Protein AF-A0A1Z9B9R5-F1 (afdb_monomer_lite)

Sequence (403 aa):
MNNRNIESTVRSFFKEFFPRHEQENVDSIVQEVIAKEYTKRQVLEYLYKLKIESRFITLDTQRSEGISYPTQRTTEWFRERKRIPSTVSGSRPAGWWFDITNPEAYKNHLGYVHEGKKQKFDKEALARMNYGTKFENHALITFLEWGVSKLCSDMYIYETGFQRNTKHKYLGASPDGLVTEFFAGIILGSRSSVKYENEKDHLMQYIDTDGESRTLVIEGNACLRAALAASLDQKEEKQVAKIDVMETPSGWTQCRYYASKAKAAKHSILEIKCPQKMYSNIPAYYLMQLHMECHAYGLQDAYFVVWNHLNQKERLRVWKFKFNAGFWSSFLTLVDTFRSKRADGSRGAPWANFEQLLWHFKKNYGRVSTWRPFVKAYHGRGEFAVNRPYENALNKVPADVAQ

Foldseek 3Di:
DPLVVLLVLLVVLCVVQPPPVVCPCSVVLSVVCVVVVDDPLRSLVVSVLVSLVVLEAEQVNCVVVVDDDPDPPDPRLVCVQPVDAQADELQLLLCVLPVLPDPVSLVVSLCVRHVVDDDDDDPVRVVQVVLFVVCVVVLVSVVSLVCVVQFVWDKGWYQDGWFAQPVPNSYIYGFRTKMKTKFKFFWQFWADAPPDPPWIKTKTWGQTSVRDIDIDIQGGDVSQVQFLPDDDDPVRVVRHVPDDHDHRDPNGDHDPRGRRITMHIAMATEHEHAGPDDDPFPQLSSLSSRLSHCSSVVHFKYKYWYWYQDPNFTDIKIKIFGHDPVLVVLSVVLSCQSAPQDPVRDGHHPSVVSVVSSVVSCVQRRDPVNRVVGMDIPDPPDRPPDDRPSVVVVVVSDPPPDD

pLDDT: mean 86.71, std 13.24, range [30.84, 98.12]

Secondary structure (DSSP, 8-state):
--HHHHHHHHHHHHHHHS-GGGGGGHHHHHHHHHHTT--HHHHHHHHHHHHHHTTEE-HHHHHTTT---PPTTSHHHHHHHHSSTT-EETTTHHHHHHT--SHHHHHHHHHHHHS-PPPP--HHHHHHHHHHHHHHHHHHHHHHHHHHHHT-S-EEEE----EEPSSSTTEEE--SEEEEEEEEEEEEEEEE-SSSTT-EEEEEEEE-TTS-EEEEEE-HHHHHHHHHHSPPPHHHHHHHTT--PPPPPTT-B--TTTT-EEEEEEEEEEEEE--SS--SS--HHHHHHHHHHHHHHT-SEEEEEEEEEETTEEEEEEEEEE--HHHHHHHHHHHHHHHPBPTTS-BS--HHHHHHHHHHHHHHHSSGGGGTTTEEEE---S-TTS--THHHHHTTS------

Radius of gyration: 24.12 Å; chains: 1; bounding box: 52×57×72 Å

Structure (mmCIF, N/CA/C/O backbone):
data_AF-A0A1Z9B9R5-F1
#
_entry.id   AF-A0A1Z9B9R5-F1
#
loop_
_atom_site.group_PDB
_atom_site.id
_atom_site.type_symbol
_atom_site.label_atom_id
_atom_site.label_alt_id
_atom_site.label_comp_id
_atom_site.label_asym_id
_atom_site.label_entity_id
_atom_site.label_seq_id
_atom_site.pdbx_PDB_ins_code
_atom_site.Cartn_x
_atom_site.Cartn_y
_atom_site.Cartn_z
_atom_site.occupancy
_atom_site.B_iso_or_equiv
_atom_site.auth_seq_id
_atom_site.auth_comp_id
_atom_site.auth_asym_id
_atom_site.auth_atom_id
_atom_site.pdbx_PDB_model_num
ATOM 1 N N . MET A 1 1 ? -1.459 27.344 32.273 1.00 59.91 1 MET A N 1
ATOM 2 C CA . MET A 1 1 ? -2.085 26.163 32.916 1.00 59.91 1 MET A CA 1
ATOM 3 C C . MET A 1 1 ? -1.118 25.711 34.002 1.00 59.91 1 MET A C 1
ATOM 5 O O . MET A 1 1 ? 0.062 25.675 33.696 1.00 59.91 1 MET A O 1
ATOM 9 N N . ASN A 1 2 ? -1.537 25.463 35.249 1.00 80.00 2 ASN A N 1
ATOM 10 C CA . ASN A 1 2 ? -0.589 25.010 36.283 1.00 80.00 2 ASN A CA 1
ATOM 11 C C . ASN A 1 2 ? -0.070 23.594 35.937 1.00 80.00 2 ASN A C 1
ATOM 13 O O . ASN A 1 2 ? -0.834 22.789 35.403 1.00 80.00 2 ASN A O 1
ATOM 17 N N . ASN A 1 3 ? 1.193 23.286 36.247 1.00 83.06 3 ASN A N 1
ATOM 18 C CA . ASN A 1 3 ? 1.882 22.032 35.910 1.00 83.06 3 ASN A CA 1
ATOM 19 C C . ASN A 1 3 ? 1.087 20.781 36.323 1.00 83.06 3 ASN A C 1
ATOM 21 O O . ASN A 1 3 ? 1.011 19.827 35.553 1.00 83.06 3 ASN A O 1
ATOM 25 N N . ARG A 1 4 ? 0.399 20.821 37.475 1.00 80.81 4 ARG A N 1
ATOM 26 C CA . ARG A 1 4 ? -0.481 19.727 37.935 1.00 80.81 4 ARG A CA 1
ATOM 27 C C . ARG A 1 4 ? -1.631 19.420 36.964 1.00 80.81 4 ARG A C 1
ATOM 29 O O . ARG A 1 4 ? -1.976 18.258 36.771 1.00 80.81 4 ARG A O 1
ATOM 36 N N . ASN A 1 5 ? -2.204 20.439 36.320 1.00 81.62 5 ASN A N 1
ATOM 37 C CA . ASN A 1 5 ? -3.308 20.259 35.368 1.00 81.62 5 ASN A CA 1
ATOM 38 C C . ASN A 1 5 ? -2.813 19.690 34.028 1.00 81.62 5 ASN A C 1
ATOM 40 O O . ASN A 1 5 ? -3.519 18.899 33.401 1.00 81.62 5 ASN A O 1
ATOM 44 N N . ILE A 1 6 ? -1.603 20.068 33.595 1.00 82.19 6 ILE A N 1
ATOM 45 C CA . ILE A 1 6 ? -0.951 19.490 32.408 1.00 82.19 6 ILE A CA 1
ATOM 46 C C . ILE A 1 6 ? -0.664 18.010 32.654 1.00 82.19 6 ILE A C 1
ATOM 48 O O . ILE A 1 6 ? -1.062 17.169 31.850 1.00 82.19 6 ILE A O 1
ATOM 52 N N . GLU A 1 7 ? -0.048 17.689 33.791 1.00 86.06 7 GLU A N 1
ATOM 53 C CA . GLU A 1 7 ? 0.255 16.314 34.180 1.00 86.06 7 GLU A CA 1
ATOM 54 C C . GLU A 1 7 ? -1.009 15.441 34.231 1.00 86.06 7 GLU A C 1
ATOM 56 O O . GLU A 1 7 ? -1.053 14.389 33.592 1.00 86.06 7 GLU A O 1
ATOM 61 N N . SER A 1 8 ? -2.066 15.904 34.912 1.00 86.00 8 SER A N 1
ATOM 62 C CA . SER A 1 8 ? -3.355 15.197 34.969 1.00 86.00 8 SER A CA 1
ATOM 63 C C . SER A 1 8 ? -3.941 14.945 33.573 1.00 86.00 8 SER A C 1
ATOM 65 O O . SER A 1 8 ? -4.381 13.832 33.269 1.00 86.00 8 SER A O 1
ATOM 67 N N . THR A 1 9 ? -3.888 15.951 32.689 1.00 83.75 9 THR A N 1
ATOM 68 C CA . THR A 1 9 ? -4.391 15.844 31.310 1.00 83.75 9 THR A CA 1
ATOM 69 C C . THR A 1 9 ? -3.620 14.786 30.518 1.00 83.75 9 THR A C 1
ATOM 71 O O . THR A 1 9 ? -4.238 13.924 29.893 1.00 83.75 9 THR A O 1
ATOM 74 N N . VAL A 1 10 ? -2.283 14.821 30.561 1.00 84.94 10 VAL A N 1
ATOM 75 C CA . VAL A 1 10 ? -1.422 13.858 29.855 1.00 84.94 10 VAL A CA 1
ATOM 76 C C . VAL A 1 10 ? -1.675 12.442 30.367 1.00 84.94 10 VAL A C 1
ATOM 78 O O . VAL A 1 10 ? -1.962 11.546 29.576 1.00 84.94 10 VAL A O 1
ATOM 81 N N . ARG A 1 11 ? -1.645 12.232 31.688 1.00 86.69 11 ARG A N 1
ATOM 82 C CA . ARG A 1 11 ? -1.846 10.903 32.288 1.00 86.69 11 ARG A CA 1
ATOM 83 C C . ARG A 1 11 ? -3.235 10.337 31.995 1.00 86.69 11 ARG A C 1
ATOM 85 O O . ARG A 1 11 ? -3.350 9.157 31.668 1.00 86.69 11 ARG A O 1
ATOM 92 N N . SER A 1 12 ? -4.277 11.167 32.060 1.00 83.75 12 SER A N 1
ATOM 93 C CA . SER A 1 12 ? -5.648 10.756 31.727 1.00 83.75 12 SER A CA 1
ATOM 94 C C . SER A 1 12 ? -5.780 10.369 30.255 1.00 83.75 12 SER A C 1
ATOM 96 O O . SER A 1 12 ? -6.378 9.342 29.945 1.00 83.75 12 SER A O 1
ATOM 98 N N . PHE A 1 13 ? -5.163 11.139 29.351 1.00 84.00 13 PHE A N 1
ATOM 99 C CA . PHE A 1 13 ? -5.126 10.808 27.927 1.00 84.00 13 PHE A CA 1
ATOM 100 C C . PHE A 1 13 ? -4.425 9.468 27.680 1.00 84.00 13 PHE A C 1
ATOM 102 O O . PHE A 1 13 ? -4.951 8.625 26.959 1.00 84.00 13 PHE A O 1
ATOM 109 N N . PHE A 1 14 ? -3.270 9.239 28.312 1.00 82.81 14 PHE A N 1
ATOM 110 C CA . PHE A 1 14 ? -2.543 7.976 28.192 1.00 82.81 14 PHE A CA 1
ATOM 111 C C . PHE A 1 14 ? -3.339 6.788 28.727 1.00 82.81 14 PHE A C 1
ATOM 113 O O . PHE A 1 14 ? -3.417 5.760 28.067 1.00 82.81 14 PHE A O 1
ATOM 120 N N . LYS A 1 15 ? -3.994 6.940 29.880 1.00 80.12 15 LYS A N 1
ATOM 121 C CA . LYS A 1 15 ? -4.843 5.894 30.459 1.00 80.12 15 LYS A CA 1
ATOM 122 C C . LYS A 1 15 ? -6.022 5.512 29.556 1.00 80.12 15 LYS A C 1
ATOM 124 O O . LYS A 1 15 ? -6.377 4.339 29.506 1.00 80.12 15 LYS A O 1
ATOM 129 N N . GLU A 1 16 ? -6.630 6.490 28.890 1.00 76.88 16 GLU A N 1
ATOM 130 C CA . GLU A 1 16 ? -7.795 6.281 28.021 1.00 76.88 16 GLU A CA 1
ATOM 131 C C . GLU A 1 16 ? -7.407 5.714 26.649 1.00 76.88 16 GLU A C 1
ATOM 133 O O . GLU A 1 16 ? -8.127 4.901 26.073 1.00 76.88 16 GLU A O 1
ATOM 138 N N . PHE A 1 17 ? -6.281 6.165 26.091 1.00 73.00 17 PHE A N 1
ATOM 139 C CA . PHE A 1 17 ? -5.993 5.978 24.671 1.00 73.00 17 PHE A CA 1
ATOM 140 C C . PHE A 1 17 ? -4.775 5.118 24.348 1.00 73.00 17 PHE A C 1
ATOM 142 O O . PHE A 1 17 ? -4.621 4.777 23.172 1.00 73.00 17 PHE A O 1
ATOM 149 N N . PHE A 1 18 ? -3.951 4.775 25.340 1.00 70.56 18 PHE A N 1
ATOM 150 C CA . PHE A 1 18 ? -2.767 3.934 25.181 1.00 70.56 18 PHE A CA 1
ATOM 151 C C . PHE A 1 18 ? -2.892 2.681 26.070 1.00 70.56 18 PHE A C 1
ATOM 153 O O . PHE A 1 18 ? -3.307 2.778 27.231 1.00 70.56 18 PHE A O 1
ATOM 160 N N . PRO A 1 19 ? -2.555 1.483 25.565 1.00 61.28 19 PRO A N 1
ATOM 161 C CA . PRO A 1 19 ? -2.490 0.271 26.376 1.00 61.28 19 PRO A CA 1
ATOM 162 C C . PRO A 1 19 ? -1.512 0.400 27.557 1.00 61.28 19 PRO A C 1
ATOM 164 O O . PRO A 1 19 ? -0.563 1.180 27.526 1.00 61.28 19 PRO A O 1
ATOM 167 N N . ARG A 1 20 ? -1.690 -0.428 28.599 1.00 53.66 20 ARG A N 1
ATOM 168 C CA . ARG A 1 20 ? -0.897 -0.362 29.850 1.00 53.66 20 ARG A CA 1
ATOM 169 C C . ARG A 1 20 ? 0.629 -0.439 29.661 1.00 53.66 20 ARG A C 1
ATOM 171 O O . ARG A 1 20 ? 1.346 0.065 30.513 1.00 53.66 20 ARG A O 1
ATOM 178 N N . HIS A 1 21 ? 1.117 -1.055 28.586 1.00 50.97 21 HIS A N 1
ATOM 179 C CA . HIS A 1 21 ? 2.548 -1.229 28.304 1.00 50.97 21 HIS A CA 1
ATOM 180 C C . HIS A 1 21 ? 3.219 -0.000 27.665 1.00 50.97 21 HIS A C 1
ATOM 182 O O . HIS A 1 21 ? 4.438 0.068 27.637 1.00 50.97 21 HIS A O 1
ATOM 188 N N . GLU A 1 22 ? 2.461 1.000 27.204 1.00 58.44 22 GLU A N 1
ATOM 189 C CA . GLU A 1 22 ? 3.016 2.220 26.588 1.00 58.44 22 GLU A CA 1
ATOM 190 C C . GLU A 1 22 ? 3.153 3.385 27.595 1.00 58.44 22 GLU A C 1
ATOM 192 O O . GLU A 1 22 ? 3.387 4.533 27.217 1.00 58.44 22 GLU A O 1
ATOM 197 N N . GLN A 1 23 ? 3.011 3.105 28.899 1.00 62.31 23 GLN A N 1
ATOM 198 C CA . GLN A 1 23 ? 3.047 4.118 29.964 1.00 62.31 23 GLN A CA 1
ATOM 199 C C . GLN A 1 23 ? 4.463 4.508 30.418 1.00 62.31 23 GLN A C 1
ATOM 201 O O . GLN A 1 23 ? 4.617 5.496 31.136 1.00 62.31 23 GLN A O 1
ATOM 206 N N . GLU A 1 24 ? 5.496 3.783 29.981 1.00 65.00 24 GLU A N 1
ATOM 207 C CA . GLU A 1 24 ? 6.885 3.963 30.437 1.00 65.00 24 GLU A CA 1
ATOM 208 C C . GLU A 1 24 ? 7.462 5.351 30.106 1.00 65.00 24 GLU A C 1
ATOM 210 O O . GLU A 1 24 ? 8.345 5.840 30.806 1.00 65.00 24 GLU A O 1
ATOM 215 N N . ASN A 1 25 ? 6.910 6.038 29.099 1.00 76.94 25 ASN A N 1
ATOM 216 C CA . ASN A 1 25 ? 7.394 7.346 28.644 1.00 76.94 25 ASN A CA 1
ATOM 217 C C . ASN A 1 25 ? 6.528 8.535 29.092 1.00 76.94 25 ASN A C 1
ATOM 219 O O . ASN A 1 25 ? 6.825 9.679 28.739 1.00 76.94 25 ASN A O 1
ATOM 223 N N . VAL A 1 26 ? 5.459 8.301 29.861 1.00 85.12 26 VAL A N 1
ATOM 224 C CA . VAL A 1 26 ? 4.486 9.351 30.213 1.00 85.12 26 VAL A CA 1
ATOM 225 C C . VAL A 1 26 ? 5.146 10.494 30.977 1.00 85.12 26 VAL A C 1
ATOM 227 O O . VAL A 1 26 ? 4.874 11.657 30.689 1.00 85.12 26 VAL A O 1
ATOM 230 N N . ASP A 1 27 ? 6.058 10.182 31.897 1.00 87.12 27 ASP A N 1
ATOM 231 C CA . ASP A 1 27 ? 6.751 11.193 32.698 1.00 87.12 27 ASP A CA 1
ATOM 232 C C . ASP A 1 27 ? 7.647 12.086 31.832 1.00 87.12 27 ASP A C 1
ATOM 234 O O . ASP A 1 27 ? 7.638 13.305 31.993 1.00 87.12 27 ASP A O 1
ATOM 238 N N . SER A 1 28 ? 8.357 11.508 30.856 1.00 87.75 28 SER A N 1
ATOM 239 C CA . SER A 1 28 ? 9.173 12.271 29.903 1.00 87.75 28 SER A CA 1
ATOM 240 C C . SER A 1 28 ? 8.315 13.220 29.062 1.00 87.75 28 SER A C 1
ATOM 242 O O . SER A 1 28 ? 8.667 14.388 28.901 1.00 87.75 28 SER A O 1
ATOM 244 N N . ILE A 1 29 ? 7.147 12.757 28.607 1.00 87.25 29 ILE A N 1
ATOM 245 C CA . ILE A 1 29 ? 6.198 13.570 27.836 1.00 87.25 29 ILE A CA 1
ATOM 246 C C . ILE A 1 29 ? 5.618 14.702 28.689 1.00 87.25 29 ILE A C 1
ATOM 248 O O . ILE A 1 29 ? 5.498 15.829 28.210 1.00 87.25 29 ILE A O 1
ATOM 252 N N . VAL A 1 30 ? 5.289 14.443 29.959 1.00 88.19 30 VAL A N 1
ATOM 253 C CA . VAL A 1 30 ? 4.848 15.491 30.894 1.00 88.19 30 VAL A CA 1
ATOM 254 C C . VAL A 1 30 ? 5.920 16.575 31.019 1.00 88.19 30 VAL A C 1
ATOM 256 O O . VAL A 1 30 ? 5.600 17.755 30.869 1.00 88.19 30 VAL A O 1
ATOM 259 N N . GLN A 1 31 ? 7.183 16.191 31.235 1.00 90.31 31 GLN A N 1
ATOM 260 C CA . GLN A 1 31 ? 8.285 17.152 31.343 1.00 90.31 31 GLN A CA 1
ATOM 261 C C . GLN A 1 31 ? 8.486 17.948 30.051 1.00 90.31 31 GLN A C 1
ATOM 263 O O . GLN A 1 31 ? 8.660 19.163 30.103 1.00 90.31 31 GLN A O 1
ATOM 268 N N . GLU A 1 32 ? 8.407 17.295 28.892 1.00 90.44 32 GLU A N 1
ATOM 269 C CA . GLU A 1 32 ? 8.538 17.958 27.595 1.00 90.44 32 GLU A CA 1
ATOM 270 C C . GLU A 1 32 ? 7.438 19.006 27.372 1.00 90.44 32 GLU A C 1
ATOM 272 O O . GLU A 1 32 ? 7.716 20.139 26.975 1.00 90.44 32 GLU A O 1
ATOM 277 N N . VAL A 1 33 ? 6.184 18.641 27.641 1.00 88.81 33 VAL A N 1
ATOM 278 C CA . VAL A 1 33 ? 5.028 19.522 27.448 1.00 88.81 33 VAL A CA 1
ATOM 279 C C . VAL A 1 33 ? 5.078 20.721 28.400 1.00 88.81 33 VAL A C 1
ATOM 281 O O . VAL A 1 33 ? 4.763 21.838 27.983 1.00 88.81 33 VAL A O 1
ATOM 284 N N . ILE A 1 34 ? 5.498 20.506 29.654 1.00 88.81 34 ILE A N 1
ATOM 285 C CA . ILE A 1 34 ? 5.710 21.581 30.634 1.00 88.81 34 ILE A CA 1
ATOM 286 C C . ILE A 1 34 ? 6.836 22.509 30.165 1.00 88.81 34 ILE A C 1
ATOM 288 O O . ILE A 1 34 ? 6.644 23.721 30.132 1.00 88.81 34 ILE A O 1
ATOM 292 N N . ALA A 1 35 ? 7.979 21.956 29.749 1.00 91.31 35 ALA A N 1
ATOM 293 C CA . ALA A 1 35 ? 9.137 22.734 29.306 1.00 91.31 35 ALA A CA 1
ATOM 294 C C . ALA A 1 35 ? 8.852 23.591 28.061 1.00 91.31 35 ALA A C 1
ATOM 296 O O . ALA A 1 35 ? 9.455 24.647 27.889 1.00 91.31 35 ALA A O 1
ATOM 297 N N . LYS A 1 36 ? 7.933 23.152 27.193 1.00 90.62 36 LYS A N 1
ATOM 298 C CA . LYS A 1 36 ? 7.502 23.897 26.000 1.00 90.62 36 LYS A CA 1
ATOM 299 C C . LYS A 1 36 ? 6.361 24.888 26.256 1.00 90.62 36 LYS A C 1
ATOM 301 O O . LYS A 1 36 ? 5.896 25.512 25.303 1.00 90.62 36 LYS A O 1
ATOM 306 N N . GLU A 1 37 ? 5.891 25.004 27.499 1.00 91.25 37 GLU A N 1
ATOM 307 C CA . GLU A 1 37 ? 4.819 25.918 27.916 1.00 91.25 37 GLU A CA 1
ATOM 308 C C . GLU A 1 37 ? 3.531 25.789 27.080 1.00 91.25 37 GLU A C 1
ATOM 310 O O . GLU A 1 37 ? 2.841 26.765 26.777 1.00 91.25 37 GLU A O 1
ATOM 315 N N . TYR A 1 38 ? 3.180 24.563 26.684 1.00 87.00 38 TYR A N 1
ATOM 316 C CA . TYR A 1 38 ? 2.007 24.329 25.846 1.00 87.00 38 TYR A CA 1
ATOM 317 C C . TYR A 1 38 ? 0.695 24.708 26.551 1.00 87.00 38 TYR A C 1
ATOM 319 O O . TYR A 1 38 ? 0.434 24.377 27.710 1.00 87.00 38 TYR A O 1
ATOM 327 N N . THR A 1 39 ? -0.203 25.351 25.803 1.00 85.75 39 THR A N 1
ATOM 328 C CA . THR A 1 39 ? -1.611 25.513 26.195 1.00 85.75 39 THR A CA 1
ATOM 329 C C . THR A 1 39 ? -2.323 24.156 26.235 1.00 85.75 39 THR A C 1
ATOM 331 O O . THR A 1 39 ? -1.922 23.230 25.534 1.00 85.75 39 THR A O 1
ATOM 334 N N . LYS A 1 40 ? -3.446 24.032 26.968 1.00 81.62 40 LYS A N 1
ATOM 335 C CA . LYS A 1 40 ? -4.261 22.790 27.019 1.00 81.62 40 LYS A CA 1
ATOM 336 C C . LYS A 1 40 ? -4.535 22.211 25.627 1.00 81.62 40 LYS A C 1
ATOM 338 O O . LYS A 1 40 ? -4.425 21.008 25.414 1.00 81.62 40 LYS A O 1
ATOM 343 N N . ARG A 1 41 ? -4.884 23.085 24.678 1.00 80.88 41 ARG A N 1
ATOM 344 C CA . ARG A 1 41 ? -5.145 22.712 23.287 1.00 80.88 41 ARG A CA 1
ATOM 345 C C . ARG A 1 41 ? -3.897 22.126 22.623 1.00 80.88 41 ARG A C 1
ATOM 347 O O . ARG A 1 41 ? -3.985 21.048 22.052 1.00 80.88 41 ARG A O 1
ATOM 354 N N . GLN A 1 42 ? -2.751 22.794 22.746 1.00 84.00 42 GLN A N 1
ATOM 355 C CA . GLN A 1 42 ? -1.482 22.316 22.187 1.00 84.00 42 GLN A CA 1
ATOM 356 C C . GLN A 1 42 ? -1.029 20.996 22.820 1.00 84.00 42 GLN A C 1
ATOM 358 O O . GLN A 1 42 ? -0.533 20.133 22.103 1.00 84.00 42 GLN A O 1
ATOM 363 N N . VAL A 1 43 ? -1.254 20.796 24.127 1.00 83.56 43 VAL A N 1
ATOM 364 C CA . VAL A 1 43 ? -1.008 19.503 24.788 1.00 83.56 43 VAL A CA 1
ATOM 365 C C . VAL A 1 43 ? -1.814 18.403 24.105 1.00 83.56 43 VAL A C 1
ATOM 367 O O . VAL A 1 43 ? -1.256 17.397 23.688 1.00 83.56 43 VAL A O 1
ATOM 370 N N . LEU A 1 44 ? -3.122 18.595 23.940 1.00 81.00 44 LEU A N 1
ATOM 371 C CA . LEU A 1 44 ? -3.989 17.578 23.345 1.00 81.00 44 LEU A CA 1
ATOM 372 C C . LEU A 1 44 ? -3.682 17.331 21.863 1.00 81.00 44 LEU A C 1
ATOM 374 O O . LEU A 1 44 ? -3.708 16.185 21.423 1.00 81.00 44 LEU A O 1
ATOM 378 N N . GLU A 1 45 ? -3.347 18.376 21.102 1.00 80.12 45 GLU A N 1
ATOM 379 C CA . GLU A 1 45 ? -2.881 18.244 19.717 1.00 80.12 45 GLU A CA 1
ATOM 380 C C . GLU A 1 45 ? -1.572 17.444 19.638 1.00 80.12 45 GLU A C 1
ATOM 382 O O . GLU A 1 45 ? -1.443 16.569 18.780 1.00 80.12 45 GLU A O 1
ATOM 387 N N . TYR A 1 46 ? -0.633 17.691 20.556 1.00 83.56 46 TYR A N 1
ATOM 388 C CA . TYR A 1 46 ? 0.621 16.945 20.651 1.00 83.56 46 TYR A CA 1
ATOM 389 C C . TYR A 1 46 ? 0.386 15.471 21.002 1.00 83.56 46 TYR A C 1
ATOM 391 O O . TYR A 1 46 ? 0.868 14.586 20.301 1.00 83.56 46 TYR A O 1
ATOM 399 N N . LEU A 1 47 ? -0.422 15.192 22.027 1.00 84.62 47 LEU A N 1
ATOM 400 C CA . LEU A 1 47 ? -0.739 13.828 22.457 1.00 84.62 47 LEU A CA 1
ATOM 401 C C . LEU A 1 47 ? -1.505 13.038 21.390 1.00 84.62 47 LEU A C 1
ATOM 403 O O . LEU A 1 47 ? -1.240 11.855 21.176 1.00 84.62 47 LEU A O 1
ATOM 407 N N . TYR A 1 48 ? -2.439 13.683 20.687 1.00 82.31 48 TYR A N 1
ATOM 408 C CA . TYR A 1 48 ? -3.136 13.063 19.564 1.00 82.31 48 TYR A CA 1
ATOM 409 C C . TYR A 1 48 ? -2.174 12.741 18.422 1.00 82.31 48 TYR A C 1
ATOM 411 O O . TYR A 1 48 ? -2.238 11.648 17.866 1.00 82.31 48 TYR A O 1
ATOM 419 N N . LYS A 1 49 ? -1.256 13.659 18.103 1.00 81.88 49 LYS A N 1
ATOM 420 C CA . LYS A 1 49 ? -0.216 13.412 17.106 1.00 81.88 49 LYS A CA 1
ATOM 421 C C . LYS A 1 49 ? 0.640 12.203 17.494 1.00 81.88 49 LYS A C 1
ATOM 423 O O . LYS A 1 49 ? 0.775 11.309 16.669 1.00 81.88 49 LYS A O 1
ATOM 428 N N . LEU A 1 50 ? 1.110 12.119 18.741 1.00 84.31 50 LEU A N 1
ATOM 429 C CA . LEU A 1 50 ? 1.857 10.954 19.238 1.00 84.31 50 LEU A CA 1
ATOM 430 C C . LEU A 1 50 ? 1.055 9.653 19.105 1.00 84.31 50 LEU A C 1
ATOM 432 O O . LEU A 1 50 ? 1.592 8.638 18.674 1.00 84.31 50 LEU A O 1
ATOM 436 N N . LYS A 1 51 ? -0.247 9.684 19.415 1.00 84.12 51 LYS A N 1
ATOM 437 C CA . LYS A 1 51 ? -1.144 8.528 19.252 1.00 84.12 51 LYS A CA 1
ATOM 438 C C . LYS A 1 51 ? -1.301 8.100 17.792 1.00 84.12 51 LYS A C 1
ATOM 440 O O . LYS A 1 51 ? -1.497 6.924 17.500 1.00 84.12 51 LYS A O 1
ATOM 445 N N . ILE A 1 52 ? -1.321 9.051 16.864 1.00 86.19 52 ILE A N 1
ATOM 446 C CA . ILE A 1 52 ? -1.378 8.728 15.440 1.00 86.19 52 ILE A CA 1
ATOM 447 C C . ILE A 1 52 ? -0.027 8.193 14.970 1.00 86.19 52 ILE A C 1
ATOM 449 O O . ILE A 1 52 ? 0.007 7.192 14.264 1.00 86.19 52 ILE A O 1
ATOM 453 N N . GLU A 1 53 ? 1.074 8.808 15.392 1.00 87.94 53 GLU A N 1
ATOM 454 C CA . GLU A 1 53 ? 2.430 8.366 15.066 1.00 87.94 53 GLU A CA 1
ATOM 455 C C . GLU A 1 53 ? 2.723 6.959 15.602 1.00 87.94 53 GLU A C 1
ATOM 457 O O . GLU A 1 53 ? 3.337 6.173 14.887 1.00 87.94 53 GLU A O 1
ATOM 462 N N . SER A 1 54 ? 2.197 6.576 16.772 1.00 87.56 54 SER A N 1
ATOM 463 C CA . SER A 1 54 ? 2.349 5.212 17.306 1.00 87.56 54 SER A CA 1
ATOM 464 C C . SER A 1 54 ? 1.652 4.132 16.468 1.00 87.56 54 SER A C 1
ATOM 466 O O . SER A 1 54 ? 1.933 2.947 16.621 1.00 87.56 54 SER A O 1
ATOM 468 N N . ARG A 1 55 ? 0.772 4.516 15.533 1.00 91.06 55 ARG A N 1
ATOM 469 C CA . ARG A 1 55 ? 0.149 3.593 14.568 1.00 91.06 55 ARG A CA 1
ATOM 470 C C . ARG A 1 55 ? 1.038 3.303 13.365 1.00 91.06 55 ARG A C 1
ATOM 472 O O . ARG A 1 55 ? 0.685 2.448 12.549 1.00 91.06 55 ARG A O 1
ATOM 479 N N . PHE A 1 56 ? 2.158 4.010 13.232 1.00 93.44 56 PHE A N 1
ATOM 480 C CA . PHE A 1 56 ? 3.194 3.699 12.264 1.00 93.44 56 PHE A CA 1
ATOM 481 C C . PHE A 1 56 ? 4.277 2.838 12.920 1.00 93.44 56 PHE A C 1
ATOM 483 O O . PHE A 1 56 ? 5.087 3.308 13.714 1.00 93.44 56 PHE A O 1
ATOM 490 N N . ILE A 1 57 ? 4.289 1.556 12.569 1.00 92.94 57 ILE A N 1
ATOM 491 C CA . ILE A 1 57 ? 5.212 0.566 13.110 1.00 92.94 57 ILE A CA 1
ATOM 492 C C . ILE A 1 57 ? 6.443 0.499 12.202 1.00 92.94 57 ILE A C 1
ATOM 494 O O . ILE A 1 57 ? 6.411 -0.088 11.117 1.00 92.94 57 ILE A O 1
ATOM 498 N N . THR A 1 58 ? 7.534 1.123 12.640 1.00 92.00 58 THR A N 1
ATOM 499 C CA . THR A 1 58 ? 8.793 1.197 11.879 1.00 92.00 58 THR A CA 1
ATOM 500 C C . THR A 1 58 ? 9.487 -0.161 11.767 1.00 92.00 58 THR A C 1
ATOM 502 O O . THR A 1 58 ? 9.209 -1.084 12.537 1.00 92.00 58 THR A O 1
ATOM 505 N N . LEU A 1 59 ? 10.437 -0.292 10.837 1.00 91.62 59 LEU A N 1
ATOM 506 C CA . LEU A 1 59 ? 11.275 -1.491 10.747 1.00 91.62 59 LEU A CA 1
ATOM 507 C C . LEU A 1 59 ? 12.109 -1.712 12.014 1.00 91.62 59 LEU A C 1
ATOM 509 O O . LEU A 1 59 ? 12.327 -2.859 12.391 1.00 91.62 59 LEU A O 1
ATOM 513 N N . ASP A 1 60 ? 12.558 -0.647 12.680 1.00 90.25 60 ASP A N 1
ATOM 514 C CA . ASP A 1 60 ? 13.319 -0.763 13.928 1.00 90.25 60 ASP A CA 1
ATOM 515 C C . ASP A 1 60 ? 12.466 -1.383 15.042 1.00 90.25 60 ASP A C 1
ATOM 517 O O . ASP A 1 60 ? 12.939 -2.276 15.743 1.00 90.25 60 ASP A O 1
ATOM 521 N N . THR A 1 61 ? 11.192 -0.987 15.145 1.00 89.19 61 THR A N 1
ATOM 522 C CA . THR A 1 61 ? 10.226 -1.594 16.073 1.00 89.19 61 THR A CA 1
ATOM 523 C C . THR A 1 61 ? 10.002 -3.073 15.758 1.00 89.19 61 THR A C 1
ATOM 525 O O . THR A 1 61 ? 10.026 -3.900 16.658 1.00 89.19 61 THR A O 1
ATOM 528 N N . GLN A 1 62 ? 9.846 -3.428 14.480 1.00 91.94 62 GLN A N 1
ATOM 529 C CA . GLN A 1 62 ? 9.564 -4.806 14.055 1.00 91.94 62 GLN A CA 1
ATOM 530 C C . GLN A 1 62 ? 10.757 -5.770 14.225 1.00 91.94 62 GLN A C 1
ATOM 532 O O . GLN A 1 62 ? 10.569 -6.988 14.251 1.00 91.94 62 GLN A O 1
ATOM 537 N N . ARG A 1 63 ? 11.994 -5.266 14.360 1.00 90.56 63 ARG A N 1
ATOM 538 C CA . ARG A 1 63 ? 13.186 -6.119 14.543 1.00 90.56 63 ARG A CA 1
ATOM 539 C C . ARG A 1 63 ? 13.145 -6.936 15.828 1.00 90.56 63 ARG A C 1
ATOM 541 O O . ARG A 1 63 ? 13.645 -8.060 15.826 1.00 90.56 63 ARG A O 1
ATOM 548 N N . SER A 1 64 ? 12.558 -6.405 16.902 1.00 85.62 64 SER A N 1
ATOM 549 C CA . SER A 1 64 ? 12.386 -7.151 18.158 1.00 85.62 64 SER A CA 1
ATOM 550 C C . SER A 1 64 ? 11.447 -8.353 17.994 1.00 85.62 64 SER A C 1
ATOM 552 O O . SER A 1 64 ? 11.570 -9.332 18.724 1.00 85.62 64 SER A O 1
ATOM 554 N N . GLU A 1 65 ? 10.578 -8.322 16.981 1.00 84.56 65 GLU A N 1
ATOM 555 C CA . GLU A 1 65 ? 9.659 -9.401 16.602 1.00 84.56 65 GLU A CA 1
ATOM 556 C C . GLU A 1 65 ? 10.270 -10.363 15.564 1.00 84.56 65 GLU A C 1
ATOM 558 O O . GLU A 1 65 ? 9.593 -11.240 15.029 1.00 84.56 65 GLU A O 1
ATOM 563 N N . GLY A 1 66 ? 11.564 -10.213 15.252 1.00 86.50 66 GLY A N 1
ATOM 564 C CA . GLY A 1 66 ? 12.285 -11.065 14.303 1.00 86.50 66 GLY A CA 1
ATOM 565 C C . GLY A 1 66 ? 12.054 -10.722 12.827 1.00 86.50 66 GLY A C 1
ATOM 566 O O . GLY A 1 66 ? 12.560 -11.426 11.950 1.00 86.50 66 GLY A O 1
ATOM 567 N N . ILE A 1 67 ? 11.336 -9.638 12.520 1.00 85.44 67 ILE A N 1
ATOM 568 C CA . ILE A 1 67 ? 11.142 -9.166 11.146 1.00 85.44 67 ILE A CA 1
ATOM 569 C C . ILE A 1 67 ? 12.314 -8.260 10.769 1.00 85.44 67 ILE A C 1
ATOM 571 O O . ILE A 1 67 ? 12.540 -7.213 11.373 1.00 85.44 67 ILE A O 1
ATOM 575 N N . SER A 1 68 ? 13.064 -8.646 9.737 1.00 87.19 68 SER A N 1
ATOM 576 C CA . SER A 1 68 ? 14.236 -7.893 9.290 1.00 87.19 68 SER A CA 1
ATOM 577 C C . SER A 1 68 ? 14.190 -7.630 7.791 1.00 87.19 68 SER A C 1
ATOM 579 O O . SER A 1 68 ? 14.325 -8.540 6.971 1.00 87.19 68 SER A O 1
ATOM 581 N N . TYR A 1 69 ? 14.034 -6.355 7.441 1.00 89.31 69 TYR A N 1
ATOM 582 C CA . TYR A 1 69 ? 14.275 -5.843 6.100 1.00 89.31 69 TYR A CA 1
ATOM 583 C C . TYR A 1 69 ? 15.328 -4.731 6.144 1.00 89.31 69 TYR A C 1
ATOM 585 O O . TYR A 1 69 ? 15.375 -3.968 7.113 1.00 89.31 69 TYR A O 1
ATOM 593 N N . PRO A 1 70 ? 16.131 -4.560 5.079 1.00 90.31 70 PRO A N 1
ATOM 594 C CA . PRO A 1 70 ? 16.913 -3.344 4.912 1.00 90.31 70 PRO A CA 1
ATOM 595 C C . PRO A 1 70 ? 16.001 -2.121 4.790 1.00 90.31 70 PRO A C 1
ATOM 597 O O . PRO A 1 70 ? 15.103 -2.105 3.941 1.00 90.31 70 PRO A O 1
ATOM 600 N N . THR A 1 71 ? 16.276 -1.086 5.583 1.00 90.31 71 THR A N 1
ATOM 601 C CA . THR A 1 71 ? 15.581 0.205 5.510 1.00 90.31 71 THR A CA 1
ATOM 602 C C . THR A 1 71 ? 15.729 0.816 4.119 1.00 90.31 71 THR A C 1
ATOM 604 O O . THR A 1 71 ? 16.800 0.742 3.505 1.00 90.31 71 THR A O 1
ATOM 607 N N . GLN A 1 72 ? 14.658 1.416 3.600 1.00 88.19 72 GLN A N 1
ATOM 608 C CA . GLN A 1 72 ? 14.648 2.016 2.267 1.00 88.19 72 GLN A CA 1
ATOM 609 C C . GLN A 1 72 ? 15.811 3.017 2.104 1.00 88.19 72 GLN A C 1
ATOM 611 O O . GLN A 1 72 ? 16.170 3.732 3.035 1.00 88.19 72 GLN A O 1
ATOM 616 N N . ARG A 1 73 ? 16.412 3.079 0.906 1.00 88.06 73 ARG A N 1
ATOM 617 C CA . ARG A 1 73 ? 17.525 3.994 0.553 1.00 88.06 73 ARG A CA 1
ATOM 618 C C . ARG A 1 73 ? 18.881 3.695 1.224 1.00 88.06 73 ARG A C 1
ATOM 620 O O . ARG A 1 73 ? 19.853 4.378 0.909 1.00 88.06 73 ARG A O 1
ATOM 627 N N . THR A 1 74 ? 18.997 2.650 2.044 1.00 91.00 74 THR A N 1
ATOM 628 C CA . THR A 1 74 ? 20.295 2.166 2.554 1.00 91.00 74 THR A CA 1
ATOM 629 C C . THR A 1 74 ? 21.103 1.410 1.492 1.00 91.00 74 THR A C 1
ATOM 631 O O . THR A 1 74 ? 20.573 0.964 0.465 1.00 91.00 74 THR A O 1
ATOM 634 N N . THR A 1 75 ? 22.405 1.235 1.733 1.00 92.94 75 THR A N 1
ATOM 635 C CA . THR A 1 75 ? 23.288 0.447 0.855 1.00 92.94 75 THR A CA 1
ATOM 636 C C . THR A 1 75 ? 22.804 -0.999 0.742 1.00 92.94 75 THR A C 1
ATOM 638 O O . THR A 1 75 ? 22.761 -1.561 -0.355 1.00 92.94 75 THR A O 1
ATOM 641 N N . GLU A 1 76 ? 22.388 -1.585 1.858 1.00 92.56 76 GLU A N 1
ATOM 642 C CA . GLU A 1 76 ? 21.849 -2.938 1.986 1.00 92.56 76 GLU A CA 1
ATOM 643 C C . GLU A 1 76 ? 20.576 -3.090 1.149 1.00 92.56 76 GLU A C 1
ATOM 645 O O . GLU A 1 76 ? 20.441 -4.043 0.381 1.00 92.56 76 GLU A O 1
ATOM 650 N N . TRP A 1 77 ? 19.688 -2.096 1.186 1.00 92.50 77 TRP A N 1
ATOM 651 C CA . TRP A 1 77 ? 18.481 -2.073 0.363 1.00 92.50 77 TRP A CA 1
ATOM 652 C C . TRP A 1 77 ? 18.790 -2.025 -1.139 1.00 92.50 77 TRP A C 1
ATOM 654 O O . TRP A 1 77 ? 18.194 -2.760 -1.934 1.00 92.50 77 TRP A O 1
ATOM 664 N N . PHE A 1 78 ? 19.766 -1.213 -1.558 1.00 89.94 78 PHE A N 1
ATOM 665 C CA . PHE A 1 78 ? 20.207 -1.195 -2.957 1.00 89.94 78 PHE A CA 1
ATOM 666 C C . PHE A 1 78 ? 20.855 -2.515 -3.390 1.00 89.94 78 PHE A C 1
ATOM 668 O O . PHE A 1 78 ? 20.659 -2.930 -4.540 1.00 89.94 78 PHE A O 1
ATOM 675 N N . ARG A 1 79 ? 21.602 -3.179 -2.497 1.00 90.50 79 ARG A N 1
ATOM 676 C CA . ARG A 1 79 ? 22.164 -4.516 -2.744 1.00 90.50 79 ARG A CA 1
ATOM 677 C C . ARG A 1 79 ? 21.051 -5.541 -2.930 1.00 90.50 79 ARG A C 1
ATOM 679 O O . ARG A 1 79 ? 21.050 -6.227 -3.948 1.00 90.50 79 ARG A O 1
ATOM 686 N N . GLU A 1 80 ? 20.051 -5.574 -2.051 1.00 90.31 80 GLU A N 1
ATOM 687 C CA . GLU A 1 80 ? 18.927 -6.513 -2.163 1.00 90.31 80 GLU A CA 1
ATOM 688 C C . GLU A 1 80 ? 18.130 -6.339 -3.461 1.00 90.31 80 GLU A C 1
ATOM 690 O O . GLU A 1 80 ? 17.804 -7.322 -4.140 1.00 90.31 80 GLU A O 1
ATOM 695 N N . ARG A 1 81 ? 17.903 -5.092 -3.889 1.00 89.81 81 ARG A N 1
ATOM 696 C CA . ARG A 1 81 ? 17.258 -4.784 -5.178 1.00 89.81 81 ARG A CA 1
ATOM 697 C C . ARG A 1 81 ? 18.023 -5.337 -6.377 1.00 89.81 81 ARG A C 1
ATOM 699 O O . ARG A 1 81 ? 17.406 -5.721 -7.369 1.00 89.81 81 ARG A O 1
ATOM 706 N N . LYS A 1 82 ? 19.353 -5.375 -6.294 1.00 87.75 82 LYS A N 1
ATOM 707 C CA . LYS A 1 82 ? 20.249 -5.813 -7.375 1.00 87.75 82 LYS A CA 1
ATOM 708 C C . LYS A 1 82 ? 20.749 -7.249 -7.227 1.00 87.75 82 LYS A C 1
ATOM 710 O O . LYS A 1 82 ? 21.382 -7.748 -8.152 1.00 87.75 82 LYS A O 1
ATOM 715 N N . ARG A 1 83 ? 20.433 -7.923 -6.115 1.00 88.62 83 ARG A N 1
ATOM 716 C CA . ARG A 1 83 ? 20.912 -9.273 -5.783 1.00 88.62 83 ARG A CA 1
ATOM 717 C C . ARG A 1 83 ? 20.686 -10.284 -6.904 1.00 88.62 83 ARG A C 1
ATOM 719 O O . ARG A 1 83 ? 21.538 -11.127 -7.151 1.00 88.62 83 ARG A O 1
ATOM 726 N N . ILE A 1 84 ? 19.544 -10.195 -7.589 1.00 87.50 84 ILE A N 1
ATOM 727 C CA . ILE A 1 84 ? 19.271 -10.991 -8.789 1.00 87.50 84 ILE A CA 1
ATOM 728 C C . ILE A 1 84 ? 19.462 -10.103 -10.023 1.00 87.50 84 ILE A C 1
ATOM 730 O O . ILE A 1 84 ? 18.758 -9.090 -10.148 1.00 87.50 84 ILE A O 1
ATOM 734 N N . PRO A 1 85 ? 20.352 -10.479 -10.960 1.00 82.75 85 PRO A N 1
ATOM 735 C CA . PRO A 1 85 ? 20.514 -9.760 -12.213 1.00 82.75 85 PRO A CA 1
ATOM 736 C C . PRO A 1 85 ? 19.186 -9.621 -12.951 1.00 82.75 85 PRO A C 1
ATOM 738 O O . PRO A 1 85 ? 18.373 -10.548 -12.981 1.00 82.75 85 PRO A O 1
ATOM 741 N N . SER A 1 86 ? 18.982 -8.491 -13.628 1.00 85.25 86 SER A N 1
ATOM 742 C CA . SER A 1 86 ? 17.744 -8.231 -14.375 1.00 85.25 86 SER A CA 1
ATOM 743 C C . SER A 1 86 ? 16.496 -8.103 -13.491 1.00 85.25 86 SER A C 1
ATOM 745 O O . SER A 1 86 ? 15.392 -8.417 -13.946 1.00 85.25 86 SER A O 1
ATOM 747 N N . THR A 1 87 ? 16.647 -7.703 -12.224 1.00 90.00 87 THR A N 1
ATOM 748 C CA . THR A 1 87 ? 15.488 -7.413 -11.371 1.00 90.00 87 THR A CA 1
ATOM 749 C C . THR A 1 87 ? 14.806 -6.132 -11.848 1.00 90.00 87 THR A C 1
ATOM 751 O O . THR A 1 87 ? 15.418 -5.063 -11.870 1.00 90.00 87 THR A O 1
ATOM 754 N N . VAL A 1 88 ? 13.523 -6.223 -12.193 1.00 92.06 88 VAL A N 1
ATOM 755 C CA . VAL A 1 88 ? 12.673 -5.060 -12.461 1.00 92.06 88 VAL A CA 1
ATOM 756 C C . VAL A 1 88 ? 11.959 -4.705 -11.164 1.00 92.06 88 VAL A C 1
ATOM 758 O O . VAL A 1 88 ? 11.143 -5.473 -10.662 1.00 92.06 88 VAL A O 1
ATOM 761 N N . SER A 1 89 ? 12.300 -3.548 -10.599 1.00 90.81 89 SER A N 1
ATOM 762 C CA . SER A 1 89 ? 11.646 -3.035 -9.394 1.00 90.81 89 SER A CA 1
ATOM 763 C C . SER A 1 89 ? 10.391 -2.226 -9.725 1.00 90.81 89 SER A C 1
ATOM 765 O O . SER A 1 89 ? 10.376 -1.578 -10.773 1.00 90.81 89 SER A O 1
ATOM 767 N N . GLY A 1 90 ? 9.433 -2.151 -8.797 1.00 82.44 90 GLY A N 1
ATOM 768 C CA . GLY A 1 90 ? 8.129 -1.483 -8.964 1.00 82.44 90 GLY A CA 1
ATOM 769 C C . GLY A 1 90 ? 8.133 -0.125 -9.681 1.00 82.44 90 GLY A C 1
ATOM 770 O O . GLY A 1 90 ? 7.293 0.100 -10.541 1.00 82.44 90 GLY A O 1
ATOM 771 N N . SER A 1 91 ? 9.118 0.743 -9.432 1.00 81.44 91 SER A N 1
ATOM 772 C CA . SER A 1 91 ? 9.196 2.077 -10.053 1.00 81.44 91 SER A CA 1
ATOM 773 C C . SER A 1 91 ? 9.798 2.124 -11.470 1.00 81.44 91 SER A C 1
ATOM 775 O O . SER A 1 91 ? 9.707 3.144 -12.150 1.00 81.44 91 SER A O 1
ATOM 777 N N . ARG A 1 92 ? 10.427 1.043 -11.954 1.00 89.25 92 ARG A N 1
ATOM 778 C CA . ARG A 1 92 ? 11.098 1.005 -13.274 1.00 89.25 92 ARG A CA 1
ATOM 779 C C . ARG A 1 92 ? 10.150 1.083 -14.475 1.00 89.25 92 ARG A C 1
ATOM 781 O O . ARG A 1 92 ? 10.495 1.801 -15.414 1.00 89.25 92 ARG A O 1
ATOM 788 N N . PRO A 1 93 ? 8.983 0.413 -14.473 1.00 89.12 93 PRO A N 1
ATOM 789 C CA . PRO A 1 93 ? 8.046 0.465 -15.590 1.00 89.12 93 PRO A CA 1
ATOM 790 C C . PRO A 1 93 ? 7.534 1.872 -15.922 1.00 89.12 93 PRO A C 1
ATOM 792 O O . PRO A 1 93 ? 7.147 2.115 -17.062 1.00 89.12 93 PRO A O 1
ATOM 795 N N . ALA A 1 94 ? 7.584 2.827 -14.985 1.00 88.56 94 ALA A N 1
ATOM 796 C CA . ALA A 1 94 ? 7.249 4.219 -15.283 1.00 88.56 94 ALA A CA 1
ATOM 797 C C . ALA A 1 94 ? 8.132 4.802 -16.400 1.00 88.56 94 ALA A C 1
ATOM 799 O O . ALA A 1 94 ? 7.617 5.434 -17.317 1.00 88.56 94 ALA A O 1
ATOM 800 N N . GLY A 1 95 ? 9.435 4.506 -16.394 1.00 89.12 95 GLY A N 1
ATOM 801 C CA . GLY A 1 95 ? 10.334 4.935 -17.467 1.00 89.12 95 GLY A CA 1
ATOM 802 C C . GLY A 1 95 ? 10.038 4.247 -18.803 1.00 89.12 95 GLY A C 1
ATOM 803 O O . GLY A 1 95 ? 10.163 4.851 -19.859 1.00 89.12 95 GLY A O 1
ATOM 804 N N . TRP A 1 96 ? 9.534 3.009 -18.788 1.00 92.06 96 TRP A N 1
ATOM 805 C CA . TRP A 1 96 ? 9.062 2.360 -20.019 1.00 92.06 96 TRP A CA 1
ATOM 806 C C . TRP A 1 96 ? 7.840 3.075 -20.596 1.00 92.06 96 TRP A C 1
ATOM 808 O O . TRP A 1 96 ? 7.647 3.133 -21.808 1.00 92.06 96 TRP A O 1
ATOM 818 N N . TRP A 1 97 ? 7.008 3.648 -19.729 1.00 92.00 97 TRP A N 1
ATOM 819 C CA . TRP A 1 97 ? 5.825 4.377 -20.154 1.00 92.00 97 TRP A CA 1
ATOM 820 C C . TRP A 1 97 ? 6.151 5.712 -20.839 1.00 92.00 97 TRP A C 1
ATOM 822 O O . TRP A 1 97 ? 5.442 6.084 -21.775 1.00 92.00 97 TRP A O 1
ATOM 832 N N . PHE A 1 98 ? 7.201 6.416 -20.415 1.00 90.06 98 PHE A N 1
ATOM 833 C CA . PHE A 1 98 ? 7.504 7.770 -20.900 1.00 90.06 98 PHE A CA 1
ATOM 834 C C . PHE A 1 98 ? 8.760 7.870 -21.757 1.00 90.06 98 PHE A C 1
ATOM 836 O O . PHE A 1 98 ? 8.734 8.532 -22.790 1.00 90.06 98 PHE A O 1
ATOM 843 N N . ASP A 1 99 ? 9.836 7.210 -21.345 1.00 91.19 99 ASP A N 1
ATOM 844 C CA . ASP A 1 99 ? 11.180 7.501 -21.847 1.00 91.19 99 ASP A CA 1
ATOM 845 C C . ASP A 1 99 ? 11.535 6.613 -23.043 1.00 91.19 99 ASP A C 1
ATOM 847 O O . ASP A 1 99 ? 12.246 7.026 -23.961 1.00 91.19 99 ASP A O 1
ATOM 851 N N . ILE A 1 100 ? 11.004 5.386 -23.067 1.00 94.06 100 ILE A N 1
ATOM 852 C CA . ILE A 1 100 ? 11.233 4.434 -24.152 1.00 94.06 100 ILE A CA 1
ATOM 853 C C . ILE A 1 100 ? 10.375 4.812 -25.368 1.00 94.06 100 ILE A C 1
ATOM 855 O O . ILE A 1 100 ? 9.240 4.363 -25.528 1.00 94.06 100 ILE A O 1
ATOM 859 N N . THR A 1 101 ? 10.946 5.664 -26.216 1.00 94.56 101 THR A N 1
ATOM 860 C CA . THR A 1 101 ? 10.318 6.215 -27.431 1.00 94.56 101 THR A CA 1
ATOM 861 C C . THR A 1 101 ? 11.059 5.850 -28.716 1.00 94.56 101 THR A C 1
ATOM 863 O O . THR A 1 101 ? 10.572 6.124 -29.805 1.00 94.56 101 THR A O 1
ATOM 866 N N . ASN A 1 102 ? 12.247 5.255 -28.603 1.00 96.12 102 ASN A N 1
ATOM 867 C CA . ASN A 1 102 ? 13.095 4.872 -29.726 1.00 96.12 102 ASN A CA 1
ATOM 868 C C . ASN A 1 102 ? 14.055 3.728 -29.315 1.00 96.12 102 ASN A C 1
ATOM 870 O O . ASN A 1 102 ? 14.197 3.447 -28.115 1.00 96.12 102 ASN A O 1
ATOM 874 N N . PRO A 1 103 ? 14.749 3.082 -30.277 1.00 97.00 103 PRO A N 1
ATOM 875 C CA . PRO A 1 103 ? 15.650 1.963 -29.993 1.00 97.00 103 PRO A CA 1
ATOM 876 C C . PRO A 1 103 ? 16.780 2.286 -29.008 1.00 97.00 103 PRO A C 1
ATOM 878 O O . PRO A 1 103 ? 17.200 1.414 -28.248 1.00 97.00 103 PRO A O 1
ATOM 881 N N . GLU A 1 104 ? 17.287 3.519 -29.009 1.00 96.00 104 GLU A N 1
ATOM 882 C CA . GLU A 1 104 ? 18.406 3.916 -28.151 1.00 96.00 104 GLU A CA 1
ATOM 883 C C . GLU A 1 104 ? 17.961 4.087 -26.696 1.00 96.00 104 GLU A C 1
ATOM 885 O O . GLU A 1 104 ? 18.596 3.573 -25.774 1.00 96.00 104 GLU A O 1
ATOM 890 N N . ALA A 1 105 ? 16.804 4.714 -26.470 1.00 94.44 105 ALA A N 1
ATOM 891 C CA . ALA A 1 105 ? 16.180 4.761 -25.152 1.00 94.44 105 ALA A CA 1
ATOM 892 C C . ALA A 1 105 ? 15.902 3.344 -24.617 1.00 94.44 105 ALA A C 1
ATOM 894 O O . ALA A 1 105 ? 16.220 3.039 -23.467 1.00 94.44 105 ALA A O 1
ATOM 895 N N . TYR A 1 106 ? 15.396 2.442 -25.462 1.00 95.44 106 TYR A N 1
ATOM 896 C CA . TYR A 1 106 ? 15.182 1.041 -25.091 1.00 95.44 106 TYR A CA 1
ATOM 897 C C . TYR A 1 106 ? 16.474 0.350 -24.625 1.00 95.44 106 TYR A C 1
ATOM 899 O O . TYR A 1 106 ? 16.506 -0.219 -23.529 1.00 95.44 106 TYR A O 1
ATOM 907 N N . LYS A 1 107 ? 17.566 0.472 -25.394 1.00 93.69 107 LYS A N 1
ATOM 908 C CA . LYS A 1 107 ? 18.892 -0.055 -25.021 1.00 93.69 107 LYS A CA 1
ATOM 909 C C . LYS A 1 107 ? 19.408 0.531 -23.707 1.00 93.69 107 LYS A C 1
ATOM 911 O O . LYS A 1 107 ? 19.944 -0.202 -22.875 1.00 93.69 107 LYS A O 1
ATOM 916 N N . ASN A 1 108 ? 19.206 1.826 -23.476 1.00 92.94 108 ASN A N 1
ATOM 917 C CA . ASN A 1 108 ? 19.603 2.471 -22.225 1.00 92.94 108 ASN A CA 1
ATOM 918 C C . ASN A 1 108 ? 18.857 1.890 -21.016 1.00 92.94 108 ASN A C 1
ATOM 920 O O . ASN A 1 108 ? 19.481 1.564 -20.002 1.00 92.94 108 ASN A O 1
ATOM 924 N N . HIS A 1 109 ? 17.546 1.667 -21.138 1.00 93.00 109 HIS A N 1
ATOM 925 C CA . HIS A 1 109 ? 16.766 1.020 -20.082 1.00 93.00 109 HIS A CA 1
ATOM 926 C C . HIS A 1 109 ? 17.184 -0.433 -19.842 1.00 93.00 109 HIS A C 1
ATOM 928 O O . HIS A 1 109 ? 17.247 -0.854 -18.682 1.00 93.00 109 HIS A O 1
ATOM 934 N N . LEU A 1 110 ? 17.501 -1.190 -20.898 1.00 92.75 110 LEU A N 1
ATOM 935 C CA . LEU A 1 110 ? 18.063 -2.536 -20.761 1.00 92.75 110 LEU A CA 1
ATOM 936 C C . LEU A 1 110 ? 19.368 -2.492 -19.962 1.00 92.75 110 LEU A C 1
ATOM 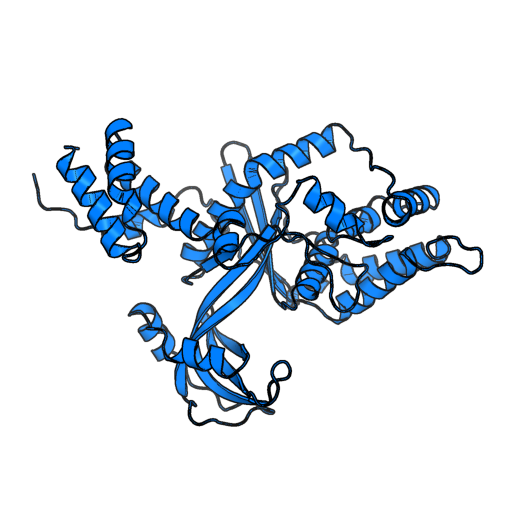938 O O . LEU A 1 110 ? 19.528 -3.251 -19.007 1.00 92.75 110 LEU A O 1
ATOM 942 N N . GLY A 1 111 ? 20.252 -1.541 -20.261 1.00 91.00 111 GLY A N 1
ATOM 943 C CA . GLY A 1 111 ? 21.492 -1.354 -19.515 1.00 91.00 111 GLY A CA 1
ATOM 944 C C . GLY A 1 111 ? 21.280 -1.007 -18.034 1.00 91.00 111 GLY A C 1
ATOM 945 O O . GLY A 1 111 ? 22.004 -1.506 -17.171 1.00 91.00 111 GLY A O 1
ATOM 946 N N . TYR A 1 112 ? 20.254 -0.223 -17.685 1.00 89.12 112 TYR A N 1
ATOM 947 C CA . TYR A 1 112 ? 19.932 0.054 -16.275 1.00 89.12 112 TYR A CA 1
ATOM 948 C C . TYR A 1 112 ? 19.499 -1.197 -15.500 1.00 89.12 112 TYR A C 1
ATOM 950 O O . TYR A 1 112 ? 19.822 -1.336 -14.318 1.00 89.12 112 TYR A O 1
ATOM 958 N N . VAL A 1 113 ? 18.756 -2.097 -16.147 1.00 88.50 113 VAL A N 1
ATOM 959 C CA . VAL A 1 113 ? 18.165 -3.283 -15.508 1.00 88.50 113 VAL A CA 1
ATOM 960 C C . VAL A 1 113 ? 19.119 -4.481 -15.522 1.00 88.50 113 VAL A C 1
ATOM 962 O O . VAL A 1 113 ? 19.223 -5.198 -14.526 1.00 88.50 113 VAL A O 1
ATOM 965 N N . HIS A 1 114 ? 19.817 -4.707 -16.633 1.00 86.44 114 HIS A N 1
ATOM 966 C CA . HIS A 1 114 ? 20.651 -5.889 -16.857 1.00 86.44 114 HIS A CA 1
ATOM 967 C C . HIS A 1 114 ? 22.124 -5.655 -16.529 1.00 86.44 114 HIS A C 1
ATOM 969 O O . HIS A 1 114 ? 22.758 -6.525 -15.940 1.00 86.44 114 HIS A O 1
ATOM 975 N N . GLU A 1 115 ? 22.655 -4.489 -16.889 1.00 82.75 115 GLU A N 1
ATOM 976 C CA . GLU A 1 115 ? 24.087 -4.171 -16.780 1.00 82.75 115 GLU A CA 1
ATOM 977 C C . GLU A 1 115 ? 24.388 -3.336 -15.526 1.00 82.75 115 GLU A C 1
ATOM 979 O O . GLU A 1 115 ? 25.531 -2.987 -15.250 1.00 82.75 115 GLU A O 1
ATOM 984 N N . GLY A 1 116 ? 23.351 -2.979 -14.759 1.00 79.31 116 GLY A N 1
ATOM 985 C CA . GLY A 1 116 ? 23.486 -2.181 -13.546 1.00 79.31 116 GLY A CA 1
ATOM 986 C C . GLY A 1 116 ? 23.954 -0.747 -13.798 1.00 79.31 116 GLY A C 1
ATOM 987 O O . GLY A 1 116 ? 24.391 -0.097 -12.839 1.00 79.31 116 GLY A O 1
ATOM 988 N N . LYS A 1 117 ? 23.841 -0.245 -15.042 1.00 84.44 117 LYS A N 1
ATOM 989 C CA . LYS A 1 117 ? 24.170 1.143 -15.391 1.00 84.44 117 LYS A CA 1
ATOM 990 C C . LYS A 1 117 ? 23.472 2.094 -14.418 1.00 84.44 117 LYS A C 1
ATOM 992 O O . LYS A 1 117 ? 22.297 1.925 -14.076 1.00 84.44 117 LYS A O 1
ATOM 997 N N . LYS A 1 118 ? 24.201 3.103 -13.940 1.00 81.94 118 LYS A N 1
ATOM 998 C CA . LYS A 1 118 ? 23.623 4.137 -13.077 1.00 81.94 118 LYS A CA 1
ATOM 999 C C . LYS A 1 118 ? 22.766 5.065 -13.933 1.00 81.94 118 LYS A C 1
ATOM 1001 O O . LYS A 1 118 ? 23.250 5.627 -14.911 1.00 81.94 118 LYS A O 1
ATOM 1006 N N . GLN A 1 119 ? 21.509 5.234 -13.541 1.00 83.19 119 GLN A N 1
ATOM 1007 C CA . GLN A 1 119 ? 20.655 6.263 -14.118 1.00 83.19 119 GLN A CA 1
ATOM 1008 C C . GLN A 1 119 ? 21.185 7.635 -13.699 1.00 83.19 119 GLN A C 1
ATOM 1010 O O . GLN A 1 119 ? 21.481 7.853 -12.522 1.00 83.19 119 GLN A O 1
ATOM 1015 N N . LYS A 1 120 ? 21.314 8.542 -14.666 1.00 86.50 120 LYS A N 1
ATOM 1016 C CA . LYS A 1 120 ? 21.606 9.950 -14.401 1.00 86.50 120 LYS A CA 1
ATOM 1017 C C . LYS A 1 120 ? 20.281 10.681 -14.214 1.00 86.50 120 LYS A C 1
ATOM 1019 O O . LYS A 1 120 ? 19.369 10.505 -15.016 1.00 86.50 120 LYS A O 1
ATOM 1024 N N . PHE A 1 121 ? 20.188 11.466 -13.151 1.00 86.56 121 PHE A N 1
ATOM 1025 C CA . PHE A 1 121 ? 19.040 12.319 -12.871 1.00 86.56 121 PHE A CA 1
ATOM 1026 C C . PHE A 1 121 ? 19.447 13.767 -13.114 1.00 86.56 121 PHE A C 1
ATOM 1028 O O . PHE A 1 121 ? 20.540 14.174 -12.716 1.00 86.56 121 PHE A O 1
ATOM 1035 N N . ASP A 1 122 ? 18.585 14.528 -13.779 1.00 90.06 122 ASP A N 1
ATOM 1036 C CA . ASP A 1 122 ? 18.766 15.969 -13.889 1.00 90.06 122 ASP A CA 1
ATOM 1037 C C . ASP A 1 122 ? 18.468 16.669 -12.546 1.00 90.06 122 ASP A C 1
ATOM 1039 O O . ASP A 1 122 ? 18.015 16.061 -11.567 1.00 90.06 122 ASP A O 1
ATOM 1043 N N . LYS A 1 123 ? 18.753 17.975 -12.491 1.00 92.19 123 LYS A N 1
ATOM 1044 C CA . LYS A 1 123 ? 18.550 18.786 -11.282 1.00 92.19 123 LYS A CA 1
ATOM 1045 C C . LYS A 1 123 ? 17.087 18.802 -10.829 1.00 92.19 123 LYS A C 1
ATOM 1047 O O . LYS A 1 123 ? 16.829 18.843 -9.628 1.00 92.19 123 LYS A O 1
ATOM 1052 N N . GLU A 1 124 ? 16.139 18.767 -11.761 1.00 89.75 124 GLU A N 1
ATOM 1053 C CA . GLU A 1 124 ? 14.713 18.835 -11.451 1.00 89.75 124 GLU A CA 1
ATOM 1054 C C . GLU A 1 124 ? 14.206 17.513 -10.860 1.00 89.75 124 GLU A C 1
ATOM 1056 O O . GLU A 1 124 ? 13.511 17.507 -9.842 1.00 89.75 124 GLU A O 1
ATOM 1061 N N . ALA A 1 125 ? 14.606 16.381 -11.439 1.00 86.69 125 ALA A N 1
ATOM 1062 C CA . ALA A 1 125 ? 14.323 15.050 -10.927 1.00 86.69 125 ALA A CA 1
ATOM 1063 C C . ALA A 1 125 ? 14.882 14.873 -9.508 1.00 86.69 125 ALA A C 1
ATOM 1065 O O . ALA A 1 125 ? 14.156 14.420 -8.623 1.00 86.69 125 ALA A O 1
ATOM 1066 N N . LEU A 1 126 ? 16.125 15.306 -9.260 1.00 88.94 126 LEU A N 1
ATOM 1067 C CA . LEU A 1 126 ? 16.718 15.296 -7.919 1.00 88.94 126 LEU A CA 1
ATOM 1068 C C . LEU A 1 126 ? 15.934 16.176 -6.935 1.00 88.94 126 LEU A C 1
ATOM 1070 O O . LEU A 1 126 ? 15.646 15.740 -5.822 1.00 88.94 126 LEU A O 1
ATOM 1074 N N . ALA A 1 127 ? 15.526 17.383 -7.340 1.00 88.88 127 ALA A N 1
ATOM 1075 C CA . ALA A 1 127 ? 14.721 18.266 -6.496 1.00 88.88 127 ALA A CA 1
ATOM 1076 C C . ALA A 1 127 ? 13.361 17.642 -6.130 1.00 88.88 127 ALA A C 1
ATOM 1078 O O . ALA A 1 127 ? 12.953 17.684 -4.968 1.00 88.88 127 ALA A O 1
ATOM 1079 N N . ARG A 1 128 ? 12.681 17.007 -7.095 1.00 88.06 128 ARG A N 1
ATOM 1080 C CA . ARG A 1 128 ? 11.420 16.280 -6.863 1.00 88.06 128 ARG A CA 1
ATOM 1081 C C . ARG A 1 128 ? 11.615 15.085 -5.925 1.00 88.06 128 ARG A C 1
ATOM 1083 O O . ARG A 1 128 ? 10.798 14.888 -5.030 1.00 88.06 128 ARG A O 1
ATOM 1090 N N . MET A 1 129 ? 12.698 14.320 -6.085 1.00 87.81 129 MET A N 1
ATOM 1091 C CA . MET A 1 129 ? 13.032 13.192 -5.202 1.00 87.81 129 MET A CA 1
ATOM 1092 C C . MET A 1 129 ? 13.327 13.643 -3.767 1.00 87.81 129 MET A C 1
ATOM 1094 O O . MET A 1 129 ? 12.847 13.022 -2.818 1.00 87.81 129 MET A O 1
ATOM 1098 N N . ASN A 1 130 ? 14.068 14.742 -3.605 1.00 90.31 130 ASN A N 1
ATOM 1099 C CA . ASN A 1 130 ? 14.377 15.318 -2.296 1.00 90.31 130 ASN A CA 1
ATOM 1100 C C . ASN A 1 130 ? 13.118 15.848 -1.603 1.00 90.31 130 ASN A C 1
ATOM 1102 O O . ASN A 1 130 ? 12.933 15.611 -0.412 1.00 90.31 130 ASN A O 1
ATOM 1106 N N . TYR A 1 131 ? 12.229 16.519 -2.345 1.00 89.56 131 TYR A N 1
ATOM 1107 C CA . TYR A 1 131 ? 10.929 16.938 -1.818 1.00 89.56 131 TYR A CA 1
ATOM 1108 C C . TYR A 1 131 ? 10.102 15.727 -1.372 1.00 89.56 131 TYR A C 1
ATOM 1110 O O . TYR A 1 131 ? 9.595 15.718 -0.255 1.00 89.56 131 TYR A O 1
ATOM 1118 N N . GLY A 1 132 ? 10.030 14.687 -2.212 1.00 89.06 132 GLY A N 1
ATOM 1119 C CA . GLY A 1 132 ? 9.373 13.422 -1.885 1.00 89.06 132 GLY A CA 1
ATOM 1120 C C . GLY A 1 132 ? 9.853 12.844 -0.560 1.00 89.06 132 GLY A C 1
ATOM 1121 O O . GLY A 1 132 ? 9.069 12.700 0.368 1.00 89.06 132 GLY A O 1
ATOM 1122 N N . THR A 1 133 ? 11.165 12.637 -0.461 1.00 89.12 133 THR A N 1
ATOM 1123 C CA . THR A 1 133 ? 11.842 12.097 0.726 1.00 89.12 133 THR A CA 1
ATOM 1124 C C . THR A 1 133 ? 11.572 12.929 1.979 1.00 89.12 133 THR A C 1
ATOM 1126 O O . THR A 1 133 ? 11.284 12.383 3.038 1.00 89.12 133 THR A O 1
ATOM 1129 N N . LYS A 1 134 ? 11.633 14.261 1.869 1.00 89.69 134 LYS A N 1
ATOM 1130 C CA . LYS A 1 134 ? 11.437 15.170 3.005 1.00 89.69 134 LYS A CA 1
ATOM 1131 C C . LYS A 1 134 ? 10.028 15.086 3.602 1.00 89.69 134 LYS A C 1
ATOM 1133 O O . LYS A 1 134 ? 9.878 15.268 4.805 1.00 89.69 134 LYS A O 1
ATOM 1138 N N . PHE A 1 135 ? 9.009 14.874 2.771 1.00 91.38 135 PHE A N 1
ATOM 1139 C CA . PHE A 1 135 ? 7.605 14.964 3.185 1.00 91.38 135 PHE A CA 1
ATOM 1140 C C . PHE A 1 135 ? 6.875 13.618 3.250 1.00 91.38 135 PHE A C 1
ATOM 1142 O O . PHE A 1 135 ? 5.702 13.592 3.602 1.00 91.38 135 PHE A O 1
ATOM 1149 N N . GLU A 1 136 ? 7.544 12.511 2.934 1.00 91.31 136 GLU A N 1
ATOM 1150 C CA . GLU A 1 136 ? 6.980 11.154 2.942 1.00 91.31 136 GLU A CA 1
ATOM 1151 C C . GLU A 1 136 ? 6.364 10.789 4.301 1.00 91.31 136 GLU A C 1
ATOM 1153 O O . GLU A 1 136 ? 5.181 10.459 4.364 1.00 91.31 136 GLU A O 1
ATOM 1158 N N . ASN A 1 137 ? 7.111 10.972 5.396 1.00 90.06 137 ASN A N 1
ATOM 1159 C CA . ASN A 1 137 ? 6.608 10.712 6.750 1.00 90.06 137 ASN A CA 1
ATOM 1160 C C . ASN A 1 137 ? 5.420 11.611 7.100 1.00 90.06 137 ASN A C 1
ATOM 1162 O O . ASN A 1 137 ? 4.435 11.148 7.663 1.00 90.06 137 ASN A O 1
ATOM 1166 N N . HIS A 1 138 ? 5.478 12.894 6.737 1.00 89.38 138 HIS A N 1
ATOM 1167 C CA . HIS A 1 138 ? 4.373 13.817 6.998 1.00 89.38 138 HIS A CA 1
ATOM 1168 C C . HIS A 1 138 ? 3.104 13.380 6.254 1.00 89.38 138 HIS A C 1
ATOM 1170 O O . HIS A 1 138 ? 2.043 13.277 6.859 1.00 89.38 138 HIS A O 1
ATOM 1176 N N . ALA A 1 139 ? 3.227 13.034 4.971 1.00 92.19 139 ALA A N 1
ATOM 1177 C CA . ALA A 1 139 ? 2.133 12.506 4.163 1.00 92.19 139 ALA A CA 1
ATOM 1178 C C . ALA A 1 139 ? 1.545 11.205 4.734 1.00 92.19 139 ALA A C 1
ATOM 1180 O O . ALA A 1 139 ? 0.327 11.015 4.696 1.00 92.19 139 ALA A O 1
ATOM 1181 N N . LEU A 1 140 ? 2.397 10.332 5.280 1.00 93.81 140 LEU A N 1
ATOM 1182 C CA . LEU A 1 140 ? 1.998 9.099 5.956 1.00 93.81 140 LEU A CA 1
ATOM 1183 C C . LEU A 1 140 ? 1.159 9.396 7.200 1.00 93.81 140 LEU A C 1
ATOM 1185 O O . LEU A 1 140 ? 0.069 8.842 7.343 1.00 93.81 140 LEU A O 1
ATOM 1189 N N . ILE A 1 141 ? 1.615 10.308 8.062 1.00 88.69 141 ILE A N 1
ATOM 1190 C CA . ILE A 1 141 ? 0.863 10.715 9.255 1.00 88.69 141 ILE A CA 1
ATOM 1191 C C . ILE A 1 141 ? -0.472 11.354 8.862 1.00 88.69 141 ILE A C 1
ATOM 1193 O O . ILE A 1 141 ? -1.510 10.955 9.387 1.00 88.69 141 ILE A O 1
ATOM 1197 N N . THR A 1 142 ? -0.494 12.256 7.874 1.00 88.75 142 THR A N 1
ATOM 1198 C CA . THR A 1 142 ? -1.750 12.835 7.364 1.00 88.75 142 THR A CA 1
ATOM 1199 C C . THR A 1 142 ? -2.701 11.755 6.834 1.00 88.75 142 THR A C 1
ATOM 1201 O O . THR A 1 142 ? -3.917 11.854 7.002 1.00 88.75 142 THR A O 1
ATOM 1204 N N . PHE A 1 143 ? -2.177 10.699 6.204 1.00 91.56 143 PHE A N 1
ATOM 1205 C CA . PHE A 1 143 ? -2.982 9.559 5.769 1.00 91.56 143 PHE A CA 1
ATOM 1206 C C . PHE A 1 143 ? -3.523 8.728 6.942 1.00 91.56 143 PHE A C 1
ATOM 1208 O O . PHE A 1 143 ? -4.694 8.350 6.904 1.00 91.56 143 PHE A O 1
ATOM 1215 N N . LEU A 1 144 ? -2.740 8.489 7.999 1.00 89.62 144 LEU A N 1
ATOM 1216 C CA . LEU A 1 144 ? -3.234 7.843 9.223 1.00 89.62 144 LEU A CA 1
ATOM 1217 C C . LEU A 1 144 ? -4.359 8.654 9.875 1.00 89.62 144 LEU A C 1
ATOM 1219 O O . LEU A 1 144 ? -5.410 8.096 10.191 1.00 89.62 144 LEU A O 1
ATOM 1223 N N . GLU A 1 145 ? -4.180 9.970 10.019 1.00 84.75 145 GLU A N 1
ATOM 1224 C CA . GLU A 1 145 ? -5.216 10.873 10.538 1.00 84.75 145 GLU A CA 1
ATOM 1225 C C . GLU A 1 145 ? -6.489 10.818 9.683 1.00 84.75 145 GLU A C 1
ATOM 1227 O O . GLU A 1 145 ? -7.609 10.715 10.202 1.00 84.75 145 GLU A O 1
ATOM 1232 N N . TRP A 1 146 ? -6.327 10.856 8.356 1.00 86.31 146 TRP A N 1
ATOM 1233 C CA . TRP A 1 146 ? -7.421 10.686 7.406 1.00 86.31 146 TRP A CA 1
ATOM 1234 C C . TRP A 1 146 ? -8.127 9.341 7.608 1.00 86.31 146 TRP A C 1
ATOM 1236 O O . TRP A 1 146 ? -9.352 9.316 7.700 1.00 86.31 146 TRP A O 1
ATOM 1246 N N . GLY A 1 147 ? -7.387 8.239 7.720 1.00 82.31 147 GLY A N 1
ATOM 1247 C CA . GLY A 1 147 ? -7.961 6.902 7.845 1.00 82.31 147 GLY A CA 1
ATOM 1248 C C . GLY A 1 147 ? -8.729 6.739 9.148 1.00 82.31 147 GLY A C 1
ATOM 1249 O O . GLY A 1 147 ? -9.914 6.426 9.118 1.00 82.31 147 GLY A O 1
ATOM 1250 N N . VAL A 1 148 ? -8.122 7.072 10.287 1.00 78.06 148 VAL A N 1
ATOM 1251 C CA . VAL A 1 148 ? -8.791 6.997 11.598 1.00 78.06 148 VAL A CA 1
ATOM 1252 C C . VAL A 1 148 ? -10.073 7.841 11.618 1.00 78.06 148 VAL A C 1
ATOM 1254 O O . VAL A 1 148 ? -11.100 7.414 12.147 1.00 78.06 148 VAL A O 1
ATOM 1257 N N . SER A 1 149 ? -10.048 9.025 10.999 1.00 73.44 149 SER A N 1
ATOM 1258 C CA . SER A 1 149 ? -11.200 9.935 10.988 1.00 73.44 149 SER A CA 1
ATOM 1259 C C . SER A 1 149 ? -12.304 9.560 9.999 1.00 73.44 149 SER A C 1
ATOM 1261 O O . SER A 1 149 ? -13.483 9.713 10.317 1.00 73.44 149 SER A O 1
ATOM 1263 N N . LYS A 1 150 ? -11.952 9.104 8.793 1.00 72.19 150 LYS A N 1
ATOM 1264 C CA . LYS A 1 150 ? -12.909 8.845 7.706 1.00 72.19 150 LYS A CA 1
ATOM 1265 C C . LYS A 1 150 ? -13.340 7.397 7.622 1.00 72.19 150 LYS A C 1
ATOM 1267 O O . LYS A 1 150 ? -14.496 7.141 7.306 1.00 72.19 150 LYS A O 1
ATOM 1272 N N . LEU A 1 151 ? -12.432 6.470 7.894 1.00 66.62 151 LEU A N 1
ATOM 1273 C CA . LEU A 1 151 ? -12.711 5.044 7.812 1.00 66.62 151 LEU A CA 1
ATOM 1274 C C . LEU A 1 151 ? -13.321 4.515 9.107 1.00 66.62 151 LEU A C 1
ATOM 1276 O O . LEU A 1 151 ? -13.870 3.422 9.108 1.00 66.62 151 LEU A O 1
ATOM 1280 N N . CYS A 1 152 ? -13.283 5.278 10.210 1.00 60.47 152 CYS A N 1
ATOM 1281 C CA . CYS A 1 152 ? -13.789 4.815 11.506 1.00 60.47 152 CYS A CA 1
ATOM 1282 C C . CYS A 1 152 ? -13.182 3.469 11.952 1.00 60.47 152 CYS A C 1
ATOM 1284 O O . CYS A 1 152 ? -13.719 2.855 12.873 1.00 60.47 152 CYS A O 1
ATOM 1286 N N . SER A 1 153 ? -12.098 3.045 11.302 1.00 63.44 153 SER A N 1
ATOM 1287 C CA . SER A 1 153 ? -11.421 1.773 11.464 1.00 63.44 153 SER A CA 1
ATOM 1288 C C . SER A 1 153 ? -10.160 1.988 12.274 1.00 63.44 153 SER A C 1
ATOM 1290 O O . SER A 1 153 ? -9.442 2.978 12.089 1.00 63.44 153 SER A O 1
ATOM 1292 N N . ASP A 1 154 ? -9.862 1.023 13.126 1.00 79.94 154 ASP A N 1
ATOM 1293 C CA . ASP A 1 154 ? -8.547 0.925 13.728 1.00 79.94 154 ASP A CA 1
ATOM 1294 C C . ASP A 1 154 ? -7.550 0.602 12.602 1.00 79.94 154 ASP A C 1
ATOM 1296 O O . ASP A 1 154 ? -7.668 -0.429 11.937 1.00 79.94 154 ASP A O 1
ATOM 1300 N N . MET A 1 155 ? -6.659 1.548 12.296 1.00 87.50 155 MET A N 1
ATOM 1301 C CA . MET A 1 155 ? -5.733 1.469 11.165 1.00 87.50 155 MET A CA 1
ATOM 1302 C C . MET A 1 155 ? -4.296 1.621 11.650 1.00 87.50 155 MET A C 1
ATOM 1304 O O . MET A 1 155 ? -3.997 2.530 12.431 1.00 87.50 155 MET A O 1
ATOM 1308 N N . TYR A 1 156 ? -3.431 0.743 11.151 1.00 93.06 156 TYR A N 1
ATOM 1309 C CA . TYR A 1 156 ? -1.992 0.727 11.399 1.00 93.06 156 TYR A CA 1
ATOM 1310 C C . TYR A 1 156 ? -1.240 0.651 10.076 1.00 93.06 156 TYR A C 1
ATOM 1312 O O . TYR A 1 156 ? -1.756 0.114 9.093 1.00 93.06 156 TYR A O 1
ATOM 1320 N N . ILE A 1 157 ? -0.021 1.177 10.048 1.00 95.44 157 ILE A N 1
ATOM 1321 C CA . ILE A 1 157 ? 0.881 1.064 8.904 1.00 95.44 157 ILE A CA 1
ATOM 1322 C C . ILE A 1 157 ? 2.174 0.433 9.389 1.00 95.44 157 ILE A C 1
ATOM 1324 O O . ILE A 1 157 ? 2.797 0.945 10.310 1.00 95.44 157 ILE A O 1
ATOM 1328 N N . TYR A 1 158 ? 2.593 -0.644 8.742 1.00 95.31 158 TYR A N 1
ATOM 1329 C CA . TYR A 1 158 ? 3.877 -1.284 8.989 1.00 95.31 158 TYR A CA 1
ATOM 1330 C C . TYR A 1 158 ? 4.848 -0.857 7.897 1.00 95.31 158 TYR A C 1
ATOM 1332 O O . TYR A 1 158 ? 4.584 -1.063 6.709 1.00 95.31 158 TYR A O 1
ATOM 1340 N N . GLU A 1 159 ? 5.967 -0.251 8.284 1.00 94.56 159 GLU A N 1
ATOM 1341 C CA . GLU A 1 159 ? 7.068 -0.007 7.358 1.00 94.56 159 GLU A CA 1
ATOM 1342 C C . GLU A 1 159 ? 7.576 -1.349 6.813 1.00 94.56 159 GLU A C 1
ATOM 1344 O O . GLU A 1 159 ? 7.596 -2.364 7.511 1.00 94.56 159 GLU A O 1
ATOM 1349 N N . THR A 1 160 ? 7.988 -1.376 5.551 1.00 93.50 160 THR A N 1
ATOM 1350 C CA . THR A 1 160 ? 8.527 -2.581 4.923 1.00 93.50 160 THR A CA 1
ATOM 1351 C C . THR A 1 160 ? 9.723 -2.246 4.038 1.00 93.50 160 THR A C 1
ATOM 1353 O O . THR A 1 160 ? 10.038 -1.082 3.801 1.00 93.50 160 THR A O 1
ATOM 1356 N N . GLY A 1 161 ? 10.441 -3.269 3.576 1.00 92.25 161 GLY A N 1
ATOM 1357 C CA . GLY A 1 161 ? 11.629 -3.091 2.746 1.00 92.25 161 GLY A CA 1
ATOM 1358 C C . GLY A 1 161 ? 11.439 -3.540 1.307 1.00 92.25 161 GLY A C 1
ATOM 1359 O O . GLY A 1 161 ? 10.439 -3.266 0.652 1.00 92.25 161 GLY A O 1
ATOM 1360 N N . PHE A 1 162 ? 12.462 -4.188 0.755 1.00 94.06 162 PHE A N 1
ATOM 1361 C CA . PHE A 1 162 ? 12.388 -4.755 -0.587 1.00 94.06 162 PHE A CA 1
ATOM 1362 C C . PHE A 1 162 ? 11.910 -6.203 -0.543 1.00 94.06 162 PHE A C 1
ATOM 1364 O O . PHE A 1 162 ? 12.670 -7.100 -0.183 1.00 94.06 162 PHE A O 1
ATOM 1371 N N . GLN A 1 163 ? 10.672 -6.427 -0.976 1.00 93.38 163 GLN A N 1
ATOM 1372 C CA . GLN A 1 163 ? 10.100 -7.755 -1.123 1.00 93.38 163 GLN A CA 1
ATOM 1373 C C . GLN A 1 163 ? 10.268 -8.252 -2.552 1.00 93.38 163 GLN A C 1
ATOM 1375 O O . GLN A 1 163 ? 9.844 -7.631 -3.533 1.00 93.38 163 GLN A O 1
ATOM 1380 N N . ARG A 1 164 ? 10.875 -9.427 -2.678 1.00 93.38 164 ARG A N 1
ATOM 1381 C CA . ARG A 1 164 ? 11.002 -10.112 -3.959 1.00 93.38 164 ARG A CA 1
ATOM 1382 C C . ARG A 1 164 ? 9.737 -10.906 -4.247 1.00 93.38 164 ARG A C 1
ATOM 1384 O O . ARG A 1 164 ? 9.198 -11.571 -3.370 1.00 93.38 164 ARG A O 1
ATOM 1391 N N . ASN A 1 165 ? 9.296 -10.884 -5.498 1.00 93.62 165 ASN A N 1
ATOM 1392 C CA . ASN A 1 165 ? 8.158 -11.687 -5.912 1.00 93.62 165 ASN A CA 1
ATOM 1393 C C . ASN A 1 165 ? 8.534 -13.178 -5.868 1.00 93.62 165 ASN A C 1
ATOM 1395 O O . ASN A 1 165 ? 9.535 -13.596 -6.456 1.00 93.62 165 ASN A O 1
ATOM 1399 N N . THR A 1 166 ? 7.742 -13.973 -5.153 1.00 88.00 166 THR A N 1
ATOM 1400 C CA . THR A 1 166 ? 8.027 -15.393 -4.894 1.00 88.00 166 THR A CA 1
ATOM 1401 C C . THR A 1 166 ? 7.917 -16.247 -6.157 1.00 88.00 166 THR A C 1
ATOM 1403 O O . THR A 1 166 ? 8.743 -17.136 -6.369 1.00 88.00 166 THR A O 1
ATOM 1406 N N . LYS A 1 167 ? 6.954 -15.936 -7.034 1.00 92.44 167 LYS A N 1
ATOM 1407 C CA . LYS A 1 167 ? 6.719 -16.643 -8.303 1.00 92.44 167 LYS A CA 1
ATOM 1408 C C . LYS A 1 167 ? 7.626 -16.137 -9.425 1.00 92.44 167 LYS A C 1
ATOM 1410 O O . LYS A 1 167 ? 8.185 -16.923 -10.183 1.00 92.44 167 LYS A O 1
ATOM 1415 N N . HIS A 1 168 ? 7.821 -14.825 -9.502 1.00 93.81 168 HIS A N 1
ATOM 1416 C CA . HIS A 1 168 ? 8.625 -14.162 -10.525 1.00 93.81 168 HIS A CA 1
ATOM 1417 C C . HIS A 1 168 ? 9.846 -13.521 -9.870 1.00 93.81 168 HIS A C 1
ATOM 1419 O O . HIS A 1 168 ? 9.892 -12.308 -9.708 1.00 93.81 168 HIS A O 1
ATOM 1425 N N . LYS A 1 169 ? 10.859 -14.317 -9.493 1.00 92.19 169 LYS A N 1
ATOM 1426 C CA . LYS A 1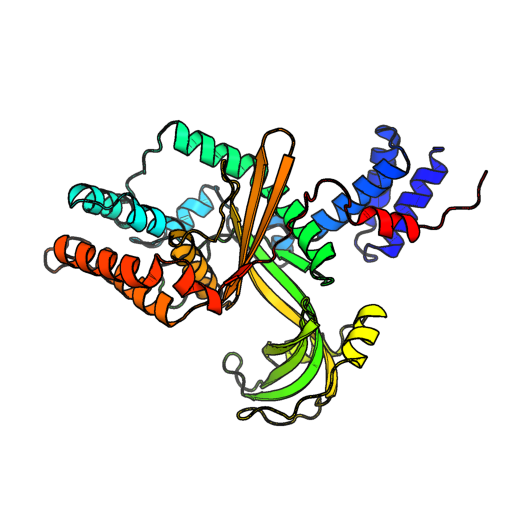 169 ? 12.024 -13.866 -8.689 1.00 92.19 169 LYS A CA 1
ATOM 1427 C C . LYS A 1 169 ? 12.759 -12.640 -9.244 1.00 92.19 169 LYS A C 1
ATOM 1429 O O . LYS A 1 169 ? 13.510 -11.981 -8.530 1.00 92.19 169 LYS A O 1
ATOM 1434 N N . TYR A 1 170 ? 12.567 -12.336 -10.517 1.00 91.62 170 TYR A N 1
ATOM 1435 C CA . TYR A 1 170 ? 13.112 -11.173 -11.195 1.00 91.62 170 TYR A CA 1
ATOM 1436 C C . TYR A 1 170 ? 12.268 -9.896 -11.094 1.00 91.62 170 TYR A C 1
ATOM 1438 O O . TYR A 1 170 ? 12.597 -8.885 -11.713 1.00 91.62 170 TYR A O 1
ATOM 1446 N N . LEU A 1 171 ? 11.186 -9.938 -10.334 1.00 94.94 171 LEU A N 1
ATOM 1447 C CA . LEU A 1 171 ? 10.391 -8.794 -9.933 1.00 94.94 171 LEU A CA 1
ATOM 1448 C C . LEU A 1 171 ? 10.560 -8.579 -8.434 1.00 94.94 171 LEU A C 1
ATOM 1450 O O . LEU A 1 171 ? 10.774 -9.522 -7.667 1.00 94.94 171 LEU A O 1
ATOM 1454 N N . GLY A 1 172 ? 10.433 -7.333 -8.007 1.00 94.50 172 GLY A N 1
ATOM 1455 C CA . GLY A 1 172 ? 10.351 -7.015 -6.592 1.00 94.50 172 GLY A CA 1
ATOM 1456 C C . GLY A 1 172 ? 9.892 -5.590 -6.364 1.00 94.50 172 GLY A C 1
ATOM 1457 O O . GLY A 1 172 ? 9.960 -4.741 -7.255 1.00 94.50 172 GLY A O 1
ATOM 1458 N N . ALA A 1 173 ? 9.418 -5.323 -5.163 1.00 95.25 173 ALA A N 1
ATOM 1459 C CA . ALA A 1 173 ? 8.800 -4.059 -4.836 1.00 95.25 173 ALA A CA 1
ATOM 1460 C C . ALA A 1 173 ? 9.192 -3.582 -3.441 1.00 95.25 173 ALA A C 1
ATOM 1462 O O . ALA A 1 173 ? 9.645 -4.363 -2.610 1.00 95.25 173 ALA A O 1
ATOM 1463 N N . SER A 1 174 ? 9.042 -2.281 -3.225 1.00 95.31 174 SER A N 1
ATOM 1464 C CA . SER A 1 174 ? 9.226 -1.632 -1.931 1.00 95.31 174 SER A CA 1
ATOM 1465 C C . SER A 1 174 ? 8.102 -0.628 -1.772 1.00 95.31 174 SER A C 1
ATOM 1467 O O . SER A 1 174 ? 8.334 0.538 -2.094 1.00 95.31 174 SER A O 1
ATOM 1469 N N . PRO A 1 175 ? 6.901 -1.086 -1.392 1.00 95.88 175 PRO A N 1
ATOM 1470 C CA . PRO A 1 175 ? 5.828 -0.165 -1.069 1.00 95.88 175 PRO A CA 1
ATOM 1471 C C . PRO A 1 175 ? 6.248 0.687 0.132 1.00 95.88 175 PRO A C 1
ATOM 1473 O O . PRO A 1 175 ? 7.103 0.282 0.924 1.00 95.88 175 PRO A O 1
ATOM 1476 N N . ASP A 1 176 ? 5.634 1.855 0.271 1.00 95.88 176 ASP A N 1
ATOM 1477 C CA . ASP A 1 176 ? 5.935 2.786 1.362 1.00 95.88 176 ASP A CA 1
ATOM 1478 C C . ASP A 1 176 ? 5.406 2.275 2.720 1.00 95.88 176 ASP A C 1
ATOM 1480 O O . ASP A 1 176 ? 5.837 2.729 3.777 1.00 95.88 176 ASP A O 1
ATOM 1484 N N . GLY A 1 177 ? 4.513 1.279 2.708 1.00 96.12 177 GLY A N 1
ATOM 1485 C CA . GLY A 1 177 ? 4.114 0.522 3.893 1.00 96.12 177 GLY A CA 1
ATOM 1486 C C . GLY A 1 177 ? 3.068 -0.556 3.606 1.00 96.12 177 GLY A C 1
ATOM 1487 O O . GLY A 1 177 ? 2.605 -0.727 2.475 1.00 96.12 177 GLY A O 1
ATOM 1488 N N . LEU A 1 178 ? 2.674 -1.278 4.652 1.00 96.50 178 LEU A N 1
ATOM 1489 C CA . LEU A 1 178 ? 1.541 -2.201 4.661 1.00 96.50 178 LEU A CA 1
ATOM 1490 C C . LEU A 1 178 ? 0.468 -1.657 5.600 1.00 96.50 178 LEU A C 1
ATOM 1492 O O . LEU A 1 178 ? 0.703 -1.520 6.798 1.00 96.50 178 LEU A O 1
ATOM 1496 N N . VAL A 1 179 ? -0.707 -1.342 5.060 1.00 95.31 179 VAL A N 1
ATOM 1497 C CA . VAL A 1 179 ? -1.858 -0.887 5.844 1.00 95.31 179 VAL A CA 1
ATOM 1498 C C . VAL A 1 179 ? -2.592 -2.095 6.402 1.00 95.31 179 VAL A C 1
ATOM 1500 O O . VAL A 1 179 ? -2.961 -2.990 5.643 1.00 95.31 179 VAL A O 1
ATOM 1503 N N . THR A 1 180 ? -2.864 -2.081 7.699 1.00 93.12 180 THR A N 1
ATOM 1504 C CA . THR A 1 180 ? -3.727 -3.046 8.378 1.00 93.12 180 THR A CA 1
ATOM 1505 C C . THR A 1 180 ? -4.961 -2.321 8.898 1.00 93.12 180 THR A C 1
ATOM 1507 O O . THR A 1 180 ? -4.846 -1.400 9.703 1.00 93.12 180 THR A O 1
ATOM 1510 N N . GLU A 1 181 ? -6.134 -2.728 8.420 1.00 90.69 181 GLU A N 1
ATOM 1511 C CA . GLU A 1 181 ? -7.445 -2.202 8.810 1.00 90.69 181 GLU A CA 1
ATOM 1512 C C . GLU A 1 181 ? -8.207 -3.282 9.584 1.00 90.69 181 GLU A C 1
ATOM 1514 O O . GLU A 1 181 ? -8.345 -4.400 9.087 1.00 90.69 181 GLU A O 1
ATOM 1519 N N . PHE A 1 182 ? -8.728 -2.969 10.769 1.00 89.50 182 PHE A N 1
ATOM 1520 C CA . PHE A 1 182 ? -9.546 -3.912 11.536 1.00 89.50 182 PHE A CA 1
ATOM 1521 C C . PHE A 1 182 ? -11.041 -3.678 11.316 1.00 89.50 182 PHE A C 1
ATOM 1523 O O . PHE A 1 182 ? -11.520 -2.543 11.349 1.00 89.50 182 PHE A O 1
ATOM 1530 N N . PHE A 1 183 ? -11.777 -4.773 11.137 1.00 91.44 183 PHE A N 1
ATOM 1531 C CA . PHE A 1 183 ? -13.220 -4.782 10.932 1.00 91.44 183 PHE A CA 1
ATOM 1532 C C . PHE A 1 183 ? -13.889 -5.736 11.913 1.00 91.44 183 PHE A C 1
ATOM 1534 O O . PHE A 1 183 ? -13.473 -6.888 12.040 1.00 91.44 183 PHE A O 1
ATOM 1541 N N . ALA A 1 184 ? -14.956 -5.267 12.555 1.00 93.56 184 ALA A N 1
ATOM 1542 C CA . ALA A 1 184 ? -15.881 -6.109 13.298 1.00 93.56 184 ALA A CA 1
ATOM 1543 C C . ALA A 1 184 ? -16.987 -6.619 12.362 1.00 93.56 184 ALA A C 1
ATOM 1545 O O . ALA A 1 184 ? -17.489 -5.882 11.507 1.00 93.56 184 ALA A O 1
ATOM 1546 N N . GLY A 1 185 ? -17.355 -7.886 12.507 1.00 95.69 185 GLY A N 1
ATOM 1547 C CA . GLY A 1 185 ? -18.266 -8.554 11.593 1.00 95.69 185 GLY A CA 1
ATOM 1548 C C . GLY A 1 185 ? -18.839 -9.855 12.134 1.00 95.69 185 GLY A C 1
ATOM 1549 O O . GLY A 1 185 ? -18.736 -10.154 13.323 1.00 95.69 185 GLY A O 1
ATOM 1550 N N . ILE A 1 186 ? -19.455 -10.619 11.235 1.00 97.31 186 ILE A N 1
ATOM 1551 C CA . ILE A 1 186 ? -20.160 -11.867 11.518 1.00 97.31 186 ILE A CA 1
ATOM 1552 C C . ILE A 1 186 ? -19.627 -12.982 10.618 1.00 97.31 186 ILE A C 1
ATOM 1554 O O . ILE A 1 186 ? -19.474 -12.795 9.413 1.00 97.31 186 ILE A O 1
ATOM 1558 N N . ILE A 1 187 ? -19.356 -14.160 11.176 1.00 98.12 187 ILE A N 1
ATOM 1559 C CA . ILE A 1 187 ? -18.900 -15.321 10.401 1.00 98.12 187 ILE A CA 1
ATOM 1560 C C . ILE A 1 187 ? -20.057 -15.935 9.594 1.00 98.12 187 ILE A C 1
ATOM 1562 O O . ILE A 1 187 ? -21.103 -16.272 10.144 1.00 98.12 187 ILE A O 1
ATOM 1566 N N . LEU A 1 188 ? -19.839 -16.142 8.293 1.00 97.50 188 LEU A N 1
ATOM 1567 C CA . LEU A 1 188 ? -20.806 -16.717 7.347 1.00 97.50 188 LEU A CA 1
ATOM 1568 C C . LEU A 1 188 ? -20.558 -18.186 7.010 1.00 97.50 188 LEU A C 1
ATOM 1570 O O . LEU A 1 188 ? -21.449 -18.867 6.507 1.00 97.50 188 LEU A O 1
ATOM 1574 N N . GLY A 1 189 ? -19.347 -18.691 7.222 1.00 97.38 189 GLY A N 1
ATOM 1575 C CA . GLY A 1 189 ? -19.009 -20.060 6.854 1.00 97.38 189 GLY A CA 1
ATOM 1576 C C . GLY A 1 189 ? -17.514 -20.292 6.741 1.00 97.38 189 GLY A C 1
ATOM 1577 O O . GLY A 1 189 ? -16.701 -19.418 7.036 1.00 97.38 189 GLY A O 1
ATOM 1578 N N . SER A 1 190 ? -17.159 -21.494 6.307 1.00 97.56 190 SER A N 1
ATOM 1579 C CA . SER A 1 190 ? -15.776 -21.947 6.173 1.00 97.56 190 SER A CA 1
ATOM 1580 C C . SER A 1 190 ? -15.565 -22.767 4.904 1.00 97.56 190 SER A C 1
ATOM 1582 O O . SER A 1 190 ? -16.512 -23.354 4.382 1.00 97.56 190 SER A O 1
ATOM 1584 N N . ARG A 1 191 ? -14.319 -22.845 4.440 1.00 96.75 191 ARG A N 1
ATOM 1585 C CA . ARG A 1 191 ? -13.870 -23.750 3.371 1.00 96.75 191 ARG A CA 1
ATOM 1586 C C . ARG A 1 191 ? -12.470 -24.270 3.685 1.00 96.75 191 ARG A C 1
ATOM 1588 O O . ARG A 1 191 ? -11.799 -23.705 4.545 1.00 96.75 191 ARG A O 1
ATOM 1595 N N . SER A 1 192 ? -12.010 -25.306 2.992 1.00 96.56 192 SER A N 1
ATOM 1596 C CA . SER A 1 192 ? -10.612 -25.747 3.099 1.00 96.56 192 SER A CA 1
ATOM 1597 C C . SER A 1 192 ? -9.659 -24.617 2.710 1.00 96.56 192 SER A C 1
ATOM 1599 O O . SER A 1 192 ? -9.887 -23.940 1.704 1.00 96.56 192 SER A O 1
ATOM 1601 N N . SER A 1 193 ? -8.615 -24.400 3.511 1.00 93.19 193 SER A N 1
ATOM 1602 C CA . SER A 1 193 ? -7.632 -23.360 3.222 1.00 93.19 193 SER A CA 1
ATOM 1603 C C . SER A 1 193 ? -6.790 -23.733 2.006 1.00 93.19 193 SER A C 1
ATOM 1605 O O . SER A 1 193 ? -6.379 -24.880 1.841 1.00 93.19 193 SER A O 1
ATOM 1607 N N . VAL A 1 194 ? -6.511 -22.744 1.156 1.00 88.50 194 VAL A N 1
ATOM 1608 C CA . VAL A 1 194 ? -5.582 -22.905 0.022 1.00 88.50 194 VAL A CA 1
ATOM 1609 C C . VAL A 1 194 ? -4.124 -22.759 0.480 1.00 88.50 194 VAL A C 1
ATOM 1611 O O . VAL A 1 194 ? -3.207 -23.184 -0.220 1.00 88.50 194 VAL A O 1
ATOM 1614 N N . LYS A 1 195 ? -3.900 -22.143 1.647 1.00 87.81 195 LYS A N 1
ATOM 1615 C CA . LYS A 1 195 ? -2.574 -21.750 2.142 1.00 87.81 195 LYS A CA 1
ATOM 1616 C C . LYS A 1 195 ? -2.056 -22.650 3.260 1.00 87.81 195 LYS A C 1
ATOM 1618 O O . LYS A 1 195 ? -0.851 -22.875 3.333 1.00 87.81 195 LYS A O 1
ATOM 1623 N N . TYR A 1 196 ? -2.947 -23.146 4.115 1.00 90.06 196 TYR A N 1
ATOM 1624 C CA . TYR A 1 196 ? -2.585 -23.911 5.305 1.00 90.06 196 TYR A CA 1
ATOM 1625 C C . TYR A 1 196 ? -3.175 -25.320 5.236 1.00 90.06 196 TYR A C 1
ATOM 1627 O O . TYR A 1 196 ? -4.393 -25.506 5.200 1.00 90.06 196 TYR A O 1
ATOM 1635 N N . GLU A 1 197 ? -2.300 -26.321 5.204 1.00 92.31 197 GLU A N 1
ATOM 1636 C CA . GLU A 1 197 ? -2.703 -27.723 5.147 1.00 92.31 197 GLU A CA 1
ATOM 1637 C C . GLU A 1 197 ? -3.534 -28.101 6.383 1.00 92.31 197 GLU A C 1
ATOM 1639 O O . GLU A 1 197 ? -3.204 -27.721 7.504 1.00 92.31 197 GLU A O 1
ATOM 1644 N N . ASN A 1 198 ? -4.622 -28.849 6.181 1.00 92.94 198 ASN A N 1
ATOM 1645 C CA . ASN A 1 198 ? -5.547 -29.282 7.239 1.00 92.94 198 ASN A CA 1
ATOM 1646 C C . ASN A 1 198 ? -6.240 -28.147 8.020 1.00 92.94 198 ASN A C 1
ATOM 1648 O O . ASN A 1 198 ? -6.874 -28.394 9.049 1.00 92.94 198 ASN A O 1
ATOM 1652 N N . GLU A 1 199 ? -6.189 -26.910 7.526 1.00 95.88 199 GLU A N 1
ATOM 1653 C CA . GLU A 1 199 ? -6.920 -25.787 8.105 1.00 95.88 199 GLU A CA 1
ATOM 1654 C C . GLU A 1 199 ? -8.103 -25.343 7.241 1.00 95.88 199 GLU A C 1
ATOM 1656 O O . GLU A 1 199 ? -8.275 -25.741 6.085 1.00 95.88 199 GLU A O 1
ATOM 1661 N N . LYS A 1 200 ? -8.947 -24.494 7.833 1.00 96.38 200 LYS A N 1
ATOM 1662 C CA . LYS A 1 200 ? -10.063 -23.855 7.145 1.00 96.38 200 LYS A CA 1
ATOM 1663 C C . LYS A 1 200 ? -9.863 -22.351 7.089 1.00 96.38 200 LYS A C 1
ATOM 1665 O O . LYS A 1 200 ? -9.466 -21.748 8.083 1.00 96.38 200 LYS A O 1
ATOM 1670 N N . ASP A 1 201 ? -10.203 -21.771 5.948 1.00 97.00 201 ASP A N 1
ATOM 1671 C CA . ASP A 1 201 ? -10.447 -20.339 5.831 1.00 97.00 201 ASP A CA 1
ATOM 1672 C C . ASP A 1 201 ? -11.893 -20.053 6.243 1.00 97.00 201 ASP A C 1
ATOM 1674 O O . ASP A 1 201 ? -12.784 -20.879 6.014 1.00 97.00 201 ASP A O 1
ATOM 1678 N N . HIS A 1 202 ? -12.142 -18.874 6.810 1.00 97.56 202 HIS A N 1
ATOM 1679 C CA . HIS A 1 202 ? -13.466 -18.470 7.290 1.00 97.56 202 HIS A CA 1
ATOM 1680 C C . HIS A 1 202 ? -13.907 -17.177 6.619 1.00 97.56 202 HIS A C 1
ATOM 1682 O O . HIS A 1 202 ? -13.124 -16.241 6.485 1.00 97.56 202 HIS A O 1
ATOM 1688 N N . LEU A 1 203 ? -15.159 -17.124 6.176 1.00 97.50 203 LEU A N 1
ATOM 1689 C CA . LEU A 1 203 ? -15.733 -15.937 5.554 1.00 97.50 203 LEU A CA 1
ATOM 1690 C C . LEU A 1 203 ? -16.410 -15.097 6.629 1.00 97.50 203 LEU A C 1
ATOM 1692 O O . LEU A 1 203 ? -17.272 -15.601 7.345 1.00 97.50 203 LEU A O 1
ATOM 1696 N N . MET A 1 204 ? -16.051 -13.823 6.717 1.00 97.25 204 MET A N 1
ATOM 1697 C CA . MET A 1 204 ? -16.671 -12.865 7.626 1.00 97.25 204 MET A CA 1
ATOM 1698 C C . MET A 1 204 ? -17.357 -11.760 6.829 1.00 97.25 204 MET A C 1
ATOM 1700 O O . MET A 1 204 ? -16.730 -11.138 5.973 1.00 97.25 204 MET A O 1
ATOM 1704 N N . GLN A 1 205 ? -18.626 -11.500 7.121 1.00 96.62 205 GLN A N 1
ATOM 1705 C CA . GLN A 1 205 ? -19.367 -10.331 6.663 1.00 96.62 205 GLN A CA 1
ATOM 1706 C C . GLN A 1 205 ? -19.078 -9.141 7.572 1.00 96.62 205 GLN A C 1
ATOM 1708 O O . GLN A 1 205 ? -19.059 -9.288 8.789 1.00 96.62 205 GLN A O 1
ATOM 1713 N N . TYR A 1 206 ? -18.902 -7.956 7.006 1.00 93.69 206 TYR A N 1
ATOM 1714 C CA . TYR A 1 206 ? -18.728 -6.715 7.752 1.00 93.69 206 TYR A CA 1
ATOM 1715 C C . TYR A 1 206 ? -19.387 -5.548 7.009 1.00 93.69 206 TYR A C 1
ATOM 1717 O O . TYR A 1 206 ? -19.696 -5.654 5.822 1.00 93.69 206 TYR A O 1
ATOM 1725 N N . ILE A 1 207 ? -19.604 -4.430 7.701 1.00 88.19 207 ILE A N 1
ATOM 1726 C CA . ILE A 1 207 ? -20.018 -3.166 7.075 1.00 88.19 207 ILE A CA 1
ATOM 1727 C C . ILE A 1 207 ? -18.757 -2.339 6.832 1.00 88.19 207 ILE A C 1
ATOM 1729 O O . ILE A 1 207 ? -18.048 -2.009 7.782 1.00 88.19 207 ILE A O 1
ATOM 1733 N N . ASP A 1 208 ? -18.457 -2.032 5.571 1.00 82.75 208 ASP A N 1
ATOM 1734 C CA . ASP A 1 208 ? -17.332 -1.169 5.207 1.00 82.75 208 ASP A CA 1
ATOM 1735 C C . ASP A 1 208 ? -17.698 0.303 5.482 1.00 82.75 208 ASP A C 1
ATOM 1737 O O . ASP A 1 208 ? -18.790 0.672 5.909 1.00 82.75 208 ASP A O 1
ATOM 1741 N N . THR A 1 209 ? -16.740 1.176 5.260 1.00 71.94 209 THR A N 1
ATOM 1742 C CA . THR A 1 209 ? -16.748 2.589 5.636 1.00 71.94 209 THR A CA 1
ATOM 1743 C C . THR A 1 209 ? -17.700 3.447 4.809 1.00 71.94 209 THR A C 1
ATOM 1745 O O . THR A 1 209 ? -18.025 4.567 5.190 1.00 71.94 209 THR A O 1
ATOM 1748 N N . ASP A 1 210 ? -18.165 2.920 3.679 1.00 74.31 210 ASP A N 1
ATOM 1749 C CA . ASP A 1 210 ? -19.248 3.480 2.872 1.00 74.31 210 ASP A CA 1
ATOM 1750 C C . ASP A 1 210 ? -20.640 3.005 3.314 1.00 74.31 210 ASP A C 1
ATOM 1752 O O . ASP A 1 210 ? -21.626 3.418 2.713 1.00 74.31 210 ASP A O 1
ATOM 1756 N N . GLY A 1 211 ? -20.731 2.179 4.360 1.00 80.56 211 GLY A N 1
ATOM 1757 C CA . GLY A 1 211 ? -21.983 1.587 4.828 1.00 80.56 211 GLY A CA 1
ATOM 1758 C C . GLY A 1 211 ? -22.390 0.327 4.064 1.00 80.56 211 GLY A C 1
ATOM 1759 O O . GLY A 1 211 ? -23.369 -0.311 4.442 1.00 80.56 211 GLY A O 1
ATOM 1760 N N . GLU A 1 212 ? -21.637 -0.065 3.035 1.00 85.81 212 GLU A N 1
ATOM 1761 C CA . GLU A 1 212 ? -21.940 -1.248 2.236 1.00 85.81 212 GLU A CA 1
ATOM 1762 C C . GLU A 1 212 ? -21.526 -2.526 2.963 1.00 85.81 212 GLU A C 1
ATOM 1764 O O . GLU A 1 212 ? -20.450 -2.608 3.569 1.00 85.81 212 GLU A O 1
ATOM 1769 N N . SER A 1 213 ? -22.353 -3.563 2.842 1.00 89.69 213 SER A N 1
ATOM 1770 C CA . SER A 1 213 ? -22.001 -4.887 3.340 1.00 89.69 213 SER A CA 1
ATOM 1771 C C . SER A 1 213 ? -20.967 -5.548 2.430 1.00 89.69 213 SER A C 1
ATOM 1773 O O . SER A 1 213 ? -21.091 -5.550 1.203 1.00 89.69 213 SER A O 1
ATOM 1775 N N . ARG A 1 214 ? -19.912 -6.099 3.027 1.00 91.38 214 ARG A N 1
ATOM 1776 C CA . ARG A 1 214 ? -18.806 -6.756 2.325 1.00 91.38 214 ARG A CA 1
ATOM 1777 C C . ARG A 1 214 ? -18.356 -7.994 3.066 1.00 91.38 214 ARG A C 1
ATOM 1779 O O . ARG A 1 214 ? -18.753 -8.244 4.197 1.00 91.38 214 ARG A O 1
ATOM 1786 N N . THR A 1 215 ? -17.486 -8.757 2.420 1.00 94.38 215 THR A N 1
ATOM 1787 C CA . THR A 1 215 ? -16.895 -9.956 3.002 1.00 94.38 215 THR A CA 1
ATOM 1788 C C . THR A 1 215 ? -15.377 -9.880 3.019 1.00 94.38 215 THR A C 1
ATOM 1790 O O . THR A 1 215 ? -14.768 -9.377 2.071 1.00 94.38 215 THR A O 1
ATOM 1793 N N . LEU A 1 216 ? -14.766 -10.438 4.058 1.00 93.94 216 LEU A N 1
ATOM 1794 C CA . LEU A 1 216 ? -13.334 -10.706 4.141 1.00 93.94 216 LEU A CA 1
ATOM 1795 C C . LEU A 1 216 ? -13.090 -12.178 4.469 1.00 93.94 216 LEU A C 1
ATOM 1797 O O . LEU A 1 216 ? -13.938 -12.838 5.070 1.00 93.94 216 LEU A O 1
ATOM 1801 N N . VAL A 1 217 ? -11.931 -12.689 4.062 1.00 95.19 217 VAL A N 1
ATOM 1802 C CA . VAL A 1 217 ? -11.502 -14.055 4.372 1.00 95.19 217 VAL A CA 1
ATOM 1803 C C . VAL A 1 217 ? -10.497 -14.005 5.514 1.00 95.19 217 VAL A C 1
ATOM 1805 O O . VAL A 1 217 ? -9.495 -13.301 5.429 1.00 95.19 217 VAL A O 1
ATOM 1808 N N . ILE A 1 218 ? -10.769 -14.763 6.569 1.00 95.50 218 ILE A N 1
ATOM 1809 C CA . ILE A 1 218 ? -9.858 -15.026 7.677 1.00 95.50 218 ILE A CA 1
ATOM 1810 C C . ILE A 1 218 ? -9.107 -16.314 7.336 1.00 95.50 218 ILE A C 1
ATOM 1812 O O . ILE A 1 218 ? -9.705 -17.393 7.315 1.00 95.50 218 ILE A O 1
ATOM 1816 N N . GLU A 1 219 ? -7.820 -16.195 7.013 1.00 93.69 219 GLU A N 1
ATOM 1817 C CA . GLU A 1 219 ? -7.002 -17.323 6.556 1.00 93.69 219 GLU A CA 1
ATOM 1818 C C . GLU A 1 219 ? -6.566 -18.203 7.737 1.00 93.69 219 GLU A C 1
ATOM 1820 O O . GLU A 1 219 ? -5.789 -17.768 8.588 1.00 93.69 219 GLU A O 1
ATOM 1825 N N . GLY A 1 220 ? -7.022 -19.454 7.770 1.00 94.94 220 GLY A N 1
ATOM 1826 C CA . GLY A 1 220 ? -6.627 -20.421 8.795 1.00 94.94 220 GLY A CA 1
ATOM 1827 C C . GLY A 1 220 ? -7.353 -20.310 10.145 1.00 94.94 220 GLY A C 1
ATOM 1828 O O . GLY A 1 220 ? -7.973 -19.311 10.527 1.00 94.94 220 GLY A O 1
ATOM 1829 N N . ASN A 1 221 ? -7.252 -21.388 10.918 1.00 94.31 221 ASN A N 1
ATOM 1830 C CA . ASN A 1 221 ? -7.945 -21.559 12.193 1.00 94.31 221 ASN A CA 1
ATOM 1831 C C . ASN A 1 221 ? -7.308 -20.741 13.323 1.00 94.31 221 ASN A C 1
ATOM 1833 O O . ASN A 1 221 ? -8.006 -20.346 14.259 1.00 94.31 221 ASN A O 1
ATOM 1837 N N . ALA A 1 222 ? -5.995 -20.499 13.268 1.00 94.00 222 ALA A N 1
ATOM 1838 C CA . ALA A 1 222 ? -5.309 -19.667 14.257 1.00 94.00 222 ALA A CA 1
ATOM 1839 C C . ALA A 1 222 ? -5.810 -18.216 14.210 1.00 94.00 222 ALA A C 1
ATOM 1841 O O . ALA A 1 222 ? -6.185 -17.664 15.247 1.00 94.00 222 ALA A O 1
ATOM 1842 N N . CYS A 1 223 ? -5.913 -17.645 13.007 1.00 94.00 223 CYS A N 1
ATOM 1843 C CA . CYS A 1 223 ? -6.452 -16.304 12.802 1.00 94.00 223 CYS A CA 1
ATOM 1844 C C . CYS A 1 223 ? -7.927 -16.215 13.204 1.00 94.00 223 CYS A C 1
ATOM 1846 O O . CYS A 1 223 ? -8.315 -15.235 13.834 1.00 94.00 223 CYS A O 1
ATOM 1848 N N . LEU A 1 224 ? -8.737 -17.248 12.936 1.00 96.69 224 LEU A N 1
ATOM 1849 C CA . LEU A 1 224 ? -10.118 -17.279 13.422 1.00 96.69 224 LEU A CA 1
ATOM 1850 C C . LEU A 1 224 ? -10.192 -17.224 14.953 1.00 96.69 224 LEU A C 1
ATOM 1852 O O . LEU A 1 224 ? -10.996 -16.469 15.492 1.00 96.69 224 LEU A O 1
ATOM 1856 N N . ARG A 1 225 ? -9.378 -18.013 15.667 1.00 96.50 225 ARG A N 1
ATOM 1857 C CA . ARG A 1 225 ? -9.386 -18.002 17.141 1.00 96.50 225 ARG A CA 1
ATOM 1858 C C . ARG A 1 225 ? -9.055 -16.618 17.689 1.00 96.50 225 ARG A C 1
ATOM 1860 O O . ARG A 1 225 ? -9.745 -16.157 18.591 1.00 96.50 225 ARG A O 1
ATOM 1867 N N . ALA A 1 226 ? -8.049 -15.955 17.119 1.00 95.19 226 ALA A N 1
ATOM 1868 C CA . ALA A 1 226 ? -7.719 -14.580 17.478 1.00 95.19 226 ALA A CA 1
ATOM 1869 C C . ALA A 1 226 ? -8.884 -13.622 17.176 1.00 95.19 226 ALA A C 1
ATOM 1871 O O . ALA A 1 226 ? -9.237 -12.804 18.020 1.00 95.19 226 ALA A O 1
ATOM 1872 N N . ALA A 1 227 ? -9.530 -13.773 16.016 1.00 95.62 227 ALA A N 1
ATOM 1873 C CA . ALA A 1 227 ? -10.640 -12.919 15.609 1.00 95.62 227 ALA A CA 1
ATOM 1874 C C . ALA A 1 227 ? -11.887 -13.067 16.496 1.00 95.62 227 ALA A C 1
ATOM 1876 O O . ALA A 1 227 ? -12.572 -12.082 16.753 1.00 95.62 227 ALA A O 1
ATOM 1877 N N . LEU A 1 228 ? -12.176 -14.280 16.977 1.00 96.88 228 LEU A N 1
ATOM 1878 C CA . LEU A 1 228 ? -13.276 -14.552 17.910 1.00 96.88 228 LEU A CA 1
ATOM 1879 C C . LEU A 1 228 ? -12.964 -14.098 19.345 1.00 96.88 228 LEU A C 1
ATOM 1881 O O . LEU A 1 228 ? -13.880 -13.778 20.094 1.00 96.88 228 LEU A O 1
ATOM 1885 N N . ALA A 1 229 ? -11.687 -14.100 19.742 1.00 95.81 229 ALA A N 1
ATOM 1886 C CA . ALA A 1 229 ? -11.252 -13.684 21.077 1.00 95.81 229 ALA A CA 1
ATOM 1887 C C . ALA A 1 229 ? -11.094 -12.160 21.218 1.00 95.81 229 ALA A C 1
ATOM 1889 O O . ALA A 1 229 ? -11.018 -11.647 22.334 1.00 95.81 229 ALA A O 1
ATOM 1890 N N . ALA A 1 230 ? -11.014 -11.438 20.101 1.00 93.12 230 ALA A N 1
ATOM 1891 C CA . ALA A 1 230 ? -10.891 -9.992 20.096 1.00 93.12 230 ALA A CA 1
ATOM 1892 C C . ALA A 1 230 ? -12.163 -9.330 20.649 1.00 93.12 230 ALA A C 1
ATOM 1894 O O . ALA A 1 230 ? -13.273 -9.598 20.196 1.00 93.12 230 ALA A O 1
ATOM 1895 N N . SER A 1 231 ? -11.991 -8.431 21.618 1.00 90.12 231 SER A N 1
ATOM 1896 C CA . SER A 1 231 ? -13.083 -7.636 22.178 1.00 90.12 231 SER A CA 1
ATOM 1897 C C . SER A 1 231 ? -13.571 -6.593 21.172 1.00 90.12 231 SER A C 1
ATOM 1899 O O . SER A 1 231 ? -12.751 -5.903 20.558 1.00 90.12 231 SER A O 1
ATOM 1901 N N . LEU A 1 232 ? -14.889 -6.440 21.062 1.00 89.81 232 LEU A N 1
ATOM 1902 C CA . LEU A 1 232 ? -15.522 -5.373 20.294 1.00 89.81 232 LEU A CA 1
ATOM 1903 C C . LEU A 1 232 ? -15.818 -4.191 21.221 1.00 89.81 232 LEU A C 1
ATOM 1905 O O . LEU A 1 232 ? -16.320 -4.374 22.332 1.00 89.81 232 LEU A O 1
ATOM 1909 N N . ASP A 1 233 ? -15.527 -2.975 20.768 1.00 85.81 233 ASP A N 1
ATOM 1910 C CA . ASP A 1 233 ? -15.957 -1.776 21.484 1.00 85.81 233 ASP A CA 1
ATOM 1911 C C . ASP A 1 233 ? -17.464 -1.498 21.285 1.00 85.81 233 ASP A C 1
ATOM 1913 O O . ASP A 1 233 ? -18.147 -2.105 20.458 1.00 85.81 233 ASP A O 1
ATOM 1917 N N . GLN A 1 234 ? -18.018 -0.544 22.038 1.00 85.12 234 GLN A N 1
ATOM 1918 C CA . GLN A 1 234 ? -19.451 -0.228 21.977 1.00 85.12 234 GLN A CA 1
ATOM 1919 C C . GLN A 1 234 ? -19.921 0.233 20.581 1.00 85.12 234 GLN A C 1
ATOM 1921 O O . GLN A 1 234 ? -21.089 0.059 20.222 1.00 85.12 234 GLN A O 1
ATOM 1926 N N . LYS A 1 235 ? -19.050 0.877 19.800 1.00 84.38 235 LYS A N 1
ATOM 1927 C CA . LYS A 1 235 ? -19.367 1.351 18.450 1.00 84.38 235 LYS A CA 1
ATOM 1928 C C . LYS A 1 235 ? -19.354 0.184 17.466 1.00 84.38 235 LYS A C 1
ATOM 1930 O O . LYS A 1 235 ? -20.269 0.090 16.649 1.00 84.38 235 LYS A O 1
ATOM 1935 N N . GLU A 1 236 ? -18.367 -0.697 17.574 1.00 88.81 236 GLU A N 1
ATOM 1936 C CA . GLU A 1 236 ? -18.258 -1.936 16.805 1.00 88.81 236 GLU A CA 1
ATOM 1937 C C . GLU A 1 236 ? -19.456 -2.850 17.075 1.00 88.81 236 GLU A C 1
ATOM 1939 O O . GLU A 1 236 ? -20.096 -3.307 16.133 1.00 88.81 236 GLU A O 1
ATOM 1944 N N . GLU A 1 237 ? -19.852 -3.020 18.337 1.00 91.56 237 GLU A N 1
ATOM 1945 C CA . GLU A 1 237 ? -21.052 -3.772 18.725 1.00 91.56 237 GLU A CA 1
ATOM 1946 C C . GLU A 1 237 ? -22.320 -3.225 18.055 1.00 91.56 237 GLU A C 1
ATOM 1948 O O . GLU A 1 237 ? -23.104 -3.970 17.462 1.00 91.56 237 GLU A O 1
ATOM 1953 N N . LYS A 1 238 ? -22.499 -1.897 18.071 1.00 90.00 238 LYS A N 1
ATOM 1954 C CA . LYS A 1 238 ? -23.618 -1.227 17.387 1.00 90.00 238 LYS A CA 1
ATOM 1955 C C . LYS A 1 238 ? -23.569 -1.383 15.870 1.00 90.00 238 LYS A C 1
ATOM 1957 O O . LYS A 1 238 ? -24.616 -1.320 15.233 1.00 90.00 238 LYS A O 1
ATOM 1962 N N . GLN A 1 239 ? -22.384 -1.500 15.278 1.00 88.88 239 GLN A N 1
ATOM 1963 C CA . GLN A 1 239 ? -22.224 -1.695 13.840 1.00 88.88 239 GLN A CA 1
ATOM 1964 C C . GLN A 1 239 ? -22.537 -3.139 13.451 1.00 88.88 239 GLN A C 1
ATOM 1966 O O . GLN A 1 239 ? -23.307 -3.357 12.522 1.00 88.88 239 GLN A O 1
ATOM 1971 N N . VAL A 1 240 ? -22.011 -4.112 14.195 1.00 93.00 240 VAL A N 1
ATOM 1972 C CA . VAL A 1 240 ? -22.275 -5.539 13.979 1.00 93.00 240 VAL A CA 1
ATOM 1973 C C . VAL A 1 240 ? -23.758 -5.863 14.161 1.00 93.00 240 VAL A C 1
ATOM 1975 O O . VAL A 1 240 ? -24.308 -6.629 13.380 1.00 93.00 240 VAL A O 1
ATOM 1978 N N . ALA A 1 241 ? -24.440 -5.217 15.111 1.00 92.81 241 ALA A N 1
ATOM 1979 C CA . ALA A 1 241 ? -25.882 -5.378 15.315 1.00 92.81 241 ALA A CA 1
ATOM 1980 C C . ALA A 1 241 ? -26.757 -4.920 14.128 1.00 92.81 241 ALA A C 1
ATOM 1982 O O . ALA A 1 241 ? -27.941 -5.235 14.101 1.00 92.81 241 ALA A O 1
ATOM 1983 N N . LYS A 1 242 ? -26.201 -4.171 13.164 1.00 92.25 242 LYS A N 1
ATOM 1984 C CA . LYS A 1 242 ? -26.897 -3.741 11.936 1.00 92.25 242 LYS A CA 1
ATOM 1985 C C . LYS A 1 242 ? -26.684 -4.694 10.760 1.00 92.25 242 LYS A C 1
ATOM 1987 O O . LYS A 1 242 ? -27.171 -4.416 9.669 1.00 92.25 242 LYS A O 1
ATOM 1992 N N . ILE A 1 243 ? -25.879 -5.740 10.935 1.00 94.00 243 ILE A N 1
ATOM 1993 C CA . ILE A 1 243 ? -25.570 -6.681 9.865 1.00 94.00 243 ILE A CA 1
ATOM 1994 C C . ILE A 1 243 ? -26.711 -7.687 9.761 1.00 94.00 243 ILE A C 1
ATOM 1996 O O . ILE A 1 243 ? -26.864 -8.545 10.629 1.00 94.00 243 ILE A O 1
ATOM 2000 N N . ASP A 1 244 ? -27.450 -7.621 8.658 1.00 92.81 244 ASP A N 1
ATOM 2001 C CA . ASP A 1 244 ? -28.322 -8.714 8.244 1.00 92.81 244 ASP A CA 1
ATOM 2002 C C . ASP A 1 244 ? -27.450 -9.867 7.740 1.00 92.81 244 ASP A C 1
ATOM 2004 O O . ASP A 1 244 ? -26.728 -9.742 6.741 1.00 92.81 244 ASP A O 1
ATOM 2008 N N . VAL A 1 245 ? -27.465 -10.973 8.488 1.00 90.81 245 VAL A N 1
ATOM 2009 C CA . VAL A 1 245 ? -26.617 -12.137 8.218 1.00 90.81 245 VAL A CA 1
ATOM 2010 C C . VAL A 1 245 ? -27.004 -12.734 6.871 1.00 90.81 245 VAL A C 1
ATOM 2012 O O . VAL A 1 245 ? -28.131 -13.185 6.678 1.00 90.81 245 VAL A O 1
ATOM 2015 N N . MET A 1 246 ? -26.055 -12.748 5.939 1.00 89.94 246 MET A N 1
ATOM 2016 C CA . MET A 1 246 ? -26.270 -13.348 4.624 1.00 89.94 246 MET A CA 1
ATOM 2017 C C . MET A 1 246 ? -26.315 -14.879 4.699 1.00 89.94 246 MET A C 1
ATOM 2019 O O . MET A 1 246 ? -25.712 -15.513 5.574 1.00 89.94 246 MET A O 1
ATOM 2023 N N . GLU A 1 247 ? -26.976 -15.488 3.717 1.00 92.88 247 GLU A N 1
ATOM 2024 C CA . GLU A 1 247 ? -26.822 -16.917 3.459 1.00 92.88 247 GLU A CA 1
ATOM 2025 C C . GLU A 1 247 ? -25.355 -17.252 3.155 1.00 92.88 247 GLU A C 1
ATOM 2027 O O . GLU A 1 247 ? -24.612 -16.448 2.580 1.00 92.88 247 GLU A O 1
ATOM 2032 N N . THR A 1 248 ? -24.923 -18.454 3.542 1.00 95.00 248 THR A N 1
ATOM 2033 C CA . THR A 1 248 ? -23.576 -18.930 3.226 1.00 95.00 248 THR A CA 1
ATOM 2034 C C . THR A 1 248 ? -23.407 -19.021 1.701 1.00 95.00 248 THR A C 1
ATOM 2036 O O . THR A 1 248 ? -24.129 -19.786 1.061 1.00 95.00 248 THR A O 1
ATOM 2039 N N . PRO A 1 249 ? -22.451 -18.291 1.092 1.00 93.75 249 PRO A N 1
ATOM 2040 C CA . PRO A 1 249 ? -22.295 -18.292 -0.360 1.00 93.75 249 PRO A CA 1
ATOM 2041 C C . PRO A 1 249 ? -21.876 -19.657 -0.916 1.00 93.75 249 PRO A C 1
ATOM 2043 O O . PRO A 1 249 ? -21.191 -20.434 -0.249 1.00 93.75 249 PRO A O 1
ATOM 2046 N N . SER A 1 250 ? -22.197 -19.912 -2.187 1.00 94.88 250 SER A N 1
ATOM 2047 C CA . SER A 1 250 ? -21.743 -21.118 -2.894 1.00 94.88 250 SER A CA 1
ATOM 2048 C C . SER A 1 250 ? -20.217 -21.289 -2.817 1.00 94.88 250 SER A C 1
ATOM 2050 O O . SER A 1 250 ? -19.457 -20.323 -2.928 1.00 94.88 250 SER A O 1
ATOM 2052 N N . GLY A 1 251 ? -19.767 -22.527 -2.599 1.00 94.00 251 GLY A N 1
ATOM 2053 C CA . GLY A 1 251 ? -18.357 -22.863 -2.361 1.00 94.00 251 GLY A CA 1
ATOM 2054 C C . GLY A 1 251 ? -17.887 -22.682 -0.911 1.00 94.00 251 GLY A C 1
ATOM 2055 O O . GLY A 1 251 ? -16.729 -22.976 -0.612 1.00 94.00 251 GLY A O 1
ATOM 2056 N N . TRP A 1 252 ? -18.769 -22.236 -0.012 1.00 97.31 252 TRP A N 1
ATOM 2057 C CA . TRP A 1 252 ? -18.551 -22.207 1.433 1.00 97.31 252 TRP A CA 1
ATOM 2058 C C . TRP A 1 252 ? -19.532 -23.144 2.137 1.00 97.31 252 TRP A C 1
ATOM 2060 O O . TRP A 1 252 ? -20.608 -23.449 1.631 1.00 97.31 252 TRP A O 1
ATOM 2070 N N . THR A 1 253 ? -19.159 -23.607 3.326 1.00 97.06 253 THR A N 1
ATOM 2071 C CA . THR A 1 253 ? -20.007 -24.453 4.168 1.00 97.06 253 THR A CA 1
ATOM 2072 C C . THR A 1 253 ? -20.271 -23.753 5.487 1.00 97.06 253 THR A C 1
ATOM 2074 O O . THR A 1 253 ? -19.334 -23.271 6.134 1.00 97.06 253 THR A O 1
ATOM 2077 N N . GLN A 1 254 ? -21.535 -23.723 5.905 1.00 96.56 254 GLN A N 1
ATOM 2078 C CA . GLN A 1 254 ? -21.912 -23.223 7.219 1.00 96.56 254 GLN A CA 1
ATOM 2079 C C . GLN A 1 254 ? -21.123 -23.983 8.295 1.00 96.56 254 GLN A C 1
ATOM 2081 O O . GLN A 1 254 ? -21.031 -25.211 8.278 1.00 96.56 254 GLN A O 1
ATOM 2086 N N . CYS A 1 255 ? -20.482 -23.248 9.201 1.00 93.38 255 CYS A N 1
ATOM 2087 C CA . CYS A 1 255 ? -19.605 -23.817 10.220 1.00 93.38 255 CYS A CA 1
ATOM 2088 C C . CYS A 1 255 ? -20.185 -23.599 11.620 1.00 93.38 255 CYS A C 1
ATOM 2090 O O . CYS A 1 255 ? -21.131 -22.836 11.800 1.00 93.38 255 CYS A O 1
ATOM 2092 N N . ARG A 1 256 ? -19.581 -24.222 12.639 1.00 96.19 256 ARG A N 1
ATOM 2093 C CA . ARG A 1 256 ? -20.013 -24.069 14.043 1.00 96.19 256 ARG A CA 1
ATOM 2094 C C . ARG A 1 256 ? -19.964 -22.630 14.577 1.00 96.19 256 ARG A C 1
ATOM 2096 O O . ARG A 1 256 ? -20.502 -22.369 15.641 1.00 96.19 256 ARG A O 1
ATOM 2103 N N . TYR A 1 257 ? -19.278 -21.735 13.868 1.00 96.81 257 TYR A N 1
ATOM 2104 C CA . TYR A 1 257 ? -19.139 -20.322 14.215 1.00 96.81 257 TYR A CA 1
ATOM 2105 C C . TYR A 1 257 ? -20.071 -19.424 13.404 1.00 96.81 257 TYR A C 1
ATOM 2107 O O . TYR A 1 257 ? -19.957 -18.209 13.497 1.00 96.81 257 TYR A O 1
ATOM 2115 N N . TYR A 1 258 ? -20.965 -19.987 12.588 1.00 97.12 258 TYR A N 1
ATOM 2116 C CA . TYR A 1 258 ? -21.935 -19.203 11.832 1.00 97.12 258 TYR A CA 1
ATOM 2117 C C . TYR A 1 258 ? -22.677 -18.213 12.740 1.00 97.12 258 TYR A C 1
ATOM 2119 O O . TYR A 1 258 ? -23.014 -18.546 13.876 1.00 97.12 258 TYR A O 1
ATOM 2127 N N . ALA A 1 259 ? -22.881 -16.994 12.249 1.00 96.31 259 ALA A N 1
ATOM 2128 C CA . ALA A 1 259 ? -23.468 -15.873 12.980 1.00 96.31 259 ALA A CA 1
ATOM 2129 C C . ALA A 1 259 ? -22.667 -15.371 14.208 1.00 96.31 259 ALA A C 1
ATOM 2131 O O . ALA A 1 259 ? -23.088 -14.424 14.872 1.00 96.31 259 ALA A O 1
ATOM 2132 N N . SER A 1 260 ? -21.494 -15.941 14.509 1.00 97.25 260 SER A N 1
ATOM 2133 C CA . SER A 1 260 ? -20.647 -15.460 15.608 1.00 97.25 260 SER A CA 1
ATOM 2134 C C . SER A 1 260 ? -19.983 -14.136 15.246 1.00 97.25 260 SER A C 1
ATOM 2136 O O . SER A 1 260 ? -19.523 -13.953 14.115 1.00 97.25 260 SER A O 1
ATOM 2138 N N . LYS A 1 261 ? -19.893 -13.232 16.227 1.00 97.50 261 LYS A N 1
ATOM 2139 C CA . LYS A 1 261 ? -19.171 -11.965 16.089 1.00 97.50 261 LYS A CA 1
ATOM 2140 C C . LYS A 1 261 ? -17.669 -12.223 16.077 1.00 97.50 261 LYS A C 1
ATOM 2142 O O . LYS A 1 261 ? -17.177 -13.037 16.854 1.00 97.50 261 LYS A O 1
ATOM 2147 N N . ALA A 1 262 ? -16.954 -11.522 15.213 1.00 96.56 262 ALA A N 1
ATOM 2148 C CA . ALA A 1 262 ? -15.505 -11.602 15.118 1.00 96.56 262 ALA A CA 1
ATOM 2149 C C . ALA A 1 262 ? -14.927 -10.236 14.738 1.00 96.56 262 ALA A C 1
ATOM 2151 O O . ALA A 1 262 ? -15.608 -9.418 14.116 1.00 96.56 262 ALA A O 1
ATOM 2152 N N . LYS A 1 263 ? -13.660 -10.002 15.079 1.00 94.88 263 LYS A N 1
ATOM 2153 C CA . LYS A 1 263 ? -12.895 -8.837 14.632 1.00 94.88 263 LYS A CA 1
ATOM 2154 C C . LYS A 1 263 ? -11.645 -9.299 13.900 1.00 94.88 263 LYS A C 1
ATOM 2156 O O . LYS A 1 263 ? -10.791 -9.963 14.474 1.00 94.88 263 LYS A O 1
ATOM 2161 N N . ALA A 1 264 ? -11.543 -8.960 12.623 1.00 93.62 264 ALA A N 1
ATOM 2162 C CA . ALA A 1 264 ? -10.479 -9.437 11.751 1.00 93.62 264 ALA A CA 1
ATOM 2163 C C . ALA A 1 264 ? -9.779 -8.287 11.029 1.00 93.62 264 ALA A C 1
ATOM 2165 O O . ALA A 1 264 ? -10.336 -7.204 10.854 1.00 93.62 264 ALA A O 1
ATOM 2166 N N . ALA A 1 265 ? -8.547 -8.549 10.605 1.00 91.69 265 ALA A N 1
ATOM 2167 C CA . ALA A 1 265 ? -7.715 -7.596 9.896 1.00 91.69 265 ALA A CA 1
ATOM 2168 C C . ALA A 1 265 ? -7.798 -7.796 8.379 1.00 91.69 265 ALA A C 1
ATOM 2170 O O . ALA A 1 265 ? -7.850 -8.920 7.878 1.00 91.69 265 ALA A O 1
ATOM 2171 N N . LYS A 1 266 ? -7.747 -6.688 7.645 1.00 90.88 266 LYS A N 1
ATOM 2172 C CA . LYS A 1 266 ? -7.522 -6.644 6.205 1.00 90.88 266 LYS A CA 1
ATOM 2173 C C . LYS A 1 266 ? -6.221 -5.902 5.935 1.00 90.88 266 LYS A C 1
ATOM 2175 O O . LYS A 1 266 ? -6.018 -4.800 6.440 1.00 90.88 266 LYS A O 1
ATOM 2180 N N . HIS A 1 267 ? -5.382 -6.483 5.086 1.00 93.38 267 HIS A N 1
ATOM 2181 C CA . HIS A 1 267 ? -4.099 -5.900 4.714 1.00 93.38 267 HIS A CA 1
ATOM 2182 C C . HIS A 1 267 ? -4.146 -5.316 3.300 1.00 93.38 267 HIS A C 1
ATOM 2184 O O . HIS A 1 267 ? -4.711 -5.921 2.387 1.00 93.38 267 HIS A O 1
ATOM 2190 N N . SER A 1 268 ? -3.544 -4.143 3.119 1.00 95.25 268 SER A N 1
ATOM 2191 C CA . SER A 1 268 ? -3.403 -3.465 1.829 1.00 95.25 268 SER A CA 1
ATOM 2192 C C . SER A 1 268 ? -1.985 -2.920 1.668 1.00 95.25 268 SER A C 1
ATOM 2194 O O . SER A 1 268 ? -1.325 -2.575 2.643 1.00 95.25 268 SER A O 1
ATOM 2196 N N . ILE A 1 269 ? -1.523 -2.791 0.431 1.00 97.88 269 ILE A N 1
ATOM 2197 C CA . ILE A 1 269 ? -0.305 -2.034 0.114 1.00 97.88 269 ILE A CA 1
ATOM 2198 C C . ILE A 1 269 ? -0.526 -0.541 0.399 1.00 97.88 269 ILE A C 1
ATOM 2200 O O . ILE A 1 269 ? -1.635 -0.047 0.210 1.00 97.88 269 ILE A O 1
ATOM 2204 N N . LEU A 1 270 ? 0.510 0.192 0.803 1.00 97.38 270 LEU A N 1
ATOM 2205 C CA . LEU A 1 270 ? 0.532 1.653 0.823 1.00 97.38 270 LEU A CA 1
ATOM 2206 C C . LEU A 1 270 ? 1.589 2.182 -0.142 1.00 97.38 270 LEU A C 1
ATOM 2208 O O . LEU A 1 270 ? 2.755 1.813 -0.054 1.00 97.38 270 LEU A O 1
ATOM 2212 N N . GLU A 1 271 ? 1.175 3.100 -1.004 1.00 97.50 271 GLU A N 1
ATOM 2213 C CA . GLU A 1 271 ? 2.049 3.833 -1.908 1.00 97.50 271 GLU A CA 1
ATOM 2214 C C . GLU A 1 271 ? 1.761 5.330 -1.773 1.00 97.50 271 GLU A C 1
ATOM 2216 O O . GLU A 1 271 ? 0.671 5.804 -2.107 1.00 97.50 271 GLU A O 1
ATOM 2221 N N . ILE A 1 272 ? 2.743 6.084 -1.293 1.00 96.38 272 ILE A N 1
ATOM 2222 C CA . ILE A 1 272 ? 2.681 7.523 -1.063 1.00 96.38 272 ILE A CA 1
ATOM 2223 C C . ILE A 1 272 ? 3.452 8.246 -2.162 1.00 96.38 272 ILE A C 1
ATOM 2225 O O . ILE A 1 272 ? 4.555 7.888 -2.576 1.00 96.38 272 ILE A O 1
ATOM 2229 N N . LYS A 1 273 ? 2.875 9.337 -2.654 1.00 95.50 273 LYS A N 1
ATOM 2230 C CA . LYS A 1 273 ? 3.547 10.261 -3.558 1.00 95.50 273 LYS A CA 1
ATOM 2231 C C . LYS A 1 273 ? 3.374 11.681 -3.061 1.00 95.50 273 LYS A C 1
ATOM 2233 O O . LYS A 1 273 ? 2.256 12.133 -2.832 1.00 95.50 273 LYS A O 1
ATOM 2238 N N . CYS A 1 274 ? 4.483 12.413 -3.015 1.00 94.88 274 CYS A N 1
ATOM 2239 C CA . CYS A 1 274 ? 4.488 13.843 -2.718 1.00 94.88 274 CYS A CA 1
ATOM 2240 C C . CYS A 1 274 ? 4.845 14.655 -3.977 1.00 94.88 274 CYS A C 1
ATOM 2242 O O . CYS A 1 274 ? 5.963 15.163 -4.088 1.00 94.88 274 CYS A O 1
ATOM 2244 N N . PRO A 1 275 ? 3.963 14.721 -4.995 1.00 92.00 275 PRO A N 1
ATOM 2245 C CA . PRO A 1 275 ? 4.255 15.426 -6.233 1.00 92.00 275 PRO A CA 1
ATOM 2246 C C . PRO A 1 275 ? 4.124 16.936 -6.053 1.00 92.00 275 PRO A C 1
ATOM 2248 O O . PRO A 1 275 ? 3.325 17.413 -5.256 1.00 92.00 275 PRO A O 1
ATOM 2251 N N . GLN A 1 276 ? 4.801 17.707 -6.904 1.00 85.06 276 GLN A N 1
ATOM 2252 C CA . GLN A 1 276 ? 4.632 19.166 -6.970 1.00 85.06 276 GLN A CA 1
ATOM 2253 C C . GLN A 1 276 ? 3.236 19.587 -7.471 1.00 85.06 276 GLN A C 1
ATOM 2255 O O . GLN A 1 276 ? 2.773 20.684 -7.164 1.00 85.06 276 GLN A O 1
ATOM 2260 N N . LYS A 1 277 ? 2.541 18.710 -8.211 1.00 86.75 277 LYS A N 1
ATOM 2261 C CA . LYS A 1 277 ? 1.179 18.927 -8.716 1.00 86.75 277 LYS A CA 1
ATOM 2262 C C . LYS A 1 277 ? 0.273 17.757 -8.343 1.00 86.75 277 LYS A C 1
ATOM 2264 O O . LYS A 1 277 ? 0.606 16.605 -8.602 1.00 86.75 277 LYS A O 1
ATOM 2269 N N . MET A 1 278 ? -0.901 18.066 -7.795 1.00 88.31 278 MET A N 1
ATOM 2270 C CA . MET A 1 278 ? -1.905 17.058 -7.439 1.00 88.31 278 MET A CA 1
ATOM 2271 C C . MET A 1 278 ? -2.452 16.338 -8.673 1.00 88.31 278 MET A C 1
ATOM 2273 O O . MET A 1 278 ? -2.809 16.972 -9.669 1.00 88.31 278 MET A O 1
ATOM 2277 N N . TYR A 1 279 ? -2.605 15.020 -8.571 1.00 89.06 279 TYR A N 1
ATOM 2278 C CA . TYR A 1 279 ? -3.213 14.205 -9.621 1.00 89.06 279 TYR A CA 1
ATOM 2279 C C . TYR A 1 279 ? -4.736 14.176 -9.501 1.00 89.06 279 TYR A C 1
ATOM 2281 O O . TYR A 1 279 ? -5.280 14.123 -8.397 1.00 89.06 279 TYR A O 1
ATOM 2289 N N . SER A 1 280 ? -5.446 14.197 -10.632 1.00 86.75 280 SER A N 1
ATOM 2290 C CA . SER A 1 280 ? -6.906 14.010 -10.680 1.00 86.75 280 SER A CA 1
ATOM 2291 C C . SER A 1 280 ? -7.332 12.553 -10.509 1.00 86.75 280 SER A C 1
ATOM 2293 O O . SER A 1 280 ? -8.407 12.307 -9.976 1.00 86.75 280 SER A O 1
ATOM 2295 N N . ASN A 1 281 ? -6.477 11.614 -10.912 1.00 89.75 281 ASN A N 1
ATOM 2296 C CA . ASN A 1 281 ? -6.644 10.164 -10.812 1.00 89.75 281 ASN A CA 1
ATOM 2297 C C . ASN A 1 281 ? -5.271 9.524 -10.586 1.00 89.75 281 ASN A C 1
ATOM 2299 O O . ASN A 1 281 ? -4.266 10.205 -10.782 1.00 89.75 281 ASN A O 1
ATOM 2303 N N . ILE A 1 282 ? -5.218 8.228 -10.260 1.00 91.38 282 ILE A N 1
ATOM 2304 C CA . ILE A 1 282 ? -3.957 7.471 -10.257 1.00 91.38 282 ILE A CA 1
ATOM 2305 C C . ILE A 1 282 ? -3.386 7.467 -11.685 1.00 91.38 282 ILE A C 1
ATOM 2307 O O . ILE A 1 282 ? -4.046 6.960 -12.599 1.00 91.38 282 ILE A O 1
ATOM 2311 N N . PRO A 1 283 ? -2.185 8.023 -11.922 1.00 90.31 283 PRO A N 1
ATOM 2312 C CA . PRO A 1 283 ? -1.552 7.919 -13.229 1.00 90.31 283 PRO A CA 1
ATOM 2313 C C . PRO A 1 283 ? -1.298 6.456 -13.618 1.00 90.31 283 PRO A C 1
ATOM 2315 O O . PRO A 1 283 ? -0.774 5.681 -12.821 1.00 90.31 283 PRO A O 1
ATOM 2318 N N . ALA A 1 284 ? -1.631 6.083 -14.859 1.00 88.44 284 ALA A N 1
ATOM 2319 C CA . ALA A 1 284 ? -1.633 4.684 -15.305 1.00 88.44 284 ALA A CA 1
ATOM 2320 C C . ALA A 1 284 ? -0.287 3.963 -15.116 1.00 88.44 284 ALA A C 1
ATOM 2322 O O . ALA A 1 284 ? -0.247 2.762 -14.867 1.00 88.44 284 ALA A O 1
ATOM 2323 N N . TYR A 1 285 ? 0.825 4.694 -15.174 1.00 89.00 285 TYR A N 1
ATOM 2324 C CA . TYR A 1 285 ? 2.150 4.119 -14.977 1.00 89.00 285 TYR A CA 1
ATOM 2325 C C . TYR A 1 285 ? 2.427 3.672 -13.533 1.00 89.00 285 TYR A C 1
ATOM 2327 O O . TYR A 1 285 ? 3.189 2.726 -13.342 1.00 89.00 285 TYR A O 1
ATOM 2335 N N . TYR A 1 286 ? 1.781 4.273 -12.526 1.00 93.88 286 TYR A N 1
ATOM 2336 C CA . TYR A 1 286 ? 1.850 3.776 -11.146 1.00 93.88 286 TYR A CA 1
ATOM 2337 C C . TYR A 1 286 ? 1.063 2.481 -10.962 1.00 93.88 286 TYR A C 1
ATOM 2339 O O . TYR A 1 286 ? 1.339 1.724 -10.041 1.00 93.88 286 TYR A O 1
ATOM 2347 N N . LEU A 1 287 ? 0.124 2.158 -11.854 1.00 93.25 287 LEU A N 1
ATOM 2348 C CA . LEU A 1 287 ? -0.628 0.909 -11.748 1.00 93.25 287 LEU A CA 1
ATOM 2349 C C . LEU A 1 287 ? 0.276 -0.302 -11.992 1.00 93.25 287 LEU A C 1
ATOM 2351 O O . LEU A 1 287 ? 0.088 -1.327 -11.347 1.00 93.25 287 LEU A O 1
ATOM 2355 N N . MET A 1 288 ? 1.305 -0.183 -12.838 1.00 93.75 288 MET A N 1
ATOM 2356 C CA . MET A 1 288 ? 2.331 -1.229 -12.973 1.00 93.75 288 MET A CA 1
ATOM 2357 C C . MET A 1 288 ? 3.068 -1.473 -11.650 1.00 93.75 288 MET A C 1
ATOM 2359 O O . MET A 1 288 ? 3.293 -2.623 -11.277 1.00 93.75 288 MET A O 1
ATOM 2363 N N . GLN A 1 289 ? 3.396 -0.399 -10.927 1.00 95.25 289 GLN A N 1
ATOM 2364 C CA . GLN A 1 289 ? 4.031 -0.474 -9.615 1.00 95.25 289 GLN A CA 1
ATOM 2365 C C . GLN A 1 289 ? 3.105 -1.133 -8.580 1.00 95.25 289 GLN A C 1
ATOM 2367 O O . GLN A 1 289 ? 3.483 -2.139 -7.984 1.00 95.25 289 GLN A O 1
ATOM 2372 N N . LEU A 1 290 ? 1.872 -0.638 -8.453 1.00 96.25 290 LEU A N 1
ATOM 2373 C CA . LEU A 1 290 ? 0.895 -1.118 -7.471 1.00 96.25 290 LEU A CA 1
ATOM 2374 C C . LEU A 1 290 ? 0.544 -2.601 -7.657 1.00 96.25 290 LEU A C 1
ATOM 2376 O O . LEU A 1 290 ? 0.455 -3.341 -6.681 1.00 96.25 290 LEU A O 1
ATOM 2380 N N . HIS A 1 291 ? 0.380 -3.076 -8.899 1.00 96.31 291 HIS A N 1
ATOM 2381 C CA . HIS A 1 291 ? 0.136 -4.504 -9.138 1.00 96.31 291 HIS A CA 1
ATOM 2382 C C . HIS A 1 291 ? 1.355 -5.362 -8.786 1.00 96.31 291 HIS A C 1
ATOM 2384 O O . HIS A 1 291 ? 1.192 -6.478 -8.293 1.00 96.31 291 HIS A O 1
ATOM 2390 N N . MET A 1 292 ? 2.569 -4.855 -9.026 1.00 96.06 292 MET A N 1
ATOM 2391 C CA . MET A 1 292 ? 3.794 -5.556 -8.647 1.00 96.06 292 MET A CA 1
ATOM 2392 C C . MET A 1 292 ? 3.923 -5.672 -7.129 1.00 96.06 292 MET A C 1
ATOM 2394 O O . MET A 1 292 ? 4.289 -6.740 -6.647 1.00 96.06 292 MET A O 1
ATOM 2398 N N . GLU A 1 293 ? 3.592 -4.612 -6.393 1.00 97.00 293 GLU A N 1
ATOM 2399 C CA . GLU A 1 293 ? 3.545 -4.601 -4.927 1.00 97.00 293 GLU A CA 1
ATOM 2400 C C . GLU A 1 293 ? 2.501 -5.585 -4.401 1.00 97.00 293 GLU A C 1
ATOM 2402 O O . GLU A 1 293 ? 2.849 -6.488 -3.642 1.00 97.00 293 GLU A O 1
ATOM 2407 N N . CYS A 1 294 ? 1.261 -5.497 -4.890 1.00 96.88 294 CYS A N 1
ATOM 2408 C CA . CYS A 1 294 ? 0.187 -6.429 -4.541 1.00 96.88 294 CYS A CA 1
ATOM 2409 C C . CYS A 1 294 ? 0.634 -7.884 -4.734 1.00 96.88 294 CYS A C 1
ATOM 2411 O O . CYS A 1 294 ? 0.569 -8.691 -3.810 1.00 96.88 294 CYS A O 1
ATOM 2413 N N . HIS A 1 295 ? 1.190 -8.220 -5.900 1.00 96.12 295 HIS A N 1
ATOM 2414 C CA . HIS A 1 295 ? 1.626 -9.587 -6.166 1.00 96.12 295 HIS A CA 1
ATOM 2415 C C . HIS A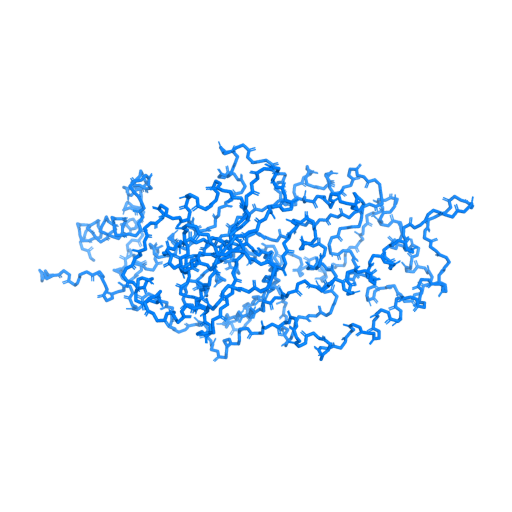 1 295 ? 2.869 -9.996 -5.354 1.00 96.12 295 HIS A C 1
ATOM 2417 O O . HIS A 1 295 ? 2.999 -11.166 -4.995 1.00 96.12 295 HIS A O 1
ATOM 2423 N N . ALA A 1 296 ? 3.808 -9.087 -5.075 1.00 94.88 296 ALA A N 1
ATOM 2424 C CA . ALA A 1 296 ? 5.002 -9.409 -4.289 1.00 94.88 296 ALA A CA 1
ATOM 2425 C C . ALA A 1 296 ? 4.663 -9.772 -2.833 1.00 94.88 296 ALA A C 1
ATOM 2427 O O . ALA A 1 296 ? 5.322 -10.643 -2.266 1.00 94.88 296 ALA A O 1
ATOM 2428 N N . TYR A 1 297 ? 3.623 -9.149 -2.273 1.00 94.12 297 TYR A N 1
ATOM 2429 C CA . TYR A 1 297 ? 3.140 -9.393 -0.910 1.00 94.12 297 TYR A CA 1
ATOM 2430 C C . TYR A 1 297 ? 1.935 -10.344 -0.840 1.00 94.12 297 TYR A C 1
ATOM 2432 O O . TYR A 1 297 ? 1.490 -10.682 0.252 1.00 94.12 297 TYR A O 1
ATOM 2440 N N . GLY A 1 298 ? 1.394 -10.786 -1.980 1.00 93.19 298 GLY A N 1
ATOM 2441 C CA . GLY A 1 298 ? 0.196 -11.632 -2.018 1.00 93.19 298 GLY A CA 1
ATOM 2442 C C . GLY A 1 298 ? -1.090 -10.908 -1.600 1.00 93.19 298 GLY A C 1
ATOM 2443 O O . GLY A 1 298 ? -2.038 -11.551 -1.163 1.00 93.19 298 GLY A O 1
ATOM 2444 N N . LEU A 1 299 ? -1.135 -9.581 -1.733 1.00 93.88 299 LEU A N 1
ATOM 2445 C CA . LEU A 1 299 ? -2.275 -8.741 -1.365 1.00 93.88 299 LEU A CA 1
ATOM 2446 C C . LEU A 1 299 ? -3.134 -8.391 -2.585 1.00 93.88 299 LEU A C 1
ATOM 2448 O O . LEU A 1 299 ? -2.664 -8.403 -3.722 1.00 93.88 299 LEU A O 1
ATOM 2452 N N . GLN A 1 300 ? -4.410 -8.078 -2.345 1.00 93.44 300 GLN A N 1
ATOM 2453 C CA . GLN A 1 300 ? -5.387 -7.747 -3.394 1.00 93.44 300 GLN A CA 1
ATOM 2454 C C . GLN A 1 300 ? -5.749 -6.262 -3.450 1.00 93.44 300 GLN A C 1
ATOM 2456 O O . GLN A 1 300 ? -6.360 -5.820 -4.422 1.00 93.44 300 GLN A O 1
ATOM 2461 N N . ASP A 1 301 ? -5.384 -5.490 -2.432 1.00 93.62 301 ASP A N 1
ATOM 2462 C CA . ASP A 1 301 ? -5.750 -4.086 -2.306 1.00 93.62 301 ASP A CA 1
ATOM 2463 C C . ASP A 1 301 ? -4.505 -3.219 -2.084 1.00 93.62 301 ASP A C 1
ATOM 2465 O O . ASP A 1 301 ? -3.526 -3.644 -1.465 1.00 93.62 301 ASP A O 1
ATOM 2469 N N . ALA A 1 302 ? -4.564 -1.978 -2.562 1.00 96.00 302 ALA A N 1
ATOM 2470 C CA . ALA A 1 302 ? -3.569 -0.951 -2.290 1.00 96.00 302 ALA A CA 1
ATOM 2471 C C . ALA A 1 302 ? -4.223 0.408 -2.038 1.00 96.00 302 ALA A C 1
ATOM 2473 O O . ALA A 1 302 ? -5.218 0.762 -2.670 1.00 96.00 302 ALA A O 1
ATOM 2474 N N . TYR A 1 303 ? -3.614 1.203 -1.174 1.00 95.38 303 TYR A N 1
ATOM 2475 C CA . TYR A 1 303 ? -3.844 2.626 -1.045 1.00 95.38 303 TYR A CA 1
ATOM 2476 C C . TYR A 1 303 ? -2.809 3.378 -1.872 1.00 95.38 303 TYR A C 1
ATOM 2478 O O . TYR A 1 303 ? -1.609 3.239 -1.658 1.00 95.38 303 TYR A O 1
ATOM 2486 N N . PHE A 1 304 ? -3.286 4.200 -2.804 1.00 96.12 304 PHE A N 1
ATOM 2487 C CA . PHE A 1 304 ? -2.466 5.191 -3.484 1.00 96.12 304 PHE A CA 1
ATOM 2488 C C . PHE A 1 304 ? -2.779 6.558 -2.889 1.00 96.12 304 PHE A C 1
ATOM 2490 O O . PHE A 1 304 ? -3.905 7.056 -2.997 1.00 96.12 304 PHE A O 1
ATOM 2497 N N . VAL A 1 305 ? -1.784 7.151 -2.246 1.00 94.94 305 VAL A N 1
ATOM 2498 C CA . VAL A 1 305 ? -1.908 8.388 -1.486 1.00 94.94 305 VAL A CA 1
ATOM 2499 C C . VAL A 1 305 ? -1.075 9.461 -2.155 1.00 94.94 305 VAL A C 1
ATOM 2501 O O . VAL A 1 305 ? 0.099 9.277 -2.458 1.00 94.94 305 VAL A O 1
ATOM 2504 N N . VAL A 1 306 ? -1.691 10.613 -2.379 1.00 94.88 306 VAL A N 1
ATOM 2505 C CA . VAL A 1 306 ? -1.013 11.789 -2.907 1.00 94.88 306 VAL A CA 1
ATOM 2506 C C . VAL A 1 306 ? -1.147 12.912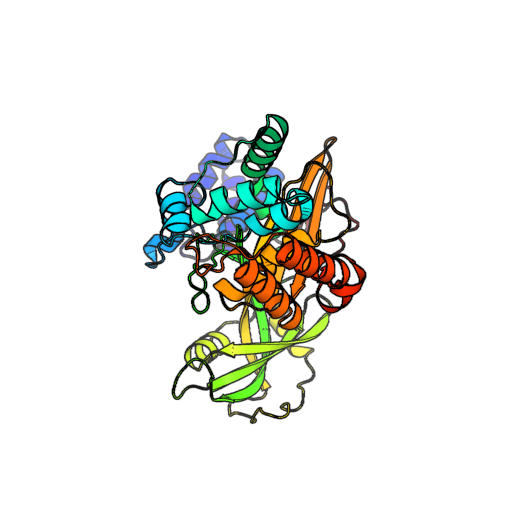 -1.907 1.00 94.88 306 VAL A C 1
ATOM 2508 O O . VAL A 1 306 ? -2.262 13.334 -1.597 1.00 94.88 306 VAL A O 1
ATOM 2511 N N . TRP A 1 307 ? -0.010 13.419 -1.456 1.00 93.69 307 TRP A N 1
ATOM 2512 C CA . TRP A 1 307 ? 0.066 14.547 -0.543 1.00 93.69 307 TRP A CA 1
ATOM 2513 C C . TRP A 1 307 ? 0.849 15.697 -1.170 1.00 93.69 307 TRP A C 1
ATOM 2515 O O . TRP A 1 307 ? 1.786 15.491 -1.938 1.00 93.69 307 TRP A O 1
ATOM 2525 N N . ASN A 1 308 ? 0.464 16.928 -0.871 1.00 89.31 308 ASN A N 1
ATOM 2526 C CA . ASN A 1 308 ? 1.201 18.109 -1.297 1.00 89.31 308 ASN A CA 1
ATOM 2527 C C . ASN A 1 308 ? 0.932 19.262 -0.331 1.00 89.31 308 ASN A C 1
ATOM 2529 O O . ASN A 1 308 ? -0.199 19.439 0.129 1.00 89.31 308 ASN A O 1
ATOM 2533 N N . HIS A 1 309 ? 1.954 20.085 -0.112 1.00 84.81 309 HIS A N 1
ATOM 2534 C CA . HIS A 1 309 ? 1.810 21.404 0.481 1.00 84.81 309 HIS A CA 1
ATOM 2535 C C . HIS A 1 309 ? 2.263 22.496 -0.502 1.00 84.81 309 HIS A C 1
ATOM 2537 O O . HIS A 1 309 ? 3.460 22.657 -0.762 1.00 84.81 309 HIS A O 1
ATOM 2543 N N . LEU A 1 310 ? 1.298 23.255 -1.036 1.00 78.25 310 LEU A N 1
ATOM 2544 C CA . LEU A 1 310 ? 1.521 24.355 -1.982 1.00 78.25 310 LEU A CA 1
ATOM 2545 C C . LEU A 1 310 ? 0.713 25.575 -1.544 1.00 78.25 310 LEU A C 1
ATOM 2547 O O . LEU A 1 310 ? -0.466 25.448 -1.217 1.00 78.25 310 LEU A O 1
ATOM 2551 N N . ASN A 1 311 ? 1.321 26.763 -1.595 1.00 79.56 311 ASN A N 1
ATOM 2552 C CA . ASN A 1 311 ? 0.673 28.037 -1.262 1.00 79.56 311 ASN A CA 1
ATOM 2553 C C . ASN A 1 311 ? -0.020 28.003 0.110 1.00 79.56 311 ASN A C 1
ATOM 2555 O O . ASN A 1 311 ? -1.179 28.391 0.226 1.00 79.56 311 ASN A O 1
ATOM 2559 N N . GLN A 1 312 ? 0.681 27.471 1.121 1.00 78.88 312 GLN A N 1
ATOM 2560 C CA . GLN A 1 312 ? 0.188 27.318 2.499 1.00 78.88 312 GLN A CA 1
ATOM 2561 C C . GLN A 1 312 ? -1.068 26.436 2.631 1.00 78.88 312 GLN A C 1
ATOM 2563 O O . GLN A 1 312 ? -1.751 26.464 3.651 1.00 78.88 312 GLN A O 1
ATOM 2568 N N . LYS A 1 313 ? -1.394 25.648 1.598 1.00 81.62 313 LYS A N 1
ATOM 2569 C CA . LYS A 1 313 ? -2.518 24.715 1.609 1.00 81.62 313 LYS A CA 1
ATOM 2570 C C . LYS A 1 313 ? -2.015 23.288 1.517 1.00 81.62 313 LYS A C 1
ATOM 2572 O O . LYS A 1 313 ? -1.413 22.885 0.520 1.00 81.62 313 LYS A O 1
ATOM 2577 N N . GLU A 1 314 ? -2.323 22.523 2.551 1.00 84.50 314 GLU A N 1
ATOM 2578 C CA . GLU A 1 314 ? -2.134 21.082 2.572 1.00 84.50 314 GLU A CA 1
ATOM 2579 C C . GLU A 1 314 ? -3.267 20.383 1.815 1.00 84.50 314 GLU A C 1
ATOM 2581 O O . GLU A 1 314 ? -4.443 20.751 1.915 1.00 84.50 314 GLU A O 1
ATOM 2586 N N . ARG A 1 315 ? -2.913 19.380 1.011 1.00 87.31 315 ARG A N 1
ATOM 2587 C CA . ARG A 1 315 ? -3.858 18.608 0.206 1.00 87.31 315 ARG A CA 1
ATOM 2588 C C . ARG A 1 315 ? -3.514 17.132 0.286 1.00 87.31 315 ARG A C 1
ATOM 2590 O O . ARG A 1 315 ? -2.394 16.747 -0.029 1.00 87.31 315 ARG A O 1
ATOM 2597 N N . LEU A 1 316 ? -4.520 16.318 0.590 1.00 88.56 316 LEU A N 1
ATOM 2598 C CA . LEU A 1 316 ? -4.450 14.862 0.552 1.00 88.56 316 LEU A CA 1
ATOM 2599 C C . LEU A 1 316 ? -5.467 14.329 -0.464 1.00 88.56 316 LEU A C 1
ATOM 2601 O O . LEU A 1 316 ? -6.613 14.781 -0.512 1.00 88.56 316 LEU A O 1
ATOM 2605 N N . ARG A 1 317 ? -5.063 13.359 -1.282 1.00 90.81 317 ARG A N 1
ATOM 2606 C CA . ARG A 1 317 ? -5.972 12.536 -2.086 1.00 90.81 317 ARG A CA 1
ATOM 2607 C C . ARG A 1 317 ? -5.644 11.074 -1.871 1.00 90.81 317 ARG A C 1
ATOM 2609 O O . ARG A 1 317 ? -4.481 10.693 -1.929 1.00 90.81 317 ARG A O 1
ATOM 2616 N N . VAL A 1 318 ? -6.685 10.281 -1.662 1.00 91.06 318 VAL A N 1
ATOM 2617 C CA . VAL A 1 318 ? -6.566 8.853 -1.394 1.00 91.06 318 VAL A CA 1
ATOM 2618 C C . VAL A 1 318 ? -7.419 8.095 -2.395 1.00 91.06 318 VAL A C 1
ATOM 2620 O O . VAL A 1 318 ? -8.593 8.411 -2.611 1.00 91.06 318 VAL A O 1
ATOM 2623 N N . TRP A 1 319 ? -6.827 7.073 -2.993 1.00 91.94 319 TRP A N 1
ATOM 2624 C CA . TRP A 1 319 ? -7.534 6.084 -3.788 1.00 91.94 319 TRP A CA 1
ATOM 2625 C C . TRP A 1 319 ? -7.274 4.701 -3.207 1.00 91.94 319 TRP A C 1
ATOM 2627 O O . TRP A 1 319 ? -6.143 4.396 -2.837 1.00 91.94 319 TRP A O 1
ATOM 2637 N N . LYS A 1 320 ? -8.307 3.857 -3.175 1.00 90.50 320 LYS A N 1
ATOM 2638 C CA . LYS A 1 320 ? -8.154 2.418 -2.954 1.00 90.50 320 LYS A CA 1
ATOM 2639 C C . LYS A 1 320 ? -8.229 1.721 -4.298 1.00 90.50 320 LYS A C 1
ATOM 2641 O O . LYS A 1 320 ? -9.148 1.955 -5.085 1.00 90.50 320 LYS A O 1
ATOM 2646 N N . PHE A 1 321 ? -7.226 0.914 -4.564 1.00 92.31 321 PHE A N 1
ATOM 2647 C CA . PHE A 1 321 ? -7.010 0.185 -5.793 1.00 92.31 321 PHE A CA 1
ATOM 2648 C C . PHE A 1 321 ? -7.159 -1.314 -5.512 1.00 92.31 321 PHE A C 1
ATOM 2650 O O . PHE A 1 321 ? -6.670 -1.795 -4.494 1.00 92.31 321 PHE A O 1
ATOM 2657 N N . LYS A 1 322 ? -7.815 -2.040 -6.419 1.00 93.94 322 LYS A N 1
ATOM 2658 C CA . LYS A 1 322 ? -7.947 -3.499 -6.401 1.00 93.94 322 LYS A CA 1
ATOM 2659 C C . LYS A 1 322 ? -7.108 -4.123 -7.504 1.00 93.94 322 LYS A C 1
ATOM 2661 O O . LYS A 1 322 ? -7.211 -3.723 -8.664 1.00 93.94 322 LYS A O 1
ATOM 2666 N N . PHE A 1 323 ? -6.340 -5.144 -7.147 1.00 95.12 323 PHE A N 1
ATOM 2667 C CA . PHE A 1 323 ? -5.516 -5.917 -8.064 1.00 95.12 323 PHE A CA 1
ATOM 2668 C C . PHE A 1 323 ? -6.337 -6.464 -9.242 1.00 95.12 323 PHE A C 1
ATOM 2670 O O . PHE A 1 323 ? -7.405 -7.050 -9.065 1.00 95.12 323 PHE A O 1
ATOM 2677 N N . ASN A 1 324 ? -5.824 -6.291 -10.462 1.00 95.06 324 ASN A N 1
ATOM 2678 C CA . ASN A 1 324 ? -6.421 -6.828 -11.679 1.00 95.06 324 ASN A CA 1
ATOM 2679 C C . ASN A 1 324 ? -5.496 -7.889 -12.294 1.00 95.06 324 ASN A C 1
ATOM 2681 O O . ASN A 1 324 ? -4.433 -7.584 -12.840 1.00 95.06 324 ASN A O 1
ATOM 2685 N N . ALA A 1 325 ? -5.933 -9.150 -12.248 1.00 94.50 325 ALA A N 1
ATOM 2686 C CA . ALA A 1 325 ? -5.168 -10.282 -12.766 1.00 94.50 325 ALA A CA 1
ATOM 2687 C C . ALA A 1 325 ? -4.919 -10.210 -14.287 1.00 94.50 325 ALA A C 1
ATOM 2689 O O . ALA A 1 325 ? -3.843 -10.587 -14.752 1.00 94.50 325 ALA A O 1
ATOM 2690 N N . GLY A 1 326 ? -5.875 -9.689 -15.064 1.00 94.06 326 GLY A N 1
ATOM 2691 C CA . GLY A 1 326 ? -5.732 -9.525 -16.515 1.00 94.06 326 GLY A CA 1
ATOM 2692 C C . GLY A 1 326 ? -4.697 -8.460 -16.888 1.00 94.06 326 GLY A C 1
ATOM 2693 O O . GLY A 1 326 ? -3.866 -8.677 -17.774 1.00 94.06 326 GLY A O 1
ATOM 2694 N N . PHE A 1 327 ? -4.685 -7.335 -16.164 1.00 95.06 327 PHE A N 1
ATOM 2695 C CA . PHE A 1 327 ? -3.621 -6.338 -16.290 1.00 95.06 327 PHE A CA 1
ATOM 2696 C C . PHE A 1 327 ? -2.268 -6.929 -15.908 1.00 95.06 327 PHE A C 1
ATOM 2698 O O . PHE A 1 327 ? -1.304 -6.765 -16.652 1.00 95.06 327 PHE A O 1
ATOM 2705 N N . TRP A 1 328 ? -2.197 -7.635 -14.776 1.00 95.56 328 TRP A N 1
ATOM 2706 C CA . TRP A 1 328 ? -0.959 -8.254 -14.313 1.00 95.56 328 TRP A CA 1
ATOM 2707 C C . TRP A 1 328 ? -0.384 -9.233 -15.340 1.00 95.56 328 TRP A C 1
ATOM 2709 O O . TRP A 1 328 ? 0.801 -9.161 -15.648 1.00 95.56 328 TRP A O 1
ATOM 2719 N N . SER A 1 329 ? -1.219 -10.089 -15.934 1.00 96.12 329 SER A N 1
ATOM 2720 C CA . SER A 1 329 ? -0.805 -11.010 -16.999 1.00 96.12 329 SER A CA 1
ATOM 2721 C C . SER A 1 329 ? -0.248 -10.272 -18.227 1.00 96.12 329 SER A C 1
ATOM 2723 O O . SER A 1 329 ? 0.824 -10.614 -18.737 1.00 96.12 329 SER A O 1
ATOM 2725 N N . SER A 1 330 ? -0.913 -9.194 -18.653 1.00 95.56 330 SER A N 1
ATOM 2726 C CA . SER A 1 330 ? -0.430 -8.352 -19.757 1.00 95.56 330 SER A CA 1
ATOM 2727 C C . SER A 1 330 ? 0.885 -7.644 -19.410 1.00 95.56 330 SER A C 1
ATOM 2729 O O . SER A 1 330 ? 1.787 -7.542 -20.240 1.00 95.56 330 SER A O 1
ATOM 2731 N N . PHE A 1 331 ? 1.021 -7.179 -18.167 1.00 95.69 331 PHE A N 1
ATOM 2732 C CA . PHE A 1 331 ? 2.232 -6.532 -17.675 1.00 95.69 331 PHE A CA 1
ATOM 2733 C C . PHE A 1 331 ? 3.406 -7.516 -17.587 1.00 95.69 331 PHE A C 1
ATOM 2735 O O . PHE A 1 331 ? 4.514 -7.172 -17.994 1.00 95.69 331 PHE A O 1
ATOM 2742 N N . LEU A 1 332 ? 3.173 -8.752 -17.139 1.00 96.12 332 LEU A N 1
ATOM 2743 C CA . LEU A 1 332 ? 4.186 -9.808 -17.154 1.00 96.12 332 LEU A CA 1
ATOM 2744 C C . LEU A 1 332 ? 4.693 -10.082 -18.569 1.00 96.12 332 LEU A C 1
ATOM 2746 O O . LEU A 1 332 ? 5.900 -10.145 -18.766 1.00 96.12 332 LEU A O 1
ATOM 2750 N N . THR A 1 333 ? 3.803 -10.133 -19.561 1.00 95.88 333 THR A N 1
ATOM 2751 C CA . THR A 1 333 ? 4.196 -10.303 -20.972 1.00 95.88 333 THR A CA 1
ATOM 2752 C C . THR A 1 333 ? 5.145 -9.189 -21.430 1.00 95.88 333 THR A C 1
ATOM 2754 O O . THR A 1 333 ? 6.159 -9.451 -22.085 1.00 95.88 333 THR A O 1
ATOM 2757 N N . LEU A 1 334 ? 4.865 -7.940 -21.040 1.00 95.50 334 LEU A N 1
ATOM 2758 C CA . LEU A 1 334 ? 5.734 -6.797 -21.325 1.00 95.50 334 LEU A CA 1
ATOM 2759 C C . LEU A 1 334 ? 7.102 -6.931 -20.634 1.00 95.50 334 LEU A C 1
ATOM 2761 O O . LEU A 1 334 ? 8.137 -6.721 -21.268 1.00 95.50 334 LEU A O 1
ATOM 2765 N N . VAL A 1 335 ? 7.120 -7.309 -19.351 1.00 95.19 335 VAL A N 1
ATOM 2766 C CA . VAL A 1 335 ? 8.357 -7.540 -18.586 1.00 95.19 335 VAL A CA 1
ATOM 2767 C C . VAL A 1 335 ? 9.181 -8.673 -19.194 1.00 95.19 335 VAL A C 1
ATOM 2769 O O . VAL A 1 335 ? 10.396 -8.535 -19.332 1.00 95.19 335 VAL A O 1
ATOM 2772 N N . ASP A 1 336 ? 8.544 -9.784 -19.550 1.00 94.19 336 ASP A N 1
ATOM 2773 C CA . ASP A 1 336 ? 9.197 -10.976 -20.089 1.00 94.19 336 ASP A CA 1
ATOM 2774 C C . ASP A 1 336 ? 9.823 -10.684 -21.453 1.00 94.19 336 ASP A C 1
ATOM 2776 O O . ASP A 1 336 ? 10.984 -11.022 -21.698 1.00 94.19 336 ASP A O 1
ATOM 2780 N N . THR A 1 337 ? 9.115 -9.920 -22.284 1.00 93.88 337 THR A N 1
ATOM 2781 C CA . THR A 1 337 ? 9.642 -9.381 -23.542 1.00 93.88 337 THR A CA 1
ATOM 2782 C C . THR A 1 337 ? 10.861 -8.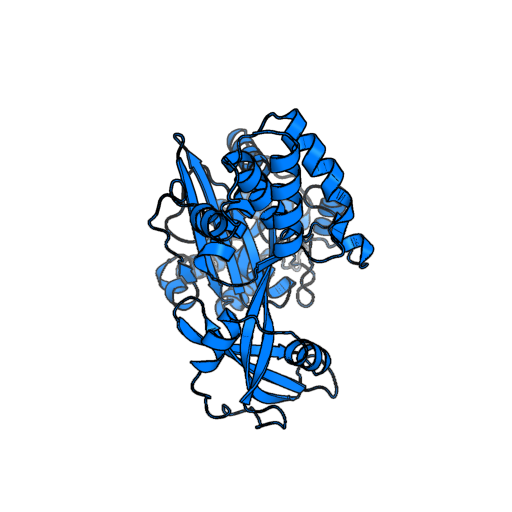493 -23.294 1.00 93.88 337 THR A C 1
ATOM 2784 O O . THR A 1 337 ? 11.894 -8.669 -23.943 1.00 93.88 337 THR A O 1
ATOM 2787 N N . PHE A 1 338 ? 10.780 -7.577 -22.323 1.00 94.50 338 PHE A N 1
ATOM 2788 C CA . PHE A 1 338 ? 11.876 -6.674 -21.968 1.00 94.50 338 PHE A CA 1
ATOM 2789 C C . PHE A 1 338 ? 13.121 -7.418 -21.470 1.00 94.50 338 PHE A C 1
ATOM 2791 O O . PHE A 1 338 ? 14.234 -7.032 -21.794 1.00 94.50 338 PHE A O 1
ATOM 2798 N N . ARG A 1 339 ? 12.957 -8.487 -20.685 1.00 90.62 339 ARG A N 1
ATOM 2799 C CA . ARG A 1 339 ? 14.080 -9.181 -20.026 1.00 90.62 339 ARG A CA 1
ATOM 2800 C C . ARG A 1 339 ? 14.657 -10.365 -20.803 1.00 90.62 339 ARG A C 1
ATOM 2802 O O . ARG A 1 339 ? 15.686 -10.908 -20.381 1.00 90.62 339 ARG A O 1
ATOM 2809 N N . SER A 1 340 ? 13.938 -10.842 -21.820 1.00 88.06 340 SER A N 1
ATOM 2810 C CA . SER A 1 340 ? 14.222 -12.099 -22.520 1.00 88.06 340 SER A CA 1
ATOM 2811 C C . SER A 1 340 ? 15.684 -12.180 -22.972 1.00 88.06 340 SER A C 1
ATOM 2813 O O . SER A 1 340 ? 16.288 -11.180 -23.353 1.00 88.06 340 SER A O 1
ATOM 2815 N N . LYS A 1 341 ? 16.296 -13.365 -22.868 1.00 89.50 341 LYS A N 1
ATOM 2816 C CA . LYS A 1 341 ? 17.633 -13.604 -23.428 1.00 89.50 341 LYS A CA 1
ATOM 2817 C C . LYS A 1 341 ? 17.458 -14.116 -24.851 1.00 89.50 341 LYS A C 1
ATOM 2819 O O . LYS A 1 341 ? 16.729 -15.082 -25.059 1.00 89.50 341 LYS A O 1
ATOM 2824 N N . ARG A 1 342 ? 18.121 -13.477 -25.806 1.00 89.44 342 ARG A N 1
ATOM 2825 C CA . ARG A 1 342 ? 18.116 -13.876 -27.214 1.00 89.44 342 ARG A CA 1
ATOM 2826 C C . ARG A 1 342 ? 19.191 -14.928 -27.491 1.00 89.44 342 ARG A C 1
ATOM 2828 O O . ARG A 1 342 ? 20.117 -15.104 -26.696 1.00 89.44 342 ARG A O 1
ATOM 2835 N N . ALA A 1 343 ? 19.066 -15.616 -28.627 1.00 90.06 343 ALA A N 1
ATOM 2836 C CA . ALA A 1 343 ? 20.022 -16.639 -29.066 1.00 90.06 343 ALA A CA 1
ATOM 2837 C C . ALA A 1 343 ? 21.445 -16.077 -29.244 1.00 90.06 343 ALA A C 1
ATOM 2839 O O . ALA A 1 343 ? 22.416 -16.739 -28.898 1.00 90.06 343 ALA A O 1
ATOM 2840 N N . ASP A 1 344 ? 21.554 -14.821 -29.683 1.00 90.56 344 ASP A N 1
ATOM 2841 C CA . ASP A 1 344 ? 22.810 -14.063 -29.808 1.00 90.56 344 ASP A CA 1
ATOM 2842 C C . ASP A 1 344 ? 23.412 -13.618 -28.454 1.00 90.56 344 ASP A C 1
ATOM 2844 O O . ASP A 1 344 ? 24.419 -12.916 -28.412 1.00 90.56 344 ASP A O 1
ATOM 2848 N N . GLY A 1 345 ? 22.795 -13.995 -27.330 1.00 87.56 345 GLY A N 1
ATOM 2849 C CA . GLY A 1 345 ? 23.235 -13.639 -25.983 1.00 87.56 345 GLY A CA 1
ATOM 2850 C C . GLY A 1 345 ? 22.790 -12.255 -25.503 1.00 87.56 345 GLY A C 1
ATOM 2851 O O . GLY A 1 345 ? 22.900 -11.985 -24.302 1.00 87.56 345 GLY A O 1
ATOM 2852 N N . SER A 1 346 ? 22.238 -11.412 -26.384 1.00 88.31 346 SER A N 1
ATOM 2853 C CA . SER A 1 346 ? 21.703 -10.097 -26.018 1.00 88.31 346 SER A CA 1
ATOM 2854 C C . SER A 1 346 ? 20.432 -10.204 -25.162 1.00 88.31 346 SER A C 1
ATOM 2856 O O . SER A 1 346 ? 19.816 -11.270 -25.022 1.00 88.31 346 SER A O 1
ATOM 2858 N N . ARG A 1 347 ? 20.062 -9.094 -24.515 1.00 90.56 347 ARG A N 1
ATOM 2859 C CA . ARG A 1 347 ? 18.886 -8.988 -23.639 1.00 90.56 347 ARG A CA 1
ATOM 2860 C C . ARG A 1 347 ? 17.806 -8.128 -24.286 1.00 90.56 347 ARG A C 1
ATOM 2862 O O . ARG A 1 347 ? 18.123 -7.145 -24.947 1.00 90.56 347 ARG A O 1
ATOM 2869 N N . GLY A 1 348 ? 16.555 -8.485 -24.020 1.00 93.00 348 GLY A N 1
ATOM 2870 C CA . GLY A 1 348 ? 15.366 -7.840 -24.557 1.00 93.00 348 GLY A CA 1
ATOM 2871 C C . GLY A 1 348 ? 15.005 -8.318 -25.957 1.00 93.00 348 GLY A C 1
ATOM 2872 O O . GLY A 1 348 ? 15.864 -8.686 -26.757 1.00 93.00 348 GLY A O 1
ATOM 2873 N N . ALA A 1 349 ? 13.709 -8.326 -26.258 1.00 94.50 349 ALA A N 1
ATOM 2874 C CA . ALA A 1 349 ? 13.218 -8.595 -27.602 1.00 94.50 349 ALA A CA 1
ATOM 2875 C C . ALA A 1 349 ? 13.696 -7.518 -28.600 1.00 94.50 349 ALA A C 1
ATOM 2877 O O . ALA A 1 349 ? 14.102 -6.426 -28.196 1.00 94.50 349 ALA A O 1
ATOM 2878 N N . PRO A 1 350 ? 13.643 -7.780 -29.921 1.00 95.06 350 PRO A N 1
ATOM 2879 C CA . PRO A 1 350 ? 13.827 -6.729 -30.918 1.00 95.06 350 PRO A CA 1
ATOM 2880 C C . PRO A 1 350 ? 12.940 -5.510 -30.626 1.00 95.06 350 PRO A C 1
ATOM 2882 O O . PRO A 1 350 ? 11.785 -5.672 -30.228 1.00 95.06 350 PRO A O 1
ATOM 2885 N N . TRP A 1 351 ? 13.471 -4.301 -30.852 1.00 95.38 351 TRP A N 1
ATOM 2886 C CA . TRP A 1 351 ? 12.782 -3.040 -30.541 1.00 95.38 351 TRP A CA 1
ATOM 2887 C C . TRP A 1 351 ? 11.346 -3.005 -31.073 1.00 95.38 351 TRP A C 1
ATOM 2889 O O . TRP A 1 351 ? 10.433 -2.757 -30.296 1.00 95.38 351 TRP A O 1
ATOM 2899 N N . ALA A 1 352 ? 11.145 -3.332 -32.353 1.00 96.06 352 ALA A N 1
ATOM 2900 C CA . ALA A 1 352 ? 9.828 -3.306 -32.991 1.00 96.06 352 ALA A CA 1
ATOM 2901 C C . ALA A 1 352 ? 8.793 -4.180 -32.255 1.00 96.06 352 ALA A C 1
ATOM 2903 O O . ALA A 1 352 ? 7.648 -3.770 -32.071 1.00 96.06 352 ALA A O 1
ATOM 2904 N N . ASN A 1 353 ? 9.208 -5.351 -31.758 1.00 96.00 353 ASN A N 1
ATOM 2905 C CA . ASN A 1 353 ? 8.329 -6.251 -31.010 1.00 96.00 353 ASN A CA 1
ATOM 2906 C C . ASN A 1 353 ? 7.956 -5.648 -29.649 1.00 96.00 353 ASN A C 1
ATOM 2908 O O . ASN A 1 353 ? 6.792 -5.677 -29.247 1.00 96.00 353 ASN A O 1
ATOM 2912 N N . PHE A 1 354 ? 8.941 -5.098 -28.930 1.00 96.31 354 PHE A N 1
ATOM 2913 C CA . PHE A 1 354 ? 8.693 -4.461 -27.637 1.00 96.31 354 PHE A CA 1
ATOM 2914 C C . PHE A 1 354 ? 7.828 -3.202 -27.781 1.00 96.31 354 PHE A C 1
ATOM 2916 O O . PHE A 1 354 ? 6.898 -3.011 -27.001 1.00 96.31 354 PHE A O 1
ATOM 2923 N N . GLU A 1 355 ? 8.099 -2.373 -28.788 1.00 97.06 355 GLU A N 1
ATOM 2924 C CA . GLU A 1 355 ? 7.337 -1.165 -29.106 1.00 97.06 355 GLU A CA 1
ATOM 2925 C C . GLU A 1 355 ? 5.866 -1.488 -29.377 1.00 97.06 355 GLU A C 1
ATOM 2927 O O . GLU A 1 355 ? 4.982 -0.875 -28.773 1.00 97.06 355 GLU A O 1
ATOM 2932 N N . GLN A 1 356 ? 5.594 -2.497 -30.210 1.00 97.31 356 GLN A N 1
ATOM 2933 C CA . GLN A 1 356 ? 4.232 -2.933 -30.508 1.00 97.31 356 GLN A CA 1
ATOM 2934 C C . GLN A 1 356 ? 3.494 -3.389 -29.239 1.00 97.31 356 GLN A C 1
ATOM 2936 O O . GLN A 1 356 ? 2.367 -2.959 -28.980 1.00 97.31 356 GLN A O 1
ATOM 2941 N N . LEU A 1 357 ? 4.133 -4.217 -28.407 1.00 96.50 357 LEU A N 1
ATOM 2942 C CA . LEU A 1 357 ? 3.547 -4.691 -27.150 1.00 96.50 357 LEU A CA 1
ATOM 2943 C C . LEU A 1 357 ? 3.293 -3.550 -26.161 1.00 96.50 357 LEU A C 1
ATOM 2945 O O . LEU A 1 357 ? 2.211 -3.468 -25.574 1.00 96.50 357 LEU A O 1
ATOM 2949 N N . LEU A 1 358 ? 4.254 -2.639 -26.006 1.00 95.88 358 LEU A N 1
ATOM 2950 C CA . LEU A 1 358 ? 4.114 -1.459 -25.160 1.00 95.88 358 LEU A CA 1
ATOM 2951 C C . LEU A 1 358 ? 2.980 -0.551 -25.654 1.00 95.88 358 LEU A C 1
ATOM 2953 O O . LEU A 1 358 ? 2.211 -0.036 -24.840 1.00 95.88 358 LEU A O 1
ATOM 2957 N N . TRP A 1 359 ? 2.839 -0.376 -26.969 1.00 96.19 359 TRP A N 1
ATOM 2958 C CA . TRP A 1 359 ? 1.749 0.391 -27.566 1.00 96.19 359 TRP A CA 1
ATOM 2959 C C . TRP A 1 359 ? 0.382 -0.226 -27.256 1.00 96.19 359 TRP A C 1
ATOM 2961 O O . TRP A 1 359 ? -0.505 0.474 -26.763 1.00 96.19 359 TRP A O 1
ATOM 2971 N N . HIS A 1 360 ? 0.215 -1.538 -27.461 1.00 96.06 360 HIS A N 1
ATOM 2972 C CA . HIS A 1 360 ? -1.029 -2.238 -27.122 1.00 96.06 360 HIS A CA 1
ATOM 2973 C C . HIS A 1 360 ? -1.344 -2.149 -25.627 1.00 96.06 360 HIS A C 1
ATOM 2975 O O . HIS A 1 360 ? -2.482 -1.864 -25.247 1.00 96.06 360 HIS A O 1
ATOM 2981 N N . PHE A 1 361 ? -0.332 -2.317 -24.776 1.00 95.25 361 PHE A N 1
ATOM 2982 C CA . PHE A 1 361 ? -0.476 -2.184 -23.332 1.00 95.25 361 PHE A CA 1
ATOM 2983 C C . PHE A 1 361 ? -0.965 -0.780 -22.943 1.00 95.25 361 PHE A C 1
ATOM 2985 O O . PHE A 1 361 ? -1.968 -0.638 -22.239 1.00 95.25 361 PHE A O 1
ATOM 2992 N N . LYS A 1 362 ? -0.327 0.274 -23.472 1.00 94.88 362 LYS A N 1
ATOM 2993 C CA . LYS A 1 362 ? -0.743 1.670 -23.260 1.00 94.88 362 LYS A CA 1
ATOM 2994 C C . LYS A 1 362 ? -2.151 1.939 -23.786 1.00 94.88 362 LYS A C 1
ATOM 2996 O O . LYS A 1 362 ? -2.926 2.622 -23.121 1.00 94.88 362 LYS A O 1
ATOM 3001 N N . LYS A 1 363 ? -2.512 1.392 -24.947 1.00 93.94 363 LYS A N 1
ATOM 3002 C CA . LYS A 1 363 ? -3.847 1.556 -25.540 1.00 93.94 363 LYS A CA 1
ATOM 3003 C C . LYS A 1 363 ? -4.942 0.955 -24.656 1.00 93.94 363 LYS A C 1
ATOM 3005 O O . LYS A 1 363 ? -5.967 1.602 -24.447 1.00 93.94 363 LYS A O 1
ATOM 3010 N N . ASN A 1 364 ? -4.712 -0.240 -24.118 1.00 92.88 364 ASN A N 1
ATOM 3011 C CA . ASN A 1 364 ? -5.696 -0.963 -23.310 1.00 92.88 364 ASN A CA 1
ATOM 3012 C C . ASN A 1 364 ? -5.844 -0.364 -21.903 1.00 92.88 364 ASN A C 1
ATOM 3014 O O . ASN A 1 364 ? -6.952 -0.269 -21.374 1.00 92.88 364 ASN A O 1
ATOM 3018 N N . TYR A 1 365 ? -4.734 0.089 -21.312 1.00 92.38 365 TYR A N 1
ATOM 3019 C CA . TYR A 1 365 ? -4.667 0.422 -19.887 1.00 92.38 365 TYR A CA 1
ATOM 3020 C C . TYR A 1 365 ? -4.330 1.884 -19.578 1.00 92.38 365 TYR A C 1
ATOM 3022 O O . TYR A 1 365 ? -4.357 2.295 -18.422 1.00 92.38 365 TYR A O 1
ATOM 3030 N N . GLY A 1 366 ? -4.036 2.709 -20.580 1.00 89.25 366 GLY A N 1
ATOM 3031 C CA . GLY A 1 366 ? -3.698 4.121 -20.378 1.00 89.25 366 GLY A CA 1
ATOM 3032 C C . GLY A 1 366 ? -4.896 5.015 -20.053 1.00 89.25 366 GLY A C 1
ATOM 3033 O O . GLY A 1 366 ? -4.715 6.146 -19.607 1.00 89.25 366 GLY A O 1
ATOM 3034 N N . ARG A 1 367 ? -6.126 4.532 -20.265 1.00 87.25 367 ARG A N 1
ATOM 3035 C CA . ARG A 1 367 ? -7.353 5.310 -20.051 1.00 87.25 367 ARG A CA 1
ATOM 3036 C C . ARG A 1 367 ? -7.856 5.155 -18.619 1.00 87.25 367 ARG A C 1
ATOM 3038 O O . ARG A 1 367 ? -8.060 4.044 -18.150 1.00 87.25 367 ARG A O 1
ATOM 3045 N N . VAL A 1 368 ? -8.170 6.272 -17.958 1.00 79.38 368 VAL A N 1
ATOM 3046 C CA . VAL A 1 368 ? -8.750 6.284 -16.597 1.00 79.38 368 VAL A CA 1
ATOM 3047 C C . VAL A 1 368 ? -10.054 5.480 -16.518 1.00 79.38 368 VAL A C 1
ATOM 3049 O O . VAL A 1 368 ? -10.312 4.824 -15.514 1.00 79.38 368 VAL A O 1
ATOM 3052 N N . SER A 1 369 ? -10.874 5.491 -17.573 1.00 83.31 369 SER A N 1
ATOM 3053 C CA . SER A 1 369 ? -12.145 4.755 -17.607 1.00 83.31 369 SER A CA 1
ATOM 3054 C C . SER A 1 369 ? -11.974 3.244 -17.443 1.00 83.31 369 SER A C 1
ATOM 3056 O O . SER A 1 369 ? -12.814 2.629 -16.793 1.00 83.31 369 SER A O 1
ATOM 3058 N N . THR A 1 370 ? -10.878 2.671 -17.955 1.00 82.69 370 THR A N 1
ATOM 3059 C CA . THR A 1 370 ? -10.525 1.251 -17.784 1.00 82.69 370 THR A CA 1
ATOM 3060 C C . THR A 1 370 ? -10.443 0.860 -16.305 1.00 82.69 370 THR A C 1
ATOM 3062 O O . THR A 1 370 ? -10.705 -0.280 -15.936 1.00 82.69 370 THR A O 1
ATOM 3065 N N . TRP A 1 371 ? -10.121 1.821 -15.439 1.00 87.19 371 TRP A N 1
ATOM 3066 C CA . TRP A 1 371 ? -9.815 1.587 -14.033 1.00 87.19 371 TRP A CA 1
ATOM 3067 C C . TRP A 1 371 ? -10.968 1.865 -13.081 1.00 87.19 371 TRP A C 1
ATOM 3069 O O . TRP A 1 371 ? -10.855 1.535 -11.906 1.00 87.19 371 TRP A O 1
ATOM 3079 N N . ARG A 1 372 ? -12.088 2.417 -13.562 1.00 84.06 372 ARG A N 1
ATOM 3080 C CA . ARG A 1 372 ? -13.257 2.726 -12.717 1.00 84.06 372 ARG A CA 1
ATOM 3081 C C . ARG A 1 372 ? -13.733 1.541 -11.859 1.00 84.06 372 ARG A C 1
ATOM 3083 O O . ARG A 1 372 ? -14.027 1.783 -10.695 1.00 84.06 372 ARG A O 1
ATOM 3090 N N . PRO A 1 373 ? -13.763 0.284 -12.351 1.00 80.75 373 PRO A N 1
ATOM 3091 C CA . PRO A 1 373 ? -14.180 -0.853 -11.521 1.00 80.75 373 PRO A CA 1
ATOM 3092 C C . PRO A 1 373 ? -13.168 -1.241 -10.431 1.00 80.75 373 PRO A C 1
ATOM 3094 O O . PRO A 1 373 ? -13.518 -1.924 -9.473 1.00 80.75 373 PRO A O 1
ATOM 3097 N N . PHE A 1 374 ? -11.906 -0.829 -10.583 1.00 78.62 374 PHE A N 1
ATOM 3098 C CA . PHE A 1 374 ? -10.782 -1.254 -9.743 1.00 78.62 374 PHE A CA 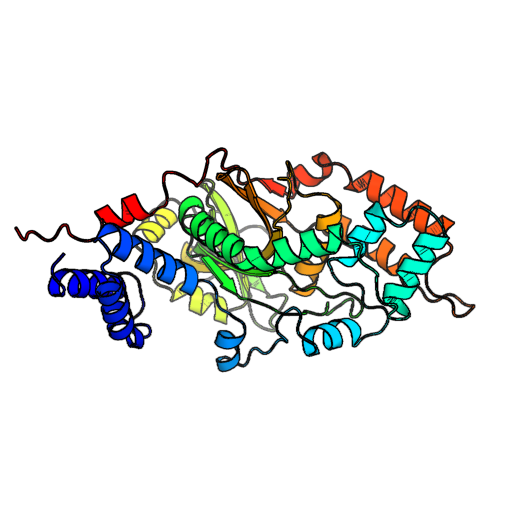1
ATOM 3099 C C . PHE A 1 374 ? -10.267 -0.142 -8.834 1.00 78.62 374 PHE A C 1
ATOM 3101 O O . PHE A 1 374 ? -9.493 -0.412 -7.924 1.00 78.62 374 PHE A O 1
ATOM 3108 N N . VAL A 1 375 ? -10.661 1.106 -9.078 1.00 82.00 375 VAL A N 1
ATOM 3109 C CA . VAL A 1 375 ? -10.182 2.275 -8.346 1.00 82.00 375 VAL A CA 1
ATOM 3110 C C . VAL A 1 375 ? -11.365 3.004 -7.739 1.00 82.00 375 VAL A C 1
ATOM 3112 O O . VAL A 1 375 ? -12.192 3.580 -8.444 1.00 82.00 375 VAL A O 1
ATOM 3115 N N . LYS A 1 376 ? -11.393 3.044 -6.411 1.00 82.62 376 LYS A N 1
ATOM 3116 C CA . LYS A 1 376 ? -12.312 3.870 -5.638 1.00 82.62 376 LYS A CA 1
ATOM 3117 C C . LYS A 1 376 ? -11.573 5.106 -5.146 1.00 82.62 376 LYS A C 1
ATOM 3119 O O . LYS A 1 376 ? -10.619 5.005 -4.378 1.00 82.62 376 LYS A O 1
ATOM 3124 N N . ALA A 1 377 ? -12.020 6.280 -5.573 1.00 79.31 377 ALA A N 1
ATOM 3125 C CA . ALA A 1 377 ? -11.530 7.533 -5.023 1.00 79.31 377 ALA A CA 1
ATOM 3126 C C . ALA A 1 377 ? -12.241 7.835 -3.703 1.00 79.31 377 ALA A C 1
ATOM 3128 O O . ALA A 1 377 ? -13.470 7.900 -3.653 1.00 79.31 377 ALA A O 1
ATOM 3129 N N . TYR A 1 378 ? -11.472 8.085 -2.650 1.00 74.50 378 TYR A N 1
ATOM 3130 C CA . TYR A 1 378 ? -12.000 8.677 -1.432 1.00 74.50 378 TYR A CA 1
ATOM 3131 C C . TYR A 1 378 ? -11.849 10.188 -1.568 1.00 74.50 378 TYR A C 1
ATOM 3133 O O . TYR A 1 378 ? -10.851 10.795 -1.174 1.00 74.50 378 TYR A O 1
ATOM 3141 N N . HIS A 1 379 ? -12.818 10.804 -2.241 1.00 58.19 379 HIS A N 1
ATOM 3142 C CA . HIS A 1 379 ? -12.818 12.246 -2.423 1.00 58.19 379 HIS A CA 1
ATOM 3143 C C . HIS A 1 379 ? -13.117 12.943 -1.096 1.00 58.19 379 HIS A C 1
ATOM 3145 O O . HIS A 1 379 ? -14.270 13.149 -0.734 1.00 58.19 379 HIS A O 1
ATOM 3151 N N . GLY A 1 380 ? -12.078 13.413 -0.413 1.00 46.25 380 GLY A N 1
ATOM 3152 C CA . GLY A 1 380 ? -12.208 14.630 0.373 1.00 46.25 380 GLY A CA 1
ATOM 3153 C C . GLY A 1 380 ? -12.189 15.819 -0.585 1.00 46.25 380 GLY A C 1
ATOM 3154 O O . GLY A 1 380 ? -11.120 16.343 -0.881 1.00 46.25 380 GLY A O 1
ATOM 3155 N N . ARG A 1 381 ? -13.339 16.281 -1.101 1.00 36.91 381 ARG A N 1
ATOM 3156 C CA . ARG A 1 381 ? -13.440 17.714 -1.439 1.00 36.91 381 ARG A CA 1
ATOM 3157 C C . ARG A 1 381 ? -13.595 18.444 -0.112 1.00 36.91 381 ARG A C 1
ATOM 3159 O O . ARG A 1 381 ? -14.693 18.771 0.305 1.00 36.91 381 ARG A O 1
ATOM 3166 N N . GLY A 1 382 ? -12.487 18.584 0.590 1.00 40.38 382 GLY A N 1
ATOM 3167 C CA . GLY A 1 382 ? -12.425 19.239 1.878 1.00 40.38 382 GLY A CA 1
ATOM 3168 C C . GLY A 1 382 ? -10.968 19.521 2.140 1.00 40.38 382 GLY A C 1
ATOM 3169 O O . GLY A 1 382 ? -10.151 18.602 2.155 1.00 40.38 382 GLY A O 1
ATOM 3170 N N . GLU A 1 383 ? -10.640 20.798 2.256 1.00 43.59 383 GLU A N 1
ATOM 3171 C CA . GLU A 1 383 ? -9.393 21.222 2.862 1.00 43.59 383 GLU A CA 1
ATOM 3172 C C . GLU A 1 383 ? -9.311 20.497 4.215 1.00 43.59 383 GLU A C 1
ATOM 3174 O O . GLU A 1 383 ? -10.104 20.760 5.115 1.00 43.59 383 GLU A O 1
ATOM 3179 N N . PHE A 1 384 ? -8.382 19.546 4.359 1.00 42.91 384 PHE A N 1
ATOM 3180 C CA . PHE A 1 384 ? -8.094 18.889 5.645 1.00 42.91 384 PHE A CA 1
ATOM 3181 C C . PHE A 1 384 ? -7.624 19.896 6.715 1.00 42.91 384 PHE A C 1
ATOM 3183 O O . PHE A 1 384 ? -7.441 19.542 7.875 1.00 42.91 384 PHE A O 1
ATOM 3190 N N . ALA A 1 385 ? -7.467 21.162 6.320 1.00 37.72 385 ALA A N 1
ATOM 3191 C CA . ALA A 1 385 ? -6.907 22.250 7.088 1.00 37.72 385 ALA A CA 1
ATOM 3192 C C . ALA A 1 385 ? -7.761 22.742 8.268 1.00 37.72 385 ALA A C 1
ATOM 3194 O O . ALA A 1 385 ? -7.201 23.454 9.092 1.00 37.72 385 ALA A O 1
ATOM 3195 N N . VAL A 1 386 ? -9.057 22.413 8.393 1.00 35.81 386 VAL A N 1
ATOM 3196 C CA . VAL A 1 386 ? -9.901 23.131 9.381 1.00 35.81 386 VAL A CA 1
ATOM 3197 C C . VAL A 1 386 ? -10.467 22.259 10.504 1.00 35.81 386 VAL A C 1
ATOM 3199 O O . VAL A 1 386 ? -10.338 22.640 11.662 1.00 35.81 386 VAL A O 1
ATOM 3202 N N . ASN A 1 387 ? -10.965 21.051 10.229 1.00 39.81 387 ASN A N 1
ATOM 3203 C CA . ASN A 1 387 ? -11.614 20.231 11.264 1.00 39.81 387 ASN A CA 1
ATOM 3204 C C . ASN A 1 387 ? -10.854 18.920 11.461 1.00 39.81 387 ASN A C 1
ATOM 3206 O O . ASN A 1 387 ? -11.305 17.858 11.016 1.00 39.81 387 ASN A O 1
ATOM 3210 N N . ARG A 1 388 ? -9.666 18.973 12.084 1.00 51.16 388 ARG A N 1
ATOM 3211 C CA . ARG A 1 388 ? -9.025 17.715 12.489 1.00 51.16 388 ARG A CA 1
ATOM 3212 C C . ARG A 1 388 ? -9.867 17.076 13.615 1.00 51.16 388 ARG A C 1
ATOM 3214 O O . ARG A 1 388 ? -10.530 17.790 14.365 1.00 51.16 388 ARG A O 1
ATOM 3221 N N . PRO A 1 389 ? -9.821 15.747 13.795 1.00 45.31 389 PRO A N 1
ATOM 3222 C CA . PRO A 1 389 ? -10.628 15.005 14.778 1.00 45.31 389 PRO A CA 1
ATOM 3223 C C . PRO A 1 389 ? -10.456 15.418 16.252 1.00 45.31 389 PRO A C 1
ATOM 3225 O O . PRO A 1 389 ? -11.162 14.885 17.111 1.00 45.31 389 PRO A O 1
ATOM 3228 N N . TYR A 1 390 ? -9.535 16.343 16.557 1.00 48.00 390 TYR A N 1
ATOM 3229 C CA . TYR A 1 390 ? -9.272 16.832 17.909 1.00 48.00 390 TYR A CA 1
ATOM 3230 C C . TYR A 1 390 ? -10.502 17.475 18.555 1.00 48.00 390 TYR A C 1
ATOM 3232 O O . TYR A 1 390 ? -10.647 17.354 19.764 1.00 48.00 390 TYR A O 1
ATOM 3240 N N . GLU A 1 391 ? -11.418 18.089 17.794 1.00 44.81 391 GLU A N 1
ATOM 3241 C CA . GLU A 1 391 ? -12.629 18.707 18.365 1.00 44.81 391 GLU A CA 1
ATOM 3242 C C . GLU A 1 391 ? -13.505 17.689 19.105 1.00 44.81 391 GLU A C 1
ATOM 3244 O O . GLU A 1 391 ? -14.028 17.973 20.178 1.00 44.81 391 GLU A O 1
ATOM 3249 N N . ASN A 1 392 ? -13.577 16.452 18.609 1.00 44.53 392 ASN A N 1
ATOM 3250 C CA . ASN A 1 392 ? -14.342 15.388 19.260 1.00 44.53 392 ASN A CA 1
ATOM 3251 C C . ASN A 1 392 ? -13.586 14.726 20.422 1.00 44.53 392 ASN A C 1
ATOM 3253 O O . ASN A 1 392 ? -14.220 14.226 21.349 1.00 44.53 392 ASN A O 1
ATOM 3257 N N . ALA A 1 393 ? -12.249 14.709 20.390 1.00 43.44 393 ALA A N 1
ATOM 3258 C CA . ALA A 1 393 ? -11.432 14.243 21.513 1.00 43.44 393 ALA A CA 1
ATOM 3259 C C . ALA A 1 393 ? -11.431 15.259 22.671 1.00 43.44 393 ALA A C 1
ATOM 3261 O O . ALA A 1 393 ? -11.499 14.857 23.831 1.00 43.44 393 ALA A O 1
ATOM 3262 N N . LEU A 1 394 ? -11.449 16.561 22.355 1.00 42.44 394 LEU A N 1
ATOM 3263 C CA . LEU A 1 394 ? -11.613 17.662 23.312 1.00 42.44 394 LEU A CA 1
ATOM 3264 C C . LEU A 1 394 ? -12.904 17.529 24.132 1.00 42.44 394 LEU A C 1
ATOM 3266 O O . LEU A 1 394 ? -12.893 17.846 25.315 1.00 42.44 394 LEU A O 1
ATOM 3270 N N . ASN A 1 395 ? -13.976 17.006 23.528 1.00 50.22 395 ASN A N 1
ATOM 3271 C CA . ASN A 1 395 ? -15.266 16.792 24.193 1.00 50.22 395 ASN A CA 1
ATOM 3272 C C . ASN A 1 395 ? -15.307 15.545 25.098 1.00 50.22 395 ASN A C 1
ATOM 3274 O O . ASN A 1 395 ? -16.251 15.389 25.869 1.00 50.22 395 ASN A O 1
ATOM 3278 N N . LYS A 1 396 ? -14.332 14.631 24.978 1.00 46.47 396 LYS A N 1
ATOM 3279 C CA . LYS A 1 396 ? -14.271 13.374 25.751 1.00 46.47 396 LYS A CA 1
ATOM 3280 C C . LYS A 1 396 ? -13.323 13.433 26.941 1.00 46.47 396 LYS A C 1
ATOM 3282 O O . LYS A 1 396 ? -13.490 12.659 27.877 1.00 46.47 396 LYS A O 1
ATOM 3287 N N . VAL A 1 397 ? -12.331 14.321 26.908 1.00 46.75 397 VAL A N 1
ATOM 3288 C CA . VAL A 1 397 ? -11.532 14.622 28.097 1.00 46.75 397 VAL A CA 1
ATOM 3289 C C . VAL A 1 397 ? -12.428 15.444 29.021 1.00 46.75 397 VAL A C 1
ATOM 3291 O O . VAL A 1 397 ? -12.910 16.487 28.571 1.00 46.75 397 VAL A O 1
ATOM 3294 N N . PRO A 1 398 ? -12.681 15.008 30.269 1.00 48.69 398 PRO A N 1
ATOM 3295 C CA . PRO A 1 398 ? -13.495 15.768 31.200 1.00 48.69 398 PRO A CA 1
ATOM 3296 C C . PRO A 1 398 ? -13.055 17.232 31.211 1.00 48.69 398 PRO A C 1
ATOM 3298 O O . PRO A 1 398 ? -11.863 17.555 31.309 1.00 48.69 398 PRO A O 1
ATOM 3301 N N . ALA A 1 399 ? -14.018 18.138 31.061 1.00 47.38 399 ALA A N 1
ATOM 3302 C CA . ALA A 1 399 ? -13.806 19.512 31.465 1.00 47.38 399 ALA A CA 1
ATOM 3303 C C . ALA A 1 399 ? -13.650 19.464 32.984 1.00 47.38 399 ALA A C 1
ATOM 3305 O O . ALA A 1 399 ? -14.649 19.479 33.695 1.00 47.38 399 ALA A O 1
ATOM 3306 N N . ASP A 1 400 ? -12.420 19.283 33.470 1.00 45.34 400 ASP A N 1
ATOM 3307 C CA . ASP A 1 400 ? -12.196 19.291 34.907 1.00 45.34 400 ASP A CA 1
ATOM 3308 C C . ASP A 1 400 ? -12.742 20.602 35.469 1.00 45.34 400 ASP A C 1
ATOM 3310 O O . ASP A 1 400 ? -12.368 21.707 35.063 1.00 45.34 400 ASP A O 1
ATOM 3314 N N . VAL A 1 401 ? -13.699 20.404 36.368 1.00 39.47 401 VAL A N 1
ATOM 3315 C CA . VAL A 1 401 ? -14.381 21.382 37.195 1.00 39.47 401 VAL A CA 1
ATOM 3316 C C . VAL A 1 401 ? -13.356 21.883 38.206 1.00 39.47 401 VAL A C 1
ATOM 3318 O O . VAL A 1 401 ? -13.276 21.389 39.324 1.00 39.47 401 VAL A O 1
ATOM 3321 N N . ALA A 1 402 ? -12.501 22.808 37.789 1.00 30.84 402 ALA A N 1
ATOM 3322 C CA . ALA A 1 402 ? -11.603 23.511 38.692 1.00 30.84 402 ALA A CA 1
ATOM 3323 C C . ALA A 1 402 ? -11.348 24.917 38.144 1.00 30.84 402 ALA A C 1
ATOM 3325 O O . ALA A 1 402 ? -10.523 25.114 37.247 1.00 30.84 402 ALA A O 1
ATOM 3326 N N . GLN A 1 403 ? -12.139 25.858 38.669 1.00 32.12 403 GLN A N 1
ATOM 3327 C CA . GLN A 1 403 ? -11.740 27.258 38.803 1.00 32.12 403 GLN A CA 1
ATOM 3328 C C . GLN A 1 403 ? -10.412 27.360 39.554 1.00 32.12 403 GLN A C 1
ATOM 3330 O O . GLN A 1 403 ? -10.198 26.537 40.476 1.00 32.12 403 GLN A O 1
#

=== Feature glossary ===
Feature key, reading from the visual/contextual features back to the raw sequence:

Rendered structure images. Six rendered views show the 3D structure from the faces of a cube — i.e. along ±x, ±y, ±z. Rendering representation is drawn randomly per protein from cartoon (secondary-structure ribbons), sticks (backbone bonds), or molecular surface; coloring is either N→C rainbow (blue at the N-terminus through red at the C-terminus) or one color per chain.

Contact-map, Ramachandran, and PAE plots. The contact map is a binary N×N matrix image: pixel (i, j) is dark where Cα_i and Cα_j are within 8 Å and |i−j|>4. Because the |i−j|>4 filter removes local helical contacts, off-diagonal stripes parallel to the main diagonal indicate parallel β-sheets; stripes perpendicular to it indicate antiparallel β-sheets. The Ramachandran plot scatters every residue's (φ, ψ) pair against the sterically allowed regions. The PAE heatmap renders the predicted-aligned-error matrix.

InterPro / GO / CATH / organism. Database cross-references. InterPro integrates a dozen domain/family signature databases into unified entries with residue-range hits. GO terms attach function/process/location labels with evidence codes. CATH codes position the fold in a four-level structural taxonomy. Organism is the NCBI-taxonomy species name.

Nearest PDB structures. The Foldseek neighbor list gives the closest experimentally determined structures in the PDB, ranked by structural alignment. TM-score near 1 means near-identical fold; near 0.3 means only rough topology match. This is how one finds what a novel AlphaFold prediction most resembles in the solved-structure universe.

Predicted aligned error. PAE(i, j) answers: if I align the predicted and true structures on residue i, how far off (in Å) do I expect residue j to be? A block-diagonal PAE matrix with low values on the blocks and high values off-diagonal is the signature of a multi-domain protein with confidently predicted domains but uncertain inter-domain orientation.

Solvent-accessible surface area. Accessible surface area quantifies burial. A residue with SASA near zero is packed into the hydrophobic core; one with SASA >100 Å² sits on the surface. Computed here via the Shrake–Rupley numerical algorithm with a 1.4 Å probe.

B-factor. B-factor (Debye–Waller factor) reflects atomic displacement in the crystal lattice. It is an experimental observable (units Å²), not a prediction; low values mean the atom is pinned down, high values mean it moves or is heterogeneous across the crystal.

pLDDT. For AlphaFold models, the B-factor field carries pLDDT — the model's own estimate of local accuracy on a 0–100 scale. Regions with pLDDT<50 should be treated as essentially unmodeled; they often correspond to intrinsically disordered segments.

Backbone torsions (φ/ψ). φ (phi) and ψ (psi) are the two rotatable backbone dihedrals per residue: φ is the C(i-1)–N–Cα–C torsion, ψ is the N–Cα–C–N(i+1) torsion, both in degrees on (−180°, 180°]. α-helical residues cluster near (−60°, −45°); β-strand residues near (−120°, +130°). A Ramachandran plot is simply a scatter of (φ, ψ) for every residue.

Radius of gyration, Cα contacts, bounding box. Radius of gyration (Rg) is the root-mean-square distance of Cα atoms from their centroid — a single number for overall size and compactness. A globular domain of N residues has Rg ≈ 2.2·N^0.38 Å; an extended or disordered chain has a much larger Rg. The Cα contact count is the number of residue pairs whose Cα atoms are within 8 Å and are more than four positions apart in sequence — a standard proxy for tertiary packing density. The bounding box is the smallest axis-aligned box enclosing all Cα atoms.

Secondary structure (3-state, P-SEA). Three-state secondary structure (P-SEA) collapses the eight DSSP classes into helix (a), strand (b), and coil (c). P-SEA assigns these from Cα geometry alone — distances and angles — without requiring backbone oxygens, so it works on any Cα trace.

Secondary structure (8-state, DSSP). DSSP 8-state secondary structure assigns each residue one of H (α-helix), G (3₁₀-helix), I (π-helix), E (extended β-strand), B (isolated β-bridge), T (hydrogen-bonded turn), S (bend), or '-' (coil). The assignment is computed from backbone hydrogen-bond geometry via the Kabsch–Sander algorithm.

Foldseek 3Di. A 3Di character summarizes, for each residue, the relative orientation of the Cα frame of its nearest spatial neighbor. Because it encodes fold topology rather than chemistry, 3Di alignments detect remote structural similarity that sequence alignment misses.

mmCIF coordinates. The mmCIF block holds the 3D Cartesian coordinates of each backbone atom (N, Cα, C, O) in ångströms. mmCIF is the PDB's canonical archive format — a tagged-loop text representation of the atomic model.

Sequence. Sequence gives the chain of amino acids in standard one-letter code (A=alanine, C=cysteine, …, Y=tyrosine), read N→C. It is the only feature that is directly encoded by the gene; all structural features are derived from the folded form of this sequence.